Protein AF-A0A6F8Z0G7-F1 (afdb_monomer)

Nearest PDB structures (foldseek):
  1hwi-assembly1_A  TM=9.578E-01  e=2.240E-37  Homo sapiens
  1hw8-assembly1_A  TM=9.637E-01  e=1.665E-36  Homo sapiens
  1hwl-assembly1_D  TM=9.552E-01  e=3.437E-36  Homo sapiens
  1dq8-assembly1_D  TM=9.609E-01  e=6.343E-36  Homo sapiens
  1hwk-assembly1_D  TM=9.552E-01  e=5.674E-36  Homo sapiens

Sequence (508 aa):
MNDTTTATAGVPMKWVGPMRITGNVAATETEVPLATYESPLWPSVARGARISTMVEQGIVATLVDERMTRSVLLRAKDAQTAYLASLEVDARLDELREIVRTCGRFVELIGFHHEITANLLFIRFAFSTGDAAGHNMATLAADTLLTHILKTVPGVSYGSISGNYCTDKKATAINGILGRGKNVVTELLVPREIVHRALRTTAAAVAELNVHKNMIGTLLAGGIRSANAHYANMLLGFYLATGQDAANIVEGSQGVTVAEDRDGDLYFSCTVPNLIVGTVGNGKGLDFVEANLTRLGCREEREPGENARRLAVIAAATVLCGELSLLAAQTNPGELMRTHVRLERTDKTARIGASDVWRDRHRNSRPFDRDDAVRADARDPGRADRLRRRQVREGHRPGLDERGRARRGHRDHGRGRRRTDRRPARRRPDPDRRLRHGDRRRPGQGGRHTRPLAAGPALGDPRGRAQAGLLQRDGGPAVWHQPRPPRPRGAGPGDRQRRLQVRPGQPR

Organism: NCBI:txid624315

Foldseek 3Di:
DDPPPPDDDAFDKDWAAQAAEAEDQDGDTATAIFGHPLVLLRVLLNLLRVLQVVAPRRKYKYFDDFWAKAKFKKFFPWQVLLVQLVVVCQVCQVVLQVQLPVLDDQKGFPDWDWDTDTRMIMIMTIIGRFQALCPVSNLSSLVSSVVVSCVPRPRIDGDGSHPCQSPALAQDQCCLVVHHGIKMKIKDWGDLVCCCPRLVAWLVLLQVLLCVCQPVVCVVVVHRQQSADPLLNLLLRRCVQQQHDSSCSNQQNRWHWHWDQDVRIIMIMIIRRHDRHGCDDPRNPDPSNVVSLVSLVLPDDDDGRSSVVSSRSVSRSSSRSNRSSVSSCVSPPCSVVVSSVVSVVVPCPDDDDDDDDPPPPDPDDDDDDDPPPPPPPDDDPPPPVVVVVVVVPPDDDDDDDDDDDDDDDDDDDDDDDDDDDDDDDDDDDDDDDDDDDDDDDDDDDDDDDDDDDDDDDDDDDDDDDDDDDDDDDDDDPDDDDDDDDDDDDDDDDDDDDDDDDDDDDDDD

Structure (mmCIF, N/CA/C/O backbone):
data_AF-A0A6F8Z0G7-F1
#
_entry.id   AF-A0A6F8Z0G7-F1
#
loop_
_atom_site.group_PDB
_atom_site.id
_atom_site.type_symbol
_atom_site.label_atom_id
_atom_site.label_alt_id
_atom_site.label_comp_id
_atom_site.label_asym_id
_atom_site.label_entity_id
_atom_site.label_seq_id
_atom_site.pdbx_PDB_ins_code
_atom_site.Cartn_x
_atom_site.Cartn_y
_atom_site.Cartn_z
_atom_site.occupancy
_atom_site.B_iso_or_equiv
_atom_site.auth_seq_id
_atom_site.auth_comp_id
_atom_site.auth_asym_id
_atom_site.auth_atom_id
_atom_site.pdbx_PDB_model_num
ATOM 1 N N . MET A 1 1 ? 31.573 30.262 3.358 1.00 44.34 1 MET A N 1
ATOM 2 C CA . MET A 1 1 ? 31.240 29.241 4.370 1.00 44.34 1 MET A CA 1
ATOM 3 C C . MET A 1 1 ? 29.741 29.319 4.548 1.00 44.34 1 MET A C 1
ATOM 5 O O . MET A 1 1 ? 29.276 30.343 5.026 1.00 44.34 1 MET A O 1
ATOM 9 N N . ASN A 1 2 ? 28.995 28.332 4.057 1.00 45.19 2 ASN A N 1
ATOM 10 C CA . ASN A 1 2 ? 27.540 28.350 4.178 1.00 45.19 2 ASN A CA 1
ATOM 11 C C . ASN A 1 2 ? 27.178 27.549 5.422 1.00 45.19 2 ASN A C 1
ATOM 13 O O . ASN A 1 2 ? 27.174 26.322 5.376 1.00 45.19 2 ASN A O 1
ATOM 17 N N . ASP A 1 3 ? 26.913 28.252 6.520 1.00 56.78 3 ASP A N 1
ATOM 18 C CA . ASP A 1 3 ? 26.224 27.671 7.666 1.00 56.78 3 ASP A CA 1
ATOM 19 C C . ASP A 1 3 ? 24.782 27.367 7.242 1.00 56.78 3 ASP A C 1
ATOM 21 O O . ASP A 1 3 ? 23.885 28.206 7.296 1.00 56.78 3 ASP A O 1
ATOM 25 N N . THR A 1 4 ? 24.588 26.170 6.695 1.00 58.44 4 THR A N 1
ATOM 26 C CA . THR A 1 4 ? 23.271 25.578 6.471 1.00 58.44 4 THR A CA 1
ATOM 27 C C . THR A 1 4 ? 22.928 24.740 7.688 1.00 58.44 4 THR A C 1
ATOM 29 O O . THR A 1 4 ? 22.939 23.510 7.628 1.00 58.44 4 THR A O 1
ATOM 32 N N . THR A 1 5 ? 22.663 25.416 8.806 1.00 70.12 5 THR A N 1
ATOM 33 C CA . THR A 1 5 ? 22.183 24.793 10.038 1.00 70.12 5 THR A CA 1
ATOM 34 C C . THR A 1 5 ? 20.860 24.089 9.732 1.00 70.12 5 THR A C 1
ATOM 36 O O . THR A 1 5 ? 19.826 24.726 9.521 1.00 70.12 5 THR A O 1
ATOM 39 N N . THR A 1 6 ? 20.893 22.759 9.631 1.00 80.06 6 THR A N 1
ATOM 40 C CA . THR A 1 6 ? 19.723 21.961 9.248 1.00 80.06 6 THR A CA 1
ATOM 41 C C . THR A 1 6 ? 18.701 21.971 10.381 1.00 80.06 6 THR A C 1
ATOM 43 O O . THR A 1 6 ? 18.815 21.215 11.344 1.00 80.06 6 THR A O 1
ATOM 46 N N . ALA A 1 7 ? 17.701 22.844 10.275 1.00 85.69 7 ALA A N 1
ATOM 47 C CA . ALA A 1 7 ? 16.599 22.905 11.224 1.00 85.69 7 ALA A CA 1
ATOM 48 C C . ALA A 1 7 ? 15.706 21.655 11.114 1.00 85.69 7 ALA A C 1
ATOM 50 O O . ALA A 1 7 ? 15.296 21.265 10.020 1.00 85.69 7 ALA A O 1
ATOM 51 N N . THR A 1 8 ? 15.358 21.067 12.259 1.00 86.88 8 THR A N 1
ATOM 52 C CA . THR A 1 8 ? 14.494 19.880 12.350 1.00 86.88 8 THR A CA 1
ATOM 53 C C . THR A 1 8 ? 13.117 20.265 12.886 1.00 86.88 8 THR A C 1
ATOM 55 O O . THR A 1 8 ? 13.010 20.895 13.936 1.00 86.88 8 THR A O 1
ATOM 58 N N . ALA A 1 9 ? 12.052 19.847 12.197 1.00 89.25 9 ALA A N 1
ATOM 59 C CA . ALA A 1 9 ? 10.679 19.974 12.682 1.00 89.25 9 ALA A CA 1
ATOM 60 C C . ALA A 1 9 ? 10.274 18.714 13.468 1.00 89.25 9 ALA A C 1
ATOM 62 O O . ALA A 1 9 ? 10.226 17.619 12.911 1.00 89.25 9 ALA A O 1
ATOM 63 N N . GLY A 1 10 ? 9.991 18.863 14.765 1.00 92.19 10 GLY A N 1
ATOM 64 C CA . GLY A 1 10 ? 9.574 17.756 15.630 1.00 92.19 10 GLY A CA 1
ATOM 65 C C . GLY A 1 10 ? 8.070 17.481 15.556 1.00 92.19 10 GLY A C 1
ATOM 66 O O . GLY A 1 10 ? 7.263 18.389 15.768 1.00 92.19 10 GLY A O 1
ATOM 67 N N . VAL A 1 11 ? 7.693 16.223 15.307 1.00 96.81 11 VAL A N 1
ATOM 68 C CA . VAL A 1 11 ? 6.300 15.742 15.341 1.00 96.81 11 VAL A CA 1
ATOM 69 C C . VAL A 1 11 ? 6.095 14.897 16.610 1.00 96.81 11 VAL A C 1
ATOM 71 O O . VAL A 1 11 ? 6.872 13.965 16.827 1.00 96.81 11 VAL A O 1
ATOM 74 N N . PRO A 1 12 ? 5.086 15.178 17.460 1.00 97.06 12 PRO A N 1
ATOM 75 C CA . PRO A 1 12 ? 4.800 14.377 18.650 1.00 97.06 12 PRO A CA 1
ATOM 76 C C . PRO A 1 12 ? 4.524 12.912 18.305 1.00 97.06 12 PRO A C 1
ATOM 78 O O . PRO A 1 12 ? 3.805 12.628 17.352 1.00 97.06 12 PRO A O 1
ATOM 81 N N . MET A 1 13 ? 5.043 11.979 19.104 1.00 97.56 13 MET A N 1
ATOM 82 C CA . MET A 1 13 ? 4.896 10.538 18.881 1.00 97.56 13 MET A CA 1
ATOM 83 C C . MET A 1 13 ? 4.454 9.824 20.159 1.00 97.56 13 MET A C 1
ATOM 85 O O . MET A 1 13 ? 4.968 10.113 21.239 1.00 97.56 13 MET A O 1
ATOM 89 N N . LYS A 1 14 ? 3.531 8.864 20.036 1.00 98.31 14 LYS A N 1
ATOM 90 C CA . LYS A 1 14 ? 3.165 7.931 21.115 1.00 98.31 14 LYS A CA 1
ATOM 91 C C . LYS A 1 14 ? 3.085 6.503 20.590 1.00 98.31 14 LYS A C 1
ATOM 93 O O . LYS A 1 14 ? 2.752 6.285 19.427 1.00 98.31 14 LYS A O 1
ATOM 98 N N . TRP A 1 15 ? 3.372 5.553 21.475 1.00 98.69 15 TRP A N 1
ATOM 99 C CA . TRP A 1 15 ? 3.064 4.139 21.279 1.00 98.69 15 TRP A CA 1
ATOM 100 C C . TRP A 1 15 ? 1.599 3.879 21.642 1.00 98.69 15 TRP A C 1
ATOM 102 O O . TRP A 1 15 ? 1.071 4.493 22.572 1.00 98.69 15 TRP A O 1
ATOM 112 N N . VAL A 1 16 ? 0.935 3.025 20.866 1.00 98.50 16 VAL A N 1
ATOM 113 C CA . VAL A 1 16 ? -0.502 2.757 20.960 1.00 98.50 16 VAL A CA 1
ATOM 114 C C . VAL A 1 16 ? -0.763 1.259 20.826 1.00 98.50 16 VAL A C 1
ATOM 116 O O . VAL A 1 16 ? -0.361 0.654 19.836 1.00 98.50 16 VAL A O 1
ATOM 119 N N . GLY A 1 17 ? -1.476 0.661 21.779 1.00 96.44 17 GLY A N 1
ATOM 120 C CA . GLY A 1 17 ? -1.871 -0.746 21.720 1.00 96.44 17 GLY A CA 1
ATOM 121 C C . GLY A 1 17 ? -2.035 -1.376 23.111 1.00 96.44 17 GLY A C 1
ATOM 122 O O . GLY A 1 17 ? -2.445 -0.668 24.034 1.00 96.44 17 GLY A O 1
ATOM 123 N N . PRO A 1 18 ? -1.743 -2.682 23.266 1.00 97.75 18 PRO A N 1
ATOM 124 C CA . PRO A 1 18 ? -1.371 -3.615 22.198 1.00 97.75 18 PRO A CA 1
ATOM 125 C C . PRO A 1 18 ? -2.540 -3.900 21.240 1.00 97.75 18 PRO A C 1
ATOM 127 O O . PRO A 1 18 ? -3.708 -3.807 21.620 1.00 97.75 18 PRO A O 1
ATOM 130 N N . MET A 1 19 ? -2.221 -4.266 19.999 1.00 98.06 19 MET A N 1
ATOM 131 C CA . MET A 1 19 ? -3.131 -4.928 19.060 1.00 98.06 19 MET A CA 1
ATOM 132 C C . MET A 1 19 ? -2.681 -6.375 18.837 1.00 98.06 19 MET A C 1
ATOM 134 O O . MET A 1 19 ? -1.478 -6.639 18.776 1.00 98.06 19 MET A O 1
ATOM 138 N N . ARG A 1 20 ? -3.638 -7.298 18.704 1.00 98.62 20 ARG A N 1
ATOM 139 C CA . ARG A 1 20 ? -3.398 -8.704 18.351 1.00 98.62 20 ARG A CA 1
ATOM 140 C C . ARG A 1 20 ? -3.521 -8.868 16.843 1.00 98.62 20 ARG A C 1
ATOM 142 O O . ARG A 1 20 ? -4.551 -8.513 16.273 1.00 98.62 20 ARG A O 1
ATOM 149 N N . ILE A 1 21 ? -2.481 -9.412 16.223 1.00 98.69 21 ILE A N 1
ATOM 150 C CA . ILE A 1 21 ? -2.389 -9.671 14.786 1.00 98.69 21 ILE A CA 1
ATOM 151 C C . ILE A 1 21 ? -2.089 -11.157 14.579 1.00 98.69 21 ILE A C 1
ATOM 153 O O . ILE A 1 21 ? -1.233 -11.717 15.265 1.00 98.69 21 ILE A O 1
ATOM 157 N N . THR A 1 22 ? -2.765 -11.779 13.621 1.00 98.50 22 THR A N 1
ATOM 158 C CA . THR A 1 22 ? -2.486 -13.128 13.103 1.00 98.50 22 THR A CA 1
ATOM 159 C C . THR A 1 22 ? -2.486 -13.102 11.569 1.00 98.50 22 THR A C 1
ATOM 161 O O . THR A 1 22 ? -2.573 -12.032 10.970 1.00 98.50 22 THR A O 1
ATOM 164 N N . GLY A 1 23 ? -2.368 -14.256 10.906 1.00 97.69 23 GLY A N 1
ATOM 165 C CA . GLY A 1 23 ? -2.437 -14.374 9.446 1.00 97.69 23 GLY A CA 1
ATOM 166 C C . GLY A 1 23 ? -1.207 -15.049 8.839 1.00 97.69 23 GLY A C 1
ATOM 167 O O . GLY A 1 23 ? -0.499 -15.791 9.517 1.00 97.69 23 GLY A O 1
ATOM 168 N N . ASN A 1 24 ? -0.953 -14.811 7.549 1.00 98.06 24 ASN A N 1
ATOM 169 C CA . ASN A 1 24 ? 0.057 -15.551 6.775 1.00 98.06 24 ASN A CA 1
ATOM 170 C C . ASN A 1 24 ? 1.493 -14.993 6.865 1.00 98.06 24 ASN A C 1
ATOM 172 O O . ASN A 1 24 ? 2.390 -15.545 6.234 1.00 98.06 24 ASN A O 1
ATOM 176 N N . VAL A 1 25 ? 1.714 -13.913 7.623 1.00 97.25 25 VAL A N 1
ATOM 177 C CA . VAL A 1 25 ? 3.039 -13.284 7.812 1.00 97.25 25 VAL A CA 1
ATOM 178 C C . VAL A 1 25 ? 3.527 -13.365 9.257 1.00 97.25 25 VAL A C 1
ATOM 180 O O . VAL A 1 25 ? 4.706 -13.609 9.492 1.00 97.25 25 VAL A O 1
ATOM 183 N N . ALA A 1 26 ? 2.656 -13.108 10.235 1.00 91.19 26 ALA A N 1
ATOM 184 C CA . ALA A 1 26 ? 3.031 -13.090 11.645 1.00 91.19 26 ALA A CA 1
ATOM 185 C C . ALA A 1 26 ? 1.817 -13.317 12.553 1.00 91.19 26 ALA A C 1
ATOM 187 O O . ALA A 1 26 ? 0.738 -12.789 12.294 1.00 91.19 26 ALA A O 1
ATOM 188 N N . ALA A 1 27 ? 2.042 -14.015 13.666 1.00 96.25 27 ALA A N 1
ATOM 189 C CA . ALA A 1 27 ? 1.196 -13.954 14.852 1.00 96.25 27 ALA A CA 1
ATOM 190 C C . ALA A 1 27 ? 1.946 -13.159 15.932 1.00 96.25 27 ALA A C 1
ATOM 192 O O . ALA A 1 27 ? 3.087 -13.485 16.259 1.00 96.25 27 ALA A O 1
ATOM 193 N N . THR A 1 28 ? 1.366 -12.065 16.426 1.00 96.56 28 THR A N 1
ATOM 194 C CA . THR A 1 28 ? 2.022 -11.167 17.388 1.00 96.56 28 THR A CA 1
ATOM 195 C C . THR A 1 28 ? 0.992 -10.320 18.129 1.00 96.56 28 THR A C 1
ATOM 197 O O . THR A 1 28 ? 0.014 -9.862 17.542 1.00 96.56 28 THR A O 1
ATOM 200 N N . GLU A 1 29 ? 1.255 -10.025 19.398 1.00 97.56 29 GLU A N 1
ATOM 201 C CA . GLU A 1 29 ? 0.705 -8.831 20.043 1.00 97.56 29 GLU A CA 1
ATOM 202 C C . GLU A 1 29 ? 1.785 -7.751 20.035 1.00 97.56 29 GLU A C 1
ATOM 204 O O . GLU A 1 29 ? 2.960 -8.048 20.260 1.00 97.56 29 GLU A O 1
ATOM 209 N N . THR A 1 30 ? 1.433 -6.515 19.683 1.00 97.81 30 THR A N 1
ATOM 210 C CA . THR A 1 30 ? 2.397 -5.408 19.661 1.00 97.81 30 THR A CA 1
ATOM 211 C C . THR A 1 30 ? 1.712 -4.053 19.807 1.00 97.81 30 THR A C 1
ATOM 213 O O . THR A 1 30 ? 0.527 -3.905 19.512 1.00 97.81 30 THR A O 1
ATOM 216 N N . GLU A 1 31 ? 2.454 -3.051 20.260 1.00 98.50 31 GLU A N 1
ATOM 217 C CA . GLU A 1 31 ? 2.049 -1.648 20.182 1.00 98.50 31 GLU A CA 1
ATOM 218 C C . GLU A 1 31 ? 2.642 -1.015 18.921 1.00 98.50 31 GLU A C 1
ATOM 220 O O . GLU A 1 31 ? 3.675 -1.454 18.423 1.00 98.50 31 GLU A O 1
ATOM 225 N N . VAL A 1 32 ? 2.026 0.056 18.426 1.00 98.50 32 VAL A N 1
ATOM 226 C CA . VAL A 1 32 ? 2.484 0.777 17.236 1.00 98.50 32 VAL A CA 1
ATOM 227 C C . VAL A 1 32 ? 2.882 2.218 17.568 1.00 98.50 32 VAL A C 1
ATOM 229 O O . VAL A 1 32 ? 2.137 2.893 18.284 1.00 98.50 32 VAL A O 1
ATOM 232 N N . PRO A 1 33 ? 4.021 2.735 17.070 1.00 98.69 33 PRO A N 1
ATOM 233 C CA . PRO A 1 33 ? 4.368 4.137 17.224 1.00 98.69 33 PRO A CA 1
ATOM 234 C C . PRO A 1 33 ? 3.670 4.969 16.139 1.00 98.69 33 PRO A C 1
ATOM 236 O O . PRO A 1 33 ? 3.731 4.650 14.951 1.00 98.69 33 PRO A O 1
ATOM 239 N N . LEU A 1 34 ? 3.014 6.056 16.543 1.00 98.75 34 LEU A N 1
ATOM 240 C CA . LEU A 1 34 ? 2.336 6.993 15.645 1.00 98.75 34 LEU A CA 1
ATOM 241 C C . LEU A 1 34 ? 2.804 8.418 15.929 1.00 98.75 34 LEU A C 1
ATOM 243 O O . LEU A 1 34 ? 2.589 8.924 17.034 1.00 98.75 34 LEU A O 1
ATOM 247 N N . ALA A 1 35 ? 3.414 9.064 14.933 1.00 98.31 35 ALA A N 1
ATOM 248 C CA . ALA A 1 35 ? 3.880 10.445 15.008 1.00 98.31 35 ALA A CA 1
ATOM 249 C C . ALA A 1 35 ? 2.891 11.401 14.315 1.00 98.31 35 ALA A C 1
ATOM 251 O O . ALA A 1 35 ? 2.782 11.403 13.093 1.00 98.31 35 ALA A O 1
ATOM 252 N N . THR A 1 36 ? 2.145 12.205 15.076 1.00 97.62 36 THR A N 1
ATOM 253 C CA . THR A 1 36 ? 1.120 13.114 14.536 1.00 97.62 36 THR A CA 1
ATOM 254 C C . THR A 1 36 ? 0.912 14.355 15.410 1.00 97.62 36 THR A C 1
ATOM 256 O O . THR A 1 36 ? 1.168 14.334 16.613 1.00 97.62 36 THR A O 1
ATOM 259 N N . TYR A 1 37 ? 0.397 15.429 14.806 1.00 95.12 37 TYR A N 1
ATOM 260 C CA . TYR A 1 37 ? -0.172 16.576 15.526 1.00 95.12 37 TYR A CA 1
ATOM 261 C C . TYR A 1 37 ? -1.670 16.395 15.838 1.00 95.12 37 TYR A C 1
ATOM 263 O O . TYR A 1 37 ? -2.206 17.085 16.700 1.00 95.12 37 TYR A O 1
ATOM 271 N N . GLU A 1 38 ? -2.347 15.454 15.174 1.00 94.50 38 GLU A N 1
ATOM 272 C CA . GLU A 1 38 ? -3.750 15.103 15.417 1.00 94.50 38 GLU A CA 1
ATOM 273 C C . GLU A 1 38 ? -3.842 14.150 16.621 1.00 94.50 38 GLU A C 1
ATOM 275 O O . GLU A 1 38 ? -4.024 12.940 16.478 1.00 94.50 38 GLU A O 1
ATOM 280 N N . SER A 1 39 ? -3.670 14.682 17.838 1.00 92.31 39 SER A N 1
ATOM 281 C CA . SER A 1 39 ? -3.630 13.862 19.061 1.00 92.31 39 SER A CA 1
ATOM 282 C C . SER A 1 39 ? -4.868 12.977 19.323 1.00 92.31 39 SER A C 1
ATOM 284 O O . SER A 1 39 ? -4.688 11.916 19.933 1.00 92.31 39 SER A O 1
ATOM 286 N N . PRO A 1 40 ? -6.091 13.286 18.824 1.00 94.25 40 PRO A N 1
ATOM 287 C CA . PRO A 1 40 ? -7.230 12.362 18.861 1.00 94.25 40 PRO A CA 1
ATOM 288 C C . PRO A 1 40 ? -7.026 11.028 18.124 1.00 94.25 40 PRO A C 1
ATOM 290 O O . PRO A 1 40 ? -7.717 10.055 18.442 1.00 94.25 40 PRO A O 1
ATOM 293 N N . LEU A 1 41 ? -6.057 10.936 17.204 1.00 96.56 41 LEU A N 1
ATOM 294 C CA . LEU A 1 41 ? -5.731 9.696 16.496 1.00 96.56 41 LEU A CA 1
ATOM 295 C C . LEU A 1 41 ? -5.282 8.586 17.458 1.00 96.56 41 LEU A C 1
ATOM 297 O O . LEU A 1 41 ? -5.727 7.447 17.321 1.00 96.56 41 LEU A O 1
ATOM 301 N N . TRP A 1 42 ? -4.449 8.903 18.458 1.00 98.19 42 TRP A N 1
ATOM 302 C CA . TRP A 1 42 ? -3.906 7.905 19.388 1.00 98.19 42 TRP A CA 1
ATOM 303 C C . TRP A 1 42 ? -4.992 7.140 20.168 1.00 98.19 42 TRP A C 1
ATOM 305 O O . TRP A 1 42 ? -5.008 5.913 20.073 1.00 98.19 42 TRP A O 1
ATOM 315 N N . PRO A 1 43 ? -5.930 7.782 20.900 1.00 97.00 43 PRO A N 1
ATOM 316 C CA . PRO A 1 43 ? -6.999 7.055 21.583 1.00 97.00 43 PRO A CA 1
ATOM 317 C C . PRO A 1 43 ? -8.001 6.403 20.620 1.00 97.00 43 PRO A C 1
ATOM 319 O O . PRO A 1 43 ? -8.623 5.411 20.998 1.00 97.00 43 PRO A O 1
ATOM 322 N N . SER A 1 44 ? -8.148 6.904 19.386 1.00 96.94 44 SER A N 1
ATOM 323 C CA . SER A 1 44 ? -8.976 6.243 18.368 1.00 96.94 44 SER A CA 1
ATOM 324 C C . SER A 1 44 ? -8.358 4.910 17.926 1.00 96.94 44 SER A C 1
ATOM 326 O O . SER A 1 44 ? -9.004 3.867 18.012 1.00 96.94 44 SER A O 1
ATOM 328 N N . VAL A 1 45 ? -7.071 4.899 17.562 1.00 98.62 45 VAL A N 1
ATOM 329 C CA . VAL A 1 45 ? -6.350 3.657 17.238 1.00 98.62 45 VAL A CA 1
ATOM 330 C C . VAL A 1 45 ? -6.270 2.737 18.464 1.00 98.62 45 VAL A C 1
ATOM 332 O O . VAL A 1 45 ? -6.466 1.533 18.322 1.00 98.62 45 VAL A O 1
ATOM 335 N N . ALA A 1 46 ? -6.094 3.278 19.677 1.00 98.50 46 ALA A N 1
ATOM 336 C CA . ALA A 1 46 ? -6.107 2.496 20.919 1.00 98.50 46 ALA A CA 1
ATOM 337 C C . ALA A 1 46 ? -7.441 1.765 21.146 1.00 98.50 46 ALA A C 1
ATOM 339 O O . ALA A 1 46 ? -7.448 0.635 21.637 1.00 98.50 46 ALA A O 1
ATOM 340 N N . ARG A 1 47 ? -8.574 2.384 20.778 1.00 98.19 47 ARG A N 1
ATOM 341 C CA . ARG A 1 47 ? -9.897 1.747 20.839 1.00 98.19 47 ARG A CA 1
ATOM 342 C C . ARG A 1 47 ? -9.935 0.520 19.935 1.00 98.19 47 ARG A C 1
ATOM 344 O O . ARG A 1 47 ? -10.259 -0.554 20.427 1.00 98.19 47 ARG A O 1
ATOM 351 N N . GLY A 1 48 ? -9.563 0.661 18.661 1.00 98.38 48 GLY A N 1
ATOM 352 C CA . GLY A 1 48 ? -9.527 -0.455 17.707 1.00 98.38 48 GLY A CA 1
ATOM 353 C C . GLY A 1 48 ? -8.541 -1.557 18.104 1.00 98.38 48 GLY A C 1
ATOM 354 O O . GLY A 1 48 ? -8.901 -2.733 18.095 1.00 98.38 48 GLY A O 1
ATOM 355 N N . ALA A 1 49 ? -7.346 -1.180 18.567 1.00 98.62 49 ALA A N 1
ATOM 356 C CA . ALA A 1 49 ? -6.347 -2.111 19.087 1.00 98.62 49 ALA A CA 1
ATOM 357 C C . ALA A 1 49 ? -6.910 -2.937 20.256 1.00 98.62 49 ALA A C 1
ATOM 359 O O . ALA A 1 49 ? -6.833 -4.165 20.247 1.00 98.62 49 ALA A O 1
ATOM 360 N N . ARG A 1 50 ? -7.608 -2.287 21.195 1.00 98.50 50 ARG A N 1
ATOM 361 C CA . ARG A 1 50 ? -8.311 -2.960 22.294 1.00 98.50 50 ARG A CA 1
ATOM 362 C C . ARG A 1 50 ? -9.456 -3.873 21.831 1.00 98.50 50 ARG A C 1
ATOM 364 O O . ARG A 1 50 ? -9.718 -4.857 22.512 1.00 98.50 50 ARG A O 1
ATOM 371 N N . ILE A 1 51 ? -10.135 -3.595 20.712 1.00 98.56 51 ILE A N 1
ATOM 372 C CA . ILE A 1 51 ? -11.107 -4.552 20.146 1.00 98.56 51 ILE A CA 1
ATOM 373 C C . ILE A 1 51 ? -10.382 -5.809 19.655 1.00 98.56 51 ILE A C 1
ATOM 375 O O . ILE A 1 51 ? -10.831 -6.912 19.954 1.00 98.56 51 ILE A O 1
ATOM 379 N N . SER A 1 52 ? -9.240 -5.668 18.971 1.00 98.44 52 SER A N 1
ATOM 380 C CA . SER A 1 52 ? -8.490 -6.827 18.457 1.00 98.44 52 SER A CA 1
ATOM 381 C C . SER A 1 52 ? -8.062 -7.806 19.560 1.00 98.44 52 SER A C 1
ATOM 383 O O . SER A 1 52 ? -8.108 -9.012 19.354 1.00 98.44 52 SER A O 1
ATOM 385 N N . THR A 1 53 ? -7.727 -7.329 20.764 1.00 98.38 53 THR A N 1
ATOM 386 C CA . THR A 1 53 ? -7.349 -8.213 21.884 1.00 98.38 53 THR A CA 1
ATOM 387 C C . THR A 1 53 ? -8.547 -8.880 22.577 1.00 98.38 53 THR A C 1
ATOM 389 O O . THR A 1 53 ? -8.359 -9.837 23.330 1.00 98.38 53 THR A O 1
ATOM 392 N N . MET A 1 54 ? -9.778 -8.434 22.293 1.00 98.06 54 MET A N 1
ATOM 393 C CA . MET A 1 54 ? -11.030 -9.058 22.754 1.00 98.06 54 MET A CA 1
ATOM 394 C C . MET A 1 54 ? -11.566 -10.137 21.800 1.00 98.06 54 MET A C 1
ATOM 396 O O . MET A 1 54 ? -12.516 -10.829 22.157 1.00 98.06 54 MET A O 1
ATOM 400 N N . VAL A 1 55 ? -10.981 -10.279 20.608 1.00 95.81 55 VAL A N 1
ATOM 401 C CA . VAL A 1 55 ? -11.325 -11.310 19.619 1.00 95.81 55 VAL A CA 1
ATOM 402 C C . VAL A 1 55 ? -10.235 -12.383 19.621 1.00 95.81 55 VAL A C 1
ATOM 404 O O . VAL A 1 55 ? -9.050 -12.067 19.726 1.00 95.81 55 VAL A O 1
ATOM 407 N N . GLU A 1 56 ? -10.623 -13.656 19.514 1.00 90.31 56 GLU A N 1
ATOM 408 C CA . GLU A 1 56 ? -9.713 -14.805 19.638 1.00 90.31 56 GLU A CA 1
ATOM 409 C C . GLU A 1 56 ? -8.533 -14.731 18.655 1.00 90.31 56 GLU A C 1
ATOM 411 O O . GLU A 1 56 ? -7.378 -14.692 19.075 1.00 90.31 56 GLU A O 1
ATOM 416 N N . GLN A 1 57 ? -8.816 -14.606 17.355 1.00 94.06 57 GLN A N 1
ATOM 417 C CA . GLN A 1 57 ? -7.784 -14.511 16.311 1.00 94.06 57 GLN A CA 1
ATOM 418 C C . GLN A 1 57 ? -7.161 -13.108 16.187 1.00 94.06 57 GLN A C 1
ATOM 420 O O . GLN A 1 57 ? -6.189 -12.924 15.454 1.00 94.06 57 GLN A O 1
ATOM 425 N N . GLY A 1 58 ? -7.699 -12.105 16.889 1.00 97.81 58 GLY A N 1
ATOM 426 C CA . GLY A 1 58 ? -7.375 -10.701 16.647 1.00 97.81 58 GLY A CA 1
ATOM 427 C C . GLY A 1 58 ? -7.606 -10.284 15.194 1.00 97.81 58 GLY A C 1
ATOM 428 O O . GLY A 1 58 ? -8.504 -10.794 14.529 1.00 97.81 58 GLY A O 1
ATOM 429 N N . ILE A 1 59 ? -6.806 -9.333 14.713 1.00 98.81 59 ILE A N 1
ATOM 430 C CA . ILE A 1 59 ? -6.822 -8.901 13.313 1.00 98.81 59 ILE A CA 1
ATOM 431 C C . ILE A 1 59 ? -6.080 -9.941 12.476 1.00 98.81 59 ILE A C 1
ATOM 433 O O . ILE A 1 59 ? -4.865 -10.092 12.609 1.00 98.81 59 ILE A O 1
ATOM 437 N N . VAL A 1 60 ? -6.793 -10.618 11.582 1.00 98.81 60 VAL A N 1
ATOM 438 C CA . VAL A 1 60 ? -6.188 -11.518 10.600 1.00 98.81 60 VAL A CA 1
ATOM 439 C C . VAL A 1 60 ? -5.632 -10.661 9.466 1.00 98.81 60 VAL A C 1
ATOM 441 O O . VAL A 1 60 ? -6.367 -9.911 8.828 1.00 98.81 60 VAL A O 1
ATOM 444 N N . ALA A 1 61 ? -4.323 -10.729 9.232 1.00 98.75 61 ALA A N 1
ATOM 445 C CA . ALA A 1 61 ? -3.615 -9.961 8.218 1.00 98.75 61 ALA A CA 1
ATOM 446 C C . ALA A 1 61 ? -3.041 -10.886 7.136 1.00 98.75 61 ALA A C 1
ATOM 448 O O . ALA A 1 61 ? -2.085 -11.633 7.360 1.00 98.75 61 ALA A O 1
ATOM 449 N N . THR A 1 62 ? -3.616 -10.799 5.940 1.00 98.81 62 THR A N 1
ATOM 450 C CA . THR A 1 62 ? -3.227 -11.580 4.767 1.00 98.81 62 THR A CA 1
ATOM 451 C C . THR A 1 62 ? -2.453 -10.699 3.793 1.00 98.81 62 THR A C 1
ATOM 453 O O . THR A 1 62 ? -3.017 -9.814 3.147 1.00 98.81 62 THR A O 1
ATOM 456 N N . LEU A 1 63 ? -1.152 -10.955 3.650 1.00 98.75 63 LEU A N 1
ATOM 457 C CA . LEU A 1 63 ? -0.358 -10.445 2.534 1.00 98.75 63 LEU A CA 1
ATOM 458 C C . LEU A 1 63 ? -0.732 -11.232 1.270 1.00 98.75 63 LEU A C 1
ATOM 460 O O . LEU A 1 63 ? -0.548 -12.448 1.221 1.00 98.75 63 LEU A O 1
ATOM 464 N N . VAL A 1 64 ? -1.262 -10.533 0.268 1.00 98.44 64 VAL A N 1
ATOM 465 C CA . VAL A 1 64 ? -1.775 -11.109 -0.987 1.00 98.44 64 VAL A CA 1
ATOM 466 C C . VAL A 1 64 ? -0.744 -11.030 -2.114 1.00 98.44 64 VAL A C 1
ATOM 468 O O . VAL A 1 64 ? -0.645 -11.946 -2.924 1.00 98.44 64 VAL A O 1
ATOM 471 N N . ASP A 1 65 ? 0.010 -9.932 -2.183 1.00 98.06 65 ASP A N 1
ATOM 472 C CA . ASP A 1 65 ? 1.012 -9.682 -3.224 1.00 98.06 65 ASP A CA 1
ATOM 473 C C . ASP A 1 65 ? 2.116 -8.748 -2.711 1.00 98.06 65 ASP A C 1
ATOM 475 O O . ASP A 1 65 ? 1.875 -7.894 -1.851 1.00 98.06 65 ASP A O 1
ATOM 479 N N . GLU A 1 66 ? 3.317 -8.871 -3.276 1.00 97.69 66 GLU A N 1
ATOM 480 C CA . GLU A 1 66 ? 4.386 -7.895 -3.094 1.00 97.69 66 GLU A CA 1
ATOM 481 C C . GLU A 1 66 ? 5.227 -7.698 -4.358 1.00 97.69 66 GLU A C 1
ATOM 483 O O . GLU A 1 66 ? 5.709 -8.652 -4.964 1.00 97.69 66 GLU A O 1
ATOM 488 N N . ARG A 1 67 ? 5.420 -6.434 -4.749 1.00 97.81 67 ARG A N 1
ATOM 489 C CA . ARG A 1 67 ? 6.287 -6.029 -5.867 1.00 97.81 67 ARG A CA 1
ATOM 490 C C . ARG A 1 67 ? 6.555 -4.531 -5.837 1.00 97.81 67 ARG A C 1
ATOM 492 O O . ARG A 1 67 ? 5.619 -3.742 -5.746 1.00 97.81 67 ARG A O 1
ATOM 499 N N . MET A 1 68 ? 7.799 -4.095 -5.995 1.00 98.00 68 MET A N 1
ATOM 500 C CA . MET A 1 68 ? 8.074 -2.698 -6.351 1.00 98.00 68 MET A CA 1
ATOM 501 C C . MET A 1 68 ? 8.055 -2.536 -7.871 1.00 98.00 68 MET A C 1
ATOM 503 O O . MET A 1 68 ? 8.339 -3.477 -8.605 1.00 98.00 68 MET A O 1
ATOM 507 N N . THR A 1 69 ? 7.705 -1.350 -8.366 1.00 98.19 69 THR A N 1
ATOM 508 C CA . THR A 1 69 ? 7.559 -1.107 -9.805 1.00 98.19 69 THR A CA 1
ATOM 509 C C . THR A 1 69 ? 8.245 0.176 -10.252 1.00 98.19 69 THR A C 1
ATOM 511 O O . THR A 1 69 ? 8.226 1.205 -9.563 1.00 98.19 69 THR A O 1
ATOM 514 N N . ARG A 1 70 ? 8.813 0.130 -11.459 1.00 98.31 70 ARG A N 1
ATOM 515 C CA . ARG A 1 70 ? 9.329 1.296 -12.183 1.00 98.31 70 ARG A CA 1
ATOM 516 C C . ARG A 1 70 ? 8.927 1.175 -13.648 1.00 98.31 70 ARG A C 1
ATOM 518 O O . ARG A 1 70 ? 8.947 0.086 -14.212 1.00 98.31 70 ARG A O 1
ATOM 525 N N . SER A 1 71 ? 8.517 2.291 -14.245 1.00 97.62 71 SER A N 1
ATOM 526 C CA . SER A 1 71 ? 8.041 2.322 -15.626 1.00 97.62 71 SER A CA 1
ATOM 527 C C . SER A 1 71 ? 8.936 3.168 -16.510 1.00 97.62 71 SER A C 1
ATOM 529 O O . SER A 1 71 ? 9.119 4.347 -16.206 1.00 97.62 71 SER A O 1
ATOM 531 N N . VAL A 1 72 ? 9.384 2.620 -17.629 1.00 98.44 72 VAL A N 1
ATOM 532 C CA . VAL A 1 72 ? 10.144 3.340 -18.653 1.00 98.44 72 VAL A CA 1
ATOM 533 C C . VAL A 1 72 ? 9.247 3.698 -19.836 1.00 98.44 72 VAL A C 1
ATOM 535 O O . VAL A 1 72 ? 8.180 3.113 -20.026 1.00 98.44 72 VAL A O 1
ATOM 538 N N . LEU A 1 73 ? 9.676 4.684 -20.615 1.00 98.62 73 LEU A N 1
ATOM 539 C CA . LEU A 1 73 ? 9.018 5.147 -21.830 1.00 98.62 73 LEU A CA 1
ATOM 540 C C . LEU A 1 73 ? 10.003 5.070 -22.998 1.00 98.62 73 LEU A C 1
ATOM 542 O O . LEU A 1 73 ? 11.063 5.702 -22.972 1.00 98.62 73 LEU A O 1
ATOM 546 N N . LEU A 1 74 ? 9.601 4.343 -24.033 1.00 98.75 74 LEU A N 1
ATOM 547 C CA . LEU A 1 74 ? 10.272 4.217 -25.319 1.00 98.75 74 LEU A CA 1
ATOM 548 C C . LEU A 1 74 ? 9.454 4.926 -26.406 1.00 98.75 74 LEU A C 1
ATOM 550 O O . LEU A 1 74 ? 8.225 4.979 -26.352 1.00 98.75 74 LEU A O 1
ATOM 554 N N . ARG A 1 75 ? 10.144 5.463 -27.412 1.00 98.69 75 ARG A N 1
ATOM 555 C CA . ARG A 1 75 ? 9.548 6.068 -28.609 1.00 98.69 75 ARG A CA 1
ATOM 556 C C . ARG A 1 75 ? 9.929 5.245 -29.829 1.00 98.69 75 ARG A C 1
ATOM 558 O O . ARG A 1 75 ? 11.112 5.161 -30.158 1.00 98.69 75 ARG A O 1
ATOM 565 N N . ALA A 1 76 ? 8.938 4.666 -30.488 1.00 98.56 76 ALA A N 1
ATOM 566 C CA . ALA A 1 76 ? 9.093 3.969 -31.754 1.00 98.56 76 ALA A CA 1
ATOM 567 C C . ALA A 1 76 ? 8.833 4.914 -32.941 1.00 98.56 76 ALA A C 1
ATOM 569 O O . ALA A 1 76 ? 8.430 6.068 -32.763 1.00 98.56 76 ALA A O 1
ATOM 570 N N . LYS A 1 77 ? 9.024 4.419 -34.167 1.00 97.44 77 LYS A N 1
ATOM 571 C CA . LYS A 1 77 ? 8.610 5.125 -35.393 1.00 97.44 77 LYS A CA 1
ATOM 572 C C . LYS A 1 77 ? 7.085 5.282 -35.477 1.00 97.44 77 LYS A C 1
ATOM 574 O O . LYS A 1 77 ? 6.583 6.355 -35.794 1.00 97.44 77 LYS A O 1
ATOM 579 N N . ASP A 1 78 ? 6.365 4.205 -35.186 1.00 98.44 78 ASP A N 1
ATOM 580 C CA . ASP A 1 78 ? 4.915 4.065 -35.319 1.00 98.44 78 ASP A CA 1
ATOM 581 C C . ASP A 1 78 ? 4.393 2.992 -34.339 1.00 98.44 78 ASP A C 1
ATOM 583 O O . ASP A 1 78 ? 5.174 2.330 -33.649 1.00 98.44 78 ASP A O 1
ATOM 587 N N . ALA A 1 79 ? 3.069 2.837 -34.245 1.00 98.56 79 ALA A N 1
ATOM 588 C CA . ALA A 1 79 ? 2.435 1.888 -33.323 1.00 98.56 79 ALA A CA 1
ATOM 589 C C . ALA A 1 79 ? 2.765 0.416 -33.647 1.00 98.56 79 ALA A C 1
ATOM 591 O O . ALA A 1 79 ? 2.881 -0.399 -32.735 1.00 98.56 79 ALA A O 1
ATOM 592 N N . GLN A 1 80 ? 2.967 0.075 -34.926 1.00 98.50 80 GLN A N 1
ATOM 593 C CA . GLN A 1 80 ? 3.381 -1.271 -35.336 1.00 98.50 80 GLN A CA 1
ATOM 594 C C . GLN A 1 80 ? 4.793 -1.579 -34.830 1.00 98.50 80 GLN A C 1
ATOM 596 O O . GLN A 1 80 ? 5.023 -2.634 -34.247 1.00 98.50 80 GLN A O 1
ATOM 601 N N . THR A 1 81 ? 5.722 -0.635 -34.986 1.00 98.56 81 THR A N 1
ATOM 602 C CA . THR A 1 81 ? 7.088 -0.755 -34.464 1.00 98.56 81 THR A CA 1
ATOM 603 C C . THR A 1 81 ? 7.092 -0.859 -32.933 1.00 98.56 81 THR A C 1
ATOM 605 O O . THR A 1 81 ? 7.828 -1.670 -32.381 1.00 98.56 81 THR A O 1
ATOM 608 N N . ALA A 1 82 ? 6.235 -0.099 -32.237 1.00 98.69 82 ALA A N 1
ATOM 609 C CA . ALA A 1 82 ? 6.069 -0.204 -30.783 1.00 98.69 82 ALA A CA 1
ATOM 610 C C . ALA A 1 82 ? 5.546 -1.585 -30.339 1.00 98.69 82 ALA A C 1
ATOM 612 O O . ALA A 1 82 ? 5.999 -2.109 -29.326 1.00 98.69 82 ALA A O 1
ATOM 613 N N . TYR A 1 83 ? 4.629 -2.184 -31.104 1.00 98.62 83 TYR A N 1
ATOM 614 C CA . TYR A 1 83 ? 4.090 -3.519 -30.832 1.00 98.62 83 TYR A CA 1
ATOM 615 C C . TYR A 1 83 ? 5.113 -4.631 -31.090 1.00 98.62 83 TYR A C 1
ATOM 617 O O . TYR A 1 83 ? 5.307 -5.497 -30.244 1.00 98.62 83 TYR A O 1
ATOM 625 N N . LEU A 1 84 ? 5.843 -4.577 -32.207 1.00 98.50 84 LEU A N 1
ATOM 626 C CA . LEU A 1 84 ? 6.932 -5.524 -32.472 1.00 98.50 84 LEU A CA 1
ATOM 627 C C . LEU A 1 84 ? 8.023 -5.442 -31.392 1.00 98.50 84 LEU A C 1
ATOM 629 O O . LEU A 1 84 ? 8.519 -6.469 -30.939 1.00 98.50 84 LEU A O 1
ATOM 633 N N . ALA A 1 85 ? 8.339 -4.233 -30.919 1.00 98.50 85 ALA A N 1
ATOM 634 C CA . ALA A 1 85 ? 9.275 -4.040 -29.819 1.00 98.50 85 ALA A CA 1
ATOM 635 C C . ALA A 1 85 ? 8.772 -4.614 -28.482 1.00 98.50 85 ALA A C 1
ATOM 637 O O . ALA A 1 85 ? 9.588 -5.106 -27.707 1.00 98.50 85 ALA A O 1
ATOM 638 N N . SER A 1 86 ? 7.465 -4.586 -28.186 1.00 98.31 86 SER A N 1
ATOM 639 C CA . SER A 1 86 ? 6.958 -5.194 -26.947 1.00 98.31 86 SER A CA 1
ATOM 640 C C . SER A 1 86 ? 6.965 -6.724 -26.992 1.00 98.31 86 SER A C 1
ATOM 642 O O . SER A 1 86 ? 7.281 -7.338 -25.975 1.00 98.31 86 SER A O 1
ATOM 644 N N . LEU A 1 87 ? 6.723 -7.330 -28.161 1.00 98.31 87 LEU A N 1
ATOM 645 C CA . LEU A 1 87 ? 6.904 -8.773 -28.377 1.00 98.31 87 LEU A CA 1
ATOM 646 C C . LEU A 1 87 ? 8.374 -9.200 -28.224 1.00 98.31 87 LEU A C 1
ATOM 648 O O . LEU A 1 87 ? 8.653 -10.211 -27.586 1.00 98.31 87 LEU A O 1
ATOM 652 N N . GLU A 1 88 ? 9.317 -8.418 -28.757 1.00 98.00 88 GLU A N 1
ATOM 653 C CA . GLU A 1 88 ? 10.758 -8.687 -28.632 1.00 98.00 88 GLU A CA 1
ATOM 654 C C . GLU A 1 88 ? 11.238 -8.604 -27.169 1.00 98.00 88 GLU A C 1
ATOM 656 O O . GLU A 1 88 ? 12.048 -9.418 -26.731 1.00 98.00 88 GLU A O 1
ATOM 661 N N . VAL A 1 89 ? 10.716 -7.651 -26.384 1.00 97.94 89 VAL A N 1
ATOM 662 C CA . VAL A 1 89 ? 10.998 -7.550 -24.939 1.00 97.94 89 VAL A CA 1
ATOM 663 C C . VAL A 1 89 ? 10.400 -8.732 -24.162 1.00 97.94 89 VAL A C 1
ATOM 665 O O . VAL A 1 89 ? 11.033 -9.216 -23.225 1.00 97.94 89 VAL A O 1
ATOM 668 N N . ASP A 1 90 ? 9.214 -9.215 -24.546 1.00 97.81 90 ASP A N 1
ATOM 669 C CA . ASP A 1 90 ? 8.556 -10.370 -23.915 1.00 97.81 90 ASP A CA 1
ATOM 670 C C . ASP A 1 90 ? 9.327 -11.674 -24.169 1.00 97.81 90 ASP A C 1
ATOM 672 O O . ASP A 1 90 ? 9.668 -12.395 -23.231 1.00 97.81 90 ASP A O 1
ATOM 676 N N . ALA A 1 91 ? 9.728 -11.909 -25.424 1.00 97.94 91 ALA A N 1
ATOM 677 C CA . ALA A 1 91 ? 10.536 -13.061 -25.829 1.00 97.94 91 ALA A CA 1
ATOM 678 C C . ALA A 1 91 ? 11.913 -13.134 -25.134 1.00 97.94 91 ALA A C 1
ATOM 680 O O . ALA A 1 91 ? 12.514 -14.205 -25.063 1.00 97.94 91 ALA A O 1
ATOM 681 N N . ARG A 1 92 ? 12.407 -12.007 -24.604 1.00 97.44 92 ARG A N 1
ATOM 682 C CA . ARG A 1 92 ? 13.693 -11.879 -23.899 1.00 97.44 92 ARG A CA 1
ATOM 683 C C . ARG A 1 92 ? 13.570 -11.842 -22.376 1.00 97.44 92 ARG A C 1
ATOM 685 O O . ARG A 1 92 ? 14.561 -11.567 -21.705 1.00 97.44 92 ARG A O 1
ATOM 692 N N . LEU A 1 93 ? 12.397 -12.104 -21.794 1.00 97.81 93 LEU A N 1
ATOM 693 C CA . LEU A 1 93 ? 12.170 -11.909 -20.355 1.00 97.81 93 LEU A CA 1
ATOM 694 C C . LEU A 1 93 ? 13.214 -12.601 -19.451 1.00 97.81 93 LEU A C 1
ATOM 696 O O . LEU A 1 93 ? 13.603 -12.030 -18.432 1.00 97.81 93 LEU A O 1
ATOM 700 N N . ASP A 1 94 ? 13.708 -13.783 -19.826 1.00 98.00 94 ASP A N 1
ATOM 701 C CA . ASP A 1 94 ? 14.743 -14.486 -19.056 1.00 98.00 94 ASP A CA 1
ATOM 702 C C . ASP A 1 94 ? 16.147 -13.862 -19.212 1.00 98.00 94 ASP A C 1
ATOM 704 O O . ASP A 1 94 ? 16.856 -13.726 -18.217 1.00 98.00 94 ASP A O 1
ATOM 708 N N . GLU A 1 95 ? 16.515 -13.346 -20.395 1.00 98.25 95 GLU A N 1
ATOM 709 C CA . GLU A 1 95 ? 17.722 -12.510 -20.581 1.00 98.25 95 GLU A CA 1
ATOM 710 C C . GLU A 1 95 ? 17.659 -11.271 -19.667 1.00 98.25 95 GLU A C 1
ATOM 712 O O . GLU A 1 95 ? 18.612 -10.943 -18.955 1.00 98.25 95 GLU A O 1
ATOM 717 N N . LEU A 1 96 ? 16.493 -10.618 -19.617 1.00 98.38 96 LEU A N 1
ATOM 718 C CA . LEU A 1 96 ? 16.254 -9.450 -18.770 1.00 98.38 96 LEU A CA 1
ATOM 719 C C . LEU A 1 96 ? 16.305 -9.783 -17.265 1.00 98.38 96 LEU A C 1
ATOM 721 O O . LEU A 1 96 ? 16.732 -8.942 -16.469 1.00 98.38 96 LEU A O 1
ATOM 725 N N . ARG A 1 97 ? 15.922 -11.001 -16.857 1.00 98.50 97 ARG A N 1
ATOM 726 C CA . ARG A 1 97 ? 16.073 -11.479 -15.471 1.00 98.50 97 ARG A CA 1
ATOM 727 C C . ARG A 1 97 ? 17.537 -11.612 -15.073 1.00 98.50 97 ARG A C 1
ATOM 729 O O . ARG A 1 97 ? 17.902 -11.093 -14.017 1.00 98.50 97 ARG A O 1
ATOM 736 N N . GLU A 1 98 ? 18.375 -12.229 -15.907 1.00 98.06 98 GLU A N 1
ATOM 737 C CA . GLU A 1 98 ? 19.808 -12.359 -15.606 1.00 98.06 98 GLU A CA 1
ATOM 738 C C . GLU A 1 98 ? 20.499 -10.995 -15.511 1.00 98.06 98 GLU A C 1
ATOM 740 O O . GLU A 1 98 ? 21.273 -10.754 -14.583 1.00 98.06 98 GLU A O 1
ATOM 745 N N . ILE A 1 99 ? 20.147 -10.054 -16.395 1.00 97.94 99 ILE A N 1
ATOM 746 C CA . ILE A 1 99 ? 20.640 -8.671 -16.334 1.00 97.94 99 ILE A CA 1
ATOM 747 C C . ILE A 1 99 ? 20.293 -8.028 -14.986 1.00 97.94 99 ILE A C 1
ATOM 749 O O . ILE A 1 99 ? 21.166 -7.437 -14.353 1.00 97.94 99 ILE A O 1
ATOM 753 N N . VAL A 1 100 ? 19.058 -8.174 -14.500 1.00 97.94 100 VAL A N 1
ATOM 754 C CA . VAL A 1 100 ? 18.632 -7.588 -13.216 1.00 97.94 100 VAL A CA 1
ATOM 755 C C . VAL A 1 100 ? 19.334 -8.227 -12.019 1.00 97.94 100 VAL A C 1
ATOM 757 O O . VAL A 1 100 ? 19.662 -7.505 -11.077 1.00 97.94 100 VAL A O 1
ATOM 760 N N . ARG A 1 101 ? 19.668 -9.524 -12.058 1.00 95.81 101 ARG A N 1
ATOM 761 C CA . ARG A 1 101 ? 20.464 -10.157 -10.987 1.00 95.81 101 ARG A CA 1
ATOM 762 C C . ARG A 1 101 ? 21.848 -9.522 -10.821 1.00 95.81 101 ARG A C 1
ATOM 764 O O . ARG A 1 101 ? 22.348 -9.451 -9.698 1.00 95.81 101 ARG A O 1
ATOM 771 N N . THR A 1 102 ? 22.439 -8.973 -11.888 1.00 96.06 102 THR A N 1
ATOM 772 C CA . THR A 1 102 ? 23.705 -8.218 -11.790 1.00 96.06 102 THR A CA 1
ATOM 773 C C . THR A 1 102 ? 23.569 -6.885 -11.042 1.00 96.06 102 THR A C 1
ATOM 775 O O . THR A 1 102 ? 24.561 -6.376 -10.523 1.00 96.06 102 THR A O 1
ATOM 778 N N . CYS A 1 103 ? 22.355 -6.332 -10.915 1.00 95.12 103 CYS A N 1
ATOM 779 C CA . CYS A 1 103 ? 22.102 -5.094 -10.172 1.00 95.12 103 CYS A CA 1
ATOM 780 C C . CYS A 1 103 ? 22.135 -5.288 -8.643 1.00 95.12 103 CYS A C 1
ATOM 782 O O . CYS A 1 103 ? 22.271 -4.304 -7.913 1.00 95.12 103 CYS A O 1
ATOM 784 N N . GLY A 1 104 ? 22.006 -6.524 -8.141 1.00 93.12 104 GLY A N 1
ATOM 785 C CA . GLY A 1 104 ? 22.205 -6.850 -6.727 1.00 93.12 104 GLY A CA 1
ATOM 786 C C . GLY A 1 104 ? 21.396 -8.045 -6.209 1.00 93.12 104 GLY A C 1
ATOM 787 O O . GLY A 1 104 ? 20.316 -8.356 -6.695 1.00 93.12 104 GLY A O 1
ATOM 788 N N . ARG A 1 105 ? 21.882 -8.663 -5.125 1.00 92.00 105 ARG A N 1
ATOM 789 C CA . ARG A 1 105 ? 21.349 -9.913 -4.533 1.00 92.00 105 ARG A CA 1
ATOM 790 C C . ARG A 1 105 ? 19.900 -9.890 -4.013 1.00 92.00 105 ARG A C 1
ATOM 792 O O . ARG A 1 105 ? 19.412 -10.917 -3.564 1.00 92.00 105 ARG A O 1
ATOM 799 N N . PHE A 1 106 ? 19.254 -8.726 -3.975 1.00 93.25 106 PHE A N 1
ATOM 800 C CA . PHE A 1 106 ? 17.905 -8.542 -3.423 1.00 93.25 106 PHE A CA 1
ATOM 801 C C . PHE A 1 106 ? 16.893 -8.032 -4.457 1.00 93.25 106 PHE A C 1
ATOM 803 O O . PHE A 1 106 ? 15.760 -7.739 -4.078 1.00 93.25 106 PHE A O 1
ATOM 810 N N . VAL A 1 107 ? 17.296 -7.887 -5.726 1.00 96.56 107 VAL A N 1
ATOM 811 C CA . VAL A 1 107 ? 16.412 -7.458 -6.813 1.00 96.56 107 VAL A CA 1
ATOM 812 C C . VAL A 1 107 ? 16.276 -8.554 -7.855 1.00 96.56 107 VAL A C 1
ATOM 814 O O . VAL A 1 107 ? 17.263 -9.024 -8.410 1.00 96.56 107 VAL A O 1
ATOM 817 N N . GLU A 1 108 ? 15.038 -8.932 -8.155 1.00 97.50 108 GLU A N 1
ATOM 818 C CA . GLU A 1 108 ? 14.733 -9.846 -9.253 1.00 97.50 108 GLU A CA 1
ATOM 819 C C . GLU A 1 108 ? 13.581 -9.303 -10.090 1.00 97.50 108 GLU A C 1
ATOM 821 O O . GLU A 1 108 ? 12.630 -8.725 -9.560 1.00 97.50 108 GLU A O 1
ATOM 826 N N . LEU A 1 109 ? 13.648 -9.503 -11.406 1.00 98.56 109 LEU A N 1
ATOM 827 C CA . LEU A 1 109 ? 12.573 -9.146 -12.325 1.00 98.56 109 LEU A CA 1
ATOM 828 C C . LEU A 1 109 ? 11.473 -10.215 -12.290 1.00 98.56 109 LEU A C 1
ATOM 830 O O . LEU A 1 109 ? 11.610 -11.299 -12.860 1.00 98.56 109 LEU A O 1
ATOM 834 N N . ILE A 1 110 ? 10.345 -9.881 -11.664 1.00 97.88 110 ILE A N 1
ATOM 835 C CA . ILE A 1 110 ? 9.150 -10.735 -11.642 1.00 97.88 110 ILE A CA 1
ATOM 836 C C . ILE A 1 110 ? 8.590 -10.841 -13.069 1.00 97.88 110 ILE A C 1
ATOM 838 O O . ILE A 1 110 ? 8.320 -11.934 -13.569 1.00 97.88 110 ILE A O 1
ATOM 842 N N . GLY A 1 111 ? 8.456 -9.692 -13.735 1.00 97.75 111 GLY A N 1
ATOM 843 C CA . GLY A 1 111 ? 7.917 -9.546 -15.085 1.00 97.75 111 GLY A CA 1
ATOM 844 C C . GLY A 1 111 ? 7.644 -8.079 -15.413 1.00 97.75 111 GLY A C 1
ATOM 845 O O . GLY A 1 111 ? 8.077 -7.180 -14.685 1.00 97.75 111 GLY A O 1
ATOM 846 N N . PHE A 1 112 ? 6.889 -7.820 -16.478 1.00 98.06 112 PHE A N 1
ATOM 847 C CA . PHE A 1 112 ? 6.446 -6.471 -16.827 1.00 98.06 112 PHE A CA 1
ATOM 848 C C . PHE A 1 112 ? 5.009 -6.444 -17.358 1.00 98.06 112 PHE A C 1
ATOM 850 O O . PHE A 1 112 ? 4.456 -7.458 -17.767 1.00 98.06 112 PHE A O 1
ATOM 857 N N . HIS A 1 113 ? 4.414 -5.255 -17.350 1.00 98.19 113 HIS A N 1
ATOM 858 C CA . HIS A 1 113 ? 3.223 -4.915 -18.129 1.00 98.19 113 HIS A CA 1
ATOM 859 C C . HIS A 1 113 ? 3.605 -3.839 -19.144 1.00 98.19 113 HIS A C 1
ATOM 861 O O . HIS A 1 113 ? 4.495 -3.034 -18.860 1.00 98.19 113 HIS A O 1
ATOM 867 N N . HIS A 1 114 ? 2.942 -3.772 -20.296 1.00 97.88 114 HIS A N 1
ATOM 868 C CA . HIS A 1 114 ? 3.191 -2.712 -21.269 1.00 97.88 114 HIS A CA 1
ATOM 869 C C . HIS A 1 114 ? 1.900 -2.100 -21.811 1.00 97.88 114 HIS A C 1
ATOM 871 O O . HIS A 1 114 ? 0.849 -2.733 -21.803 1.00 97.88 114 HIS A O 1
ATOM 877 N N . GLU A 1 115 ? 1.987 -0.857 -22.275 1.00 98.12 115 GLU A N 1
ATOM 878 C CA . GLU A 1 115 ? 0.883 -0.148 -22.923 1.00 98.12 115 GLU A CA 1
ATOM 879 C C . GLU A 1 115 ? 1.421 0.689 -24.085 1.00 98.12 115 GLU A C 1
ATOM 881 O O . GLU A 1 115 ? 2.495 1.290 -23.987 1.00 98.12 115 GLU A O 1
ATOM 886 N N . ILE A 1 116 ? 0.687 0.701 -25.199 1.00 98.50 116 ILE A N 1
ATOM 887 C CA . ILE A 1 116 ? 1.072 1.406 -26.423 1.00 98.50 116 ILE A CA 1
ATOM 888 C C . ILE A 1 116 ? 0.050 2.502 -26.696 1.00 98.50 116 ILE A C 1
ATOM 890 O O . ILE A 1 116 ? -1.139 2.236 -26.844 1.00 98.50 116 ILE A O 1
ATOM 894 N N . THR A 1 117 ? 0.520 3.744 -26.783 1.00 98.19 117 THR A N 1
ATOM 895 C CA . THR A 1 117 ? -0.302 4.907 -27.142 1.00 98.19 117 THR A CA 1
ATOM 896 C C . THR A 1 117 ? 0.396 5.673 -28.256 1.00 98.19 117 THR A C 1
ATOM 898 O O . THR A 1 117 ? 1.484 6.213 -28.060 1.00 98.19 117 THR A O 1
ATOM 901 N N . ALA A 1 118 ? -0.217 5.718 -29.441 1.00 98.31 118 ALA A N 1
ATOM 902 C CA . ALA A 1 118 ? 0.439 6.174 -30.670 1.00 98.31 118 ALA A CA 1
ATOM 903 C C . ALA A 1 118 ? 1.775 5.429 -30.900 1.00 98.31 118 ALA A C 1
ATOM 905 O O . ALA A 1 118 ? 1.803 4.202 -30.874 1.00 98.31 118 ALA A O 1
ATOM 906 N N . ASN A 1 119 ? 2.882 6.140 -31.123 1.00 98.25 119 ASN A N 1
ATOM 907 C CA . ASN A 1 119 ? 4.222 5.563 -31.278 1.00 98.25 119 ASN A CA 1
ATOM 908 C C . ASN A 1 119 ? 4.997 5.433 -29.947 1.00 98.25 119 ASN A C 1
ATOM 910 O O . ASN A 1 119 ? 6.221 5.291 -29.956 1.00 98.25 119 ASN A O 1
ATOM 914 N N . LEU A 1 120 ? 4.314 5.532 -28.803 1.00 98.75 120 LEU A N 1
ATOM 915 C CA . LEU A 1 120 ? 4.906 5.438 -27.470 1.00 98.75 120 LEU A CA 1
ATOM 916 C C . LEU A 1 120 ? 4.671 4.046 -26.883 1.00 98.75 120 LEU A C 1
ATOM 918 O O . LEU A 1 120 ? 3.533 3.582 -26.859 1.00 98.75 120 LEU A O 1
ATOM 922 N N . LEU A 1 121 ? 5.730 3.427 -26.363 1.00 98.75 121 LEU A N 1
ATOM 923 C CA . LEU A 1 121 ? 5.681 2.166 -25.624 1.00 98.75 121 LEU A CA 1
ATOM 924 C C . LEU A 1 121 ? 6.063 2.432 -24.163 1.00 98.75 121 LEU A C 1
ATOM 926 O O . LEU A 1 121 ? 7.201 2.795 -23.859 1.00 98.75 121 LEU A O 1
ATOM 930 N N . PHE A 1 122 ? 5.105 2.254 -23.260 1.00 98.69 122 PHE A N 1
ATOM 931 C CA . PHE A 1 122 ? 5.309 2.309 -21.816 1.00 98.69 122 PHE A CA 1
ATOM 932 C C . PHE A 1 122 ? 5.546 0.888 -21.310 1.00 98.69 122 PHE A C 1
ATOM 934 O O . PHE A 1 122 ? 4.728 0.012 -21.572 1.00 98.69 122 PHE A O 1
ATOM 941 N N . ILE A 1 123 ? 6.632 0.651 -20.570 1.00 98.56 123 ILE A N 1
ATOM 942 C CA . ILE A 1 123 ? 6.944 -0.662 -19.980 1.00 98.56 123 ILE A CA 1
ATOM 943 C C . ILE A 1 123 ? 7.061 -0.500 -18.467 1.00 98.56 123 ILE A C 1
ATOM 945 O O . ILE A 1 123 ? 7.921 0.233 -17.987 1.00 98.56 123 ILE A O 1
ATOM 949 N N . ARG A 1 124 ? 6.190 -1.170 -17.712 1.00 98.56 124 ARG A N 1
ATOM 950 C CA . ARG A 1 124 ? 6.125 -1.199 -16.244 1.00 98.56 124 ARG A CA 1
ATOM 951 C C . ARG A 1 124 ? 6.741 -2.498 -15.737 1.00 98.56 124 ARG A C 1
ATOM 953 O O . ARG A 1 124 ? 6.052 -3.511 -15.658 1.00 98.56 124 ARG A O 1
ATOM 960 N N . PHE A 1 125 ? 8.015 -2.454 -15.370 1.00 98.69 125 PHE A N 1
ATOM 961 C CA . PHE A 1 125 ? 8.696 -3.576 -14.727 1.00 98.69 125 PHE A CA 1
ATOM 962 C C . PHE A 1 125 ? 8.231 -3.737 -13.274 1.00 98.69 125 PHE A C 1
ATOM 964 O O . PHE A 1 125 ? 7.984 -2.744 -12.576 1.00 98.69 125 PHE A O 1
ATOM 971 N N . ALA A 1 126 ? 8.131 -4.987 -12.824 1.00 98.50 126 ALA A N 1
ATOM 972 C CA . ALA A 1 126 ? 7.817 -5.379 -11.457 1.00 98.50 126 ALA A CA 1
ATOM 973 C C . ALA A 1 126 ? 8.968 -6.201 -10.863 1.00 98.50 126 ALA A C 1
ATOM 975 O O . ALA A 1 126 ? 9.458 -7.136 -11.498 1.00 98.50 126 ALA A O 1
ATOM 976 N N . PHE A 1 127 ? 9.371 -5.864 -9.640 1.00 98.56 127 PHE A N 1
ATOM 977 C CA . PHE A 1 127 ? 10.554 -6.405 -8.981 1.00 98.56 127 PHE A CA 1
ATOM 978 C C . PHE A 1 127 ? 10.261 -6.880 -7.556 1.00 98.56 127 PHE A C 1
ATOM 980 O O . PHE A 1 127 ? 9.514 -6.219 -6.827 1.00 98.56 127 PHE A O 1
ATOM 987 N N . SER A 1 128 ? 10.914 -7.960 -7.129 1.00 97.69 128 SER A N 1
ATOM 988 C CA . SER A 1 128 ? 11.161 -8.206 -5.703 1.00 97.69 128 SER A CA 1
ATOM 989 C C . SER A 1 128 ? 12.279 -7.263 -5.226 1.00 97.69 128 SER A C 1
ATOM 991 O O . SER A 1 128 ? 13.128 -6.864 -6.023 1.00 97.69 128 SER A O 1
ATOM 993 N N . THR A 1 129 ? 12.251 -6.830 -3.959 1.00 97.19 129 THR A N 1
ATOM 994 C CA . THR A 1 129 ? 13.246 -5.873 -3.410 1.00 97.19 129 THR A CA 1
ATOM 995 C C . THR A 1 129 ? 13.703 -6.191 -1.980 1.00 97.19 129 THR A C 1
ATOM 997 O O . THR A 1 129 ? 14.228 -5.317 -1.282 1.00 97.19 129 THR A O 1
ATOM 1000 N N . GLY A 1 130 ? 13.469 -7.425 -1.517 1.00 96.75 130 GLY A N 1
ATOM 1001 C CA . GLY A 1 130 ? 13.715 -7.851 -0.137 1.00 96.75 130 GLY A CA 1
ATOM 1002 C C . GLY A 1 130 ? 13.079 -6.905 0.889 1.00 96.75 130 GLY A C 1
ATOM 1003 O O . GLY A 1 130 ? 11.919 -6.509 0.767 1.00 96.75 130 GLY A O 1
ATOM 1004 N N . ASP A 1 131 ? 13.860 -6.522 1.899 1.00 97.94 131 ASP A N 1
ATOM 1005 C CA . ASP A 1 131 ? 13.428 -5.645 2.995 1.00 97.94 131 ASP A CA 1
ATOM 1006 C C . ASP A 1 131 ? 13.448 -4.141 2.679 1.00 97.94 131 ASP A C 1
ATOM 1008 O O . ASP A 1 131 ? 13.041 -3.308 3.499 1.00 97.94 131 ASP A O 1
ATOM 1012 N N . ALA A 1 132 ? 13.939 -3.761 1.499 1.00 97.44 132 ALA A N 1
ATOM 1013 C CA . ALA A 1 132 ? 13.937 -2.374 1.070 1.00 97.44 132 ALA A CA 1
ATOM 1014 C C . ALA A 1 132 ? 12.557 -1.990 0.520 1.00 97.44 132 ALA A C 1
ATOM 1016 O O . ALA A 1 132 ? 11.946 -2.741 -0.238 1.00 97.44 132 ALA A O 1
ATOM 1017 N N . ALA A 1 133 ? 12.142 -0.739 0.751 1.00 96.75 133 ALA A N 1
ATOM 1018 C CA . ALA A 1 133 ? 10.988 -0.144 0.062 1.00 96.75 133 ALA A CA 1
ATOM 1019 C C . ALA A 1 133 ? 11.180 -0.057 -1.472 1.00 96.75 133 ALA A C 1
ATOM 1021 O O . ALA A 1 133 ? 10.272 0.323 -2.201 1.00 96.75 133 ALA A O 1
ATOM 1022 N N . GLY A 1 134 ? 12.381 -0.361 -1.976 1.00 95.38 134 GLY A N 1
ATOM 1023 C CA . GLY A 1 134 ? 12.609 -0.726 -3.371 1.00 95.38 134 GLY A CA 1
ATOM 1024 C C . GLY A 1 134 ? 12.763 0.417 -4.377 1.00 95.38 134 GLY A C 1
ATOM 1025 O O . GLY A 1 134 ? 13.268 0.164 -5.464 1.00 95.38 134 GLY A O 1
ATOM 1026 N N . HIS A 1 135 ? 12.404 1.665 -4.051 1.00 94.81 135 HIS A N 1
ATOM 1027 C CA . HIS A 1 135 ? 12.394 2.782 -5.016 1.00 94.81 135 HIS A CA 1
ATOM 1028 C C . HIS A 1 135 ? 13.674 2.934 -5.849 1.00 94.81 135 HIS A C 1
ATOM 1030 O O . HIS A 1 135 ? 13.582 2.998 -7.073 1.00 94.81 135 HIS A O 1
ATOM 1036 N N . ASN A 1 136 ? 14.841 2.999 -5.198 1.00 94.06 136 ASN A N 1
ATOM 1037 C CA . ASN A 1 136 ? 16.133 3.197 -5.870 1.00 94.06 136 ASN A CA 1
ATOM 1038 C C . ASN A 1 136 ? 16.591 1.927 -6.595 1.00 94.06 136 ASN A C 1
ATOM 1040 O O . ASN A 1 136 ? 17.105 2.000 -7.705 1.00 94.06 136 ASN A O 1
ATOM 1044 N N . MET A 1 137 ? 16.352 0.770 -5.978 1.00 94.94 137 MET A N 1
ATOM 1045 C CA . MET A 1 137 ? 16.702 -0.554 -6.491 1.00 94.94 137 MET A CA 1
ATOM 1046 C C . MET A 1 137 ? 15.952 -0.859 -7.801 1.00 94.94 137 MET A C 1
ATOM 1048 O O . MET A 1 137 ? 16.570 -1.199 -8.805 1.00 94.94 137 MET A O 1
ATOM 1052 N N . ALA A 1 138 ? 14.640 -0.611 -7.830 1.00 96.75 138 ALA A N 1
ATOM 1053 C CA . ALA A 1 138 ? 13.811 -0.721 -9.027 1.00 96.75 138 ALA A CA 1
ATOM 1054 C C . ALA A 1 138 ? 14.148 0.338 -10.094 1.00 96.75 138 ALA A C 1
ATOM 1056 O O . ALA A 1 138 ? 13.986 0.072 -11.282 1.00 96.75 138 ALA A O 1
ATOM 1057 N N . THR A 1 139 ? 14.620 1.532 -9.707 1.00 96.38 139 THR A N 1
ATOM 1058 C CA . THR A 1 139 ? 15.125 2.529 -10.670 1.00 96.38 139 THR A CA 1
ATOM 1059 C C . THR A 1 139 ? 16.420 2.067 -11.329 1.00 96.38 139 THR A C 1
ATOM 1061 O O . THR A 1 139 ? 16.499 2.106 -12.550 1.00 96.38 139 THR A O 1
ATOM 1064 N N . LEU A 1 140 ? 17.399 1.583 -10.556 1.00 97.06 140 LEU A N 1
ATOM 1065 C CA . LEU A 1 140 ? 18.666 1.066 -11.084 1.00 97.06 140 LEU A CA 1
ATOM 1066 C C . LEU A 1 140 ? 18.442 -0.131 -12.020 1.00 97.06 140 LEU A C 1
ATOM 1068 O O . LEU A 1 140 ? 18.987 -0.166 -13.123 1.00 97.06 140 LEU A O 1
ATOM 1072 N N . ALA A 1 141 ? 17.595 -1.079 -11.612 1.00 98.00 141 ALA A N 1
ATOM 1073 C CA . ALA A 1 141 ? 17.237 -2.227 -12.438 1.00 98.00 141 ALA A CA 1
ATOM 1074 C C . ALA A 1 141 ? 16.537 -1.793 -13.739 1.00 98.00 141 ALA A C 1
ATOM 1076 O O . ALA A 1 141 ? 16.929 -2.223 -14.821 1.00 98.00 141 ALA A O 1
ATOM 1077 N N . ALA A 1 142 ? 15.556 -0.886 -13.668 1.00 98.19 142 ALA A N 1
ATOM 1078 C CA . ALA A 1 142 ? 14.861 -0.382 -14.853 1.00 98.19 142 ALA A CA 1
ATOM 1079 C C . ALA A 1 142 ? 15.756 0.446 -15.794 1.00 98.19 142 ALA A C 1
ATOM 1081 O O . ALA A 1 142 ? 15.553 0.385 -17.003 1.00 98.19 142 ALA A O 1
ATOM 1082 N N . ASP A 1 143 ? 16.741 1.187 -15.280 1.00 98.12 143 ASP A N 1
ATOM 1083 C CA . ASP A 1 143 ? 17.707 1.942 -16.094 1.00 98.12 143 ASP A CA 1
ATOM 1084 C C . ASP A 1 143 ? 18.697 1.015 -16.815 1.00 98.12 143 ASP A C 1
ATOM 1086 O O . ASP A 1 143 ? 18.985 1.188 -18.003 1.00 98.12 143 ASP A O 1
ATOM 1090 N N . THR A 1 144 ? 19.128 -0.045 -16.126 1.00 98.44 144 THR A N 1
ATOM 1091 C CA . THR A 1 144 ? 19.948 -1.121 -16.702 1.00 98.44 144 THR A CA 1
ATOM 1092 C C . THR A 1 144 ? 19.188 -1.844 -17.821 1.00 98.44 144 THR A C 1
ATOM 1094 O O . THR A 1 144 ? 19.702 -1.981 -18.933 1.00 98.44 144 THR A O 1
ATOM 1097 N N . LEU A 1 145 ? 17.928 -2.225 -17.568 1.00 98.50 145 LEU A N 1
ATOM 1098 C CA . LEU A 1 145 ? 17.033 -2.826 -18.563 1.00 98.50 145 LEU A CA 1
ATOM 1099 C C . LEU A 1 145 ? 16.780 -1.897 -19.755 1.00 98.50 145 LEU A C 1
ATOM 1101 O O . LEU A 1 145 ? 16.878 -2.329 -20.899 1.00 98.50 145 LEU A O 1
ATOM 1105 N N . LEU A 1 146 ? 16.498 -0.615 -19.511 1.00 98.44 146 LEU A N 1
ATOM 1106 C CA . LEU A 1 146 ? 16.280 0.383 -20.560 1.00 98.44 146 LEU A CA 1
ATOM 1107 C C . LEU A 1 146 ? 17.521 0.549 -21.443 1.00 98.44 146 LEU A C 1
ATOM 1109 O O . LEU A 1 146 ? 17.410 0.558 -22.668 1.00 98.44 146 LEU A O 1
ATOM 1113 N N . THR A 1 147 ? 18.702 0.621 -20.830 1.00 98.31 147 THR A N 1
ATOM 1114 C CA . THR A 1 147 ? 19.989 0.706 -21.532 1.00 98.31 147 THR A CA 1
ATOM 1115 C C . THR A 1 147 ? 20.273 -0.537 -22.374 1.00 98.31 147 THR A C 1
ATOM 1117 O O . THR A 1 147 ? 20.857 -0.416 -23.451 1.00 98.31 147 THR A O 1
ATOM 1120 N N . HIS A 1 148 ? 19.874 -1.725 -21.911 1.00 98.44 148 HIS A N 1
ATOM 1121 C CA . HIS A 1 148 ? 19.966 -2.952 -22.697 1.00 98.44 148 HIS A CA 1
ATOM 1122 C C . HIS A 1 148 ? 18.976 -2.938 -23.874 1.00 98.44 148 HIS A C 1
ATOM 1124 O O . HIS A 1 148 ? 19.400 -3.058 -25.021 1.00 98.44 148 HIS A O 1
ATOM 1130 N N . ILE A 1 149 ? 17.685 -2.704 -23.612 1.00 98.38 149 ILE A N 1
ATOM 1131 C CA . ILE A 1 149 ? 16.611 -2.701 -24.620 1.00 98.38 149 ILE A CA 1
ATOM 1132 C C . ILE A 1 149 ? 16.910 -1.711 -25.754 1.00 98.38 149 ILE A C 1
ATOM 1134 O O . ILE A 1 149 ? 16.733 -2.042 -26.920 1.00 98.38 149 ILE A O 1
ATOM 1138 N N . LEU A 1 150 ? 17.441 -0.524 -25.441 1.00 98.44 150 LEU A N 1
ATOM 1139 C CA . LEU A 1 150 ? 17.839 0.477 -26.442 1.00 98.44 150 LEU A CA 1
ATOM 1140 C C . LEU A 1 150 ? 19.014 0.053 -27.342 1.00 98.44 150 LEU A C 1
ATOM 1142 O O . LEU A 1 150 ? 19.257 0.708 -28.355 1.00 98.44 150 LEU A O 1
ATOM 1146 N N . LYS A 1 151 ? 19.760 -0.997 -26.977 1.00 98.12 151 LYS A N 1
ATOM 1147 C CA . LYS A 1 151 ? 20.848 -1.574 -27.784 1.00 98.12 151 LYS A CA 1
ATOM 1148 C C . LYS A 1 151 ? 20.401 -2.804 -28.571 1.00 98.12 151 LYS A C 1
ATOM 1150 O O . LYS A 1 151 ? 20.935 -3.033 -29.652 1.00 98.12 151 LYS A O 1
ATOM 1155 N N . THR A 1 152 ? 19.485 -3.605 -28.023 1.00 97.56 152 THR A N 1
ATOM 1156 C CA . THR A 1 152 ? 19.134 -4.931 -28.561 1.00 97.56 152 THR A CA 1
ATOM 1157 C C . THR A 1 152 ? 17.792 -4.987 -29.283 1.00 97.56 152 THR A C 1
ATOM 1159 O O . THR A 1 152 ? 17.637 -5.820 -30.173 1.00 97.56 152 THR A O 1
ATOM 1162 N N . VAL A 1 153 ? 16.847 -4.094 -28.970 1.00 97.19 153 VAL A N 1
ATOM 1163 C CA . VAL A 1 153 ? 15.523 -4.051 -29.606 1.00 97.19 153 VAL A CA 1
ATOM 1164 C C . VAL A 1 153 ? 15.512 -2.992 -30.719 1.00 97.19 153 VAL A C 1
ATOM 1166 O O . VAL A 1 153 ? 15.692 -1.803 -30.442 1.00 97.19 153 VAL A O 1
ATOM 1169 N N . PRO A 1 154 ? 15.308 -3.375 -31.993 1.00 95.12 154 PRO A N 1
ATOM 1170 C CA . PRO A 1 154 ? 15.328 -2.432 -33.106 1.00 95.12 154 PRO A CA 1
ATOM 1171 C C . PRO A 1 154 ? 14.083 -1.532 -33.130 1.00 95.12 154 PRO A C 1
ATOM 1173 O O . PRO A 1 154 ? 13.006 -1.889 -32.661 1.00 95.12 154 PRO A O 1
ATOM 1176 N N . GLY A 1 155 ? 14.214 -0.350 -33.737 1.00 96.38 155 GLY A N 1
ATOM 1177 C CA . GLY A 1 155 ? 13.081 0.542 -34.020 1.00 96.38 155 GLY A CA 1
ATOM 1178 C C . GLY A 1 155 ? 12.567 1.382 -32.842 1.00 96.38 155 GLY A C 1
ATOM 1179 O O . GLY A 1 155 ? 11.659 2.191 -33.044 1.00 96.38 155 GLY A O 1
ATOM 1180 N N . VAL A 1 156 ? 13.156 1.251 -31.647 1.00 98.31 156 VAL A N 1
ATOM 1181 C CA . VAL A 1 156 ? 12.856 2.082 -30.467 1.00 98.31 156 VAL A CA 1
ATOM 1182 C C . VAL A 1 156 ? 13.982 3.061 -30.127 1.00 98.31 156 VAL A C 1
ATOM 1184 O O . VAL A 1 156 ? 15.140 2.885 -30.492 1.00 98.31 156 VAL A O 1
ATOM 1187 N N . SER A 1 157 ? 13.626 4.127 -29.414 1.00 98.50 157 SER A N 1
ATOM 1188 C CA . SER A 1 157 ? 14.531 5.172 -28.933 1.00 98.50 157 SER A CA 1
ATOM 1189 C C . SER A 1 157 ? 14.114 5.655 -27.541 1.00 98.50 157 SER A C 1
ATOM 1191 O O . SER A 1 157 ? 12.966 5.476 -27.126 1.00 98.50 157 SER A O 1
ATOM 1193 N N . TYR A 1 158 ? 15.035 6.276 -26.800 1.00 98.50 158 TYR A N 1
ATOM 1194 C CA . TYR A 1 158 ? 14.775 6.730 -25.430 1.00 98.50 158 TYR A CA 1
ATOM 1195 C C . TYR A 1 158 ? 13.643 7.769 -25.373 1.00 98.50 158 TYR A C 1
ATOM 1197 O O . TYR A 1 158 ? 13.617 8.725 -26.158 1.00 98.50 158 TYR A O 1
ATOM 1205 N N . GLY A 1 159 ? 12.728 7.609 -24.414 1.00 98.25 159 GLY A N 1
ATOM 1206 C CA . GLY A 1 159 ? 11.730 8.608 -24.031 1.00 98.25 159 GLY A CA 1
ATOM 1207 C C . GLY A 1 159 ? 11.927 9.114 -22.600 1.00 98.25 159 GLY A C 1
ATOM 1208 O O . GLY A 1 159 ? 12.137 10.309 -22.407 1.00 98.25 159 GLY A O 1
ATOM 1209 N N . SER A 1 160 ? 11.852 8.228 -21.600 1.00 98.06 160 SER A N 1
ATOM 1210 C CA . SER A 1 160 ? 12.059 8.564 -20.179 1.00 98.06 160 SER A CA 1
ATOM 1211 C C . SER A 1 160 ? 12.338 7.323 -19.319 1.00 98.06 160 SER A C 1
ATOM 1213 O O . SER A 1 160 ? 11.677 6.301 -19.487 1.00 98.06 160 SER A O 1
ATOM 1215 N N . ILE A 1 161 ? 13.217 7.440 -18.318 1.00 95.94 161 ILE A N 1
ATOM 1216 C CA . ILE A 1 161 ? 13.374 6.461 -17.218 1.00 95.94 161 ILE A CA 1
ATOM 1217 C C . ILE A 1 161 ? 12.147 6.390 -16.280 1.00 95.94 161 ILE A C 1
ATOM 1219 O O . ILE A 1 161 ? 11.968 5.431 -15.531 1.00 95.94 161 ILE A O 1
ATOM 1223 N N . SER A 1 162 ? 11.268 7.398 -16.323 1.00 94.62 162 SER A N 1
ATOM 1224 C CA . SER A 1 162 ? 9.993 7.420 -15.599 1.00 94.62 162 SER A CA 1
ATOM 1225 C C . SER A 1 162 ? 8.857 7.858 -16.523 1.00 94.62 162 SER A C 1
ATOM 1227 O O . SER A 1 162 ? 8.631 9.050 -16.730 1.00 94.62 162 SER A O 1
ATOM 1229 N N . GLY A 1 163 ? 8.117 6.887 -17.059 1.00 95.44 163 GLY A N 1
ATOM 1230 C CA . GLY A 1 163 ? 6.923 7.096 -17.888 1.00 95.44 163 GLY A CA 1
ATOM 1231 C C . GLY A 1 163 ? 5.635 7.435 -17.119 1.00 95.44 163 GLY A C 1
ATOM 1232 O O . GLY A 1 163 ? 4.569 7.415 -17.717 1.00 95.44 163 GLY A O 1
ATOM 1233 N N . ASN A 1 164 ? 5.695 7.696 -15.804 1.00 96.75 164 ASN A N 1
ATOM 1234 C CA . ASN A 1 164 ? 4.531 7.874 -14.908 1.00 96.75 164 ASN A CA 1
ATOM 1235 C C . ASN A 1 164 ? 3.530 6.696 -14.872 1.00 96.75 164 ASN A C 1
ATOM 1237 O O . ASN A 1 164 ? 2.450 6.827 -14.300 1.00 96.75 164 ASN A O 1
ATOM 1241 N N . TYR A 1 165 ? 3.911 5.528 -15.388 1.00 97.44 165 TYR A N 1
ATOM 1242 C CA . TYR A 1 165 ? 3.090 4.317 -15.477 1.00 97.44 165 TYR A CA 1
ATOM 1243 C C . TYR A 1 165 ? 3.438 3.284 -14.375 1.00 97.44 165 TYR A C 1
ATOM 1245 O O . TYR A 1 165 ? 3.014 2.132 -14.411 1.00 97.44 165 TYR A O 1
ATOM 1253 N N . CYS A 1 166 ? 4.254 3.669 -13.381 1.00 90.94 166 CYS A N 1
ATOM 1254 C CA . CYS A 1 166 ? 4.649 2.793 -12.275 1.00 90.94 166 CYS A CA 1
ATOM 1255 C C . CYS A 1 166 ? 3.556 2.542 -11.216 1.00 90.94 166 CYS A C 1
ATOM 1257 O O . CYS A 1 166 ? 3.303 1.373 -10.939 1.00 90.94 166 CYS A O 1
ATOM 1259 N N . THR A 1 167 ? 2.883 3.509 -10.589 1.00 94.44 167 THR A N 1
ATOM 1260 C CA . THR A 1 167 ? 3.026 4.970 -10.639 1.00 94.44 167 THR A CA 1
ATOM 1261 C C . THR A 1 167 ? 3.385 5.513 -9.255 1.00 94.44 167 THR A C 1
ATOM 1263 O O . THR A 1 167 ? 2.578 5.503 -8.337 1.00 94.44 167 THR A O 1
ATOM 1266 N N . ASP A 1 168 ? 4.605 6.027 -9.133 1.00 97.06 168 ASP A N 1
ATOM 1267 C CA . ASP A 1 168 ? 5.249 6.450 -7.884 1.00 97.06 168 ASP A CA 1
ATOM 1268 C C . ASP A 1 168 ? 4.747 7.826 -7.409 1.00 97.06 168 ASP A C 1
ATOM 1270 O O . ASP A 1 168 ? 4.930 8.810 -8.127 1.00 97.06 168 ASP A O 1
ATOM 1274 N N . LYS A 1 169 ? 4.148 7.925 -6.216 1.00 96.56 169 LYS A N 1
ATOM 1275 C CA . LYS A 1 169 ? 3.636 9.164 -5.586 1.00 96.56 169 LYS A CA 1
ATOM 1276 C C . LYS A 1 169 ? 2.529 9.899 -6.367 1.00 96.56 169 LYS A C 1
ATOM 1278 O O . LYS A 1 169 ? 2.482 11.129 -6.350 1.00 96.56 169 LYS A O 1
ATOM 1283 N N . LYS A 1 170 ? 1.646 9.179 -7.075 1.00 96.88 170 LYS A N 1
ATOM 1284 C CA . LYS A 1 170 ? 0.377 9.716 -7.625 1.00 96.88 170 LYS A CA 1
ATOM 1285 C C . LYS A 1 170 ? -0.753 8.703 -7.442 1.00 96.88 170 LYS A C 1
ATOM 1287 O O . LYS A 1 170 ? -0.532 7.507 -7.609 1.00 96.88 170 LYS A O 1
ATOM 1292 N N . ALA A 1 171 ? -1.961 9.189 -7.161 1.00 94.94 171 ALA A N 1
ATOM 1293 C CA . ALA A 1 171 ? -3.148 8.347 -7.051 1.00 94.94 171 ALA A CA 1
ATOM 1294 C C . ALA A 1 171 ? -3.511 7.791 -8.436 1.00 94.94 171 ALA A C 1
ATOM 1296 O O . ALA A 1 171 ? -3.782 8.552 -9.365 1.00 94.94 171 ALA A O 1
ATOM 1297 N N . THR A 1 172 ? -3.484 6.467 -8.590 1.00 96.50 172 THR A N 1
ATOM 1298 C CA . THR A 1 172 ? -3.752 5.796 -9.871 1.00 96.50 172 THR A CA 1
ATOM 1299 C C . THR A 1 172 ? -4.507 4.488 -9.672 1.00 96.50 172 THR A C 1
ATOM 1301 O O . THR A 1 172 ? -4.456 3.876 -8.606 1.00 96.50 172 THR A O 1
ATOM 1304 N N . ALA A 1 173 ? -5.213 4.028 -10.706 1.00 96.75 173 ALA A N 1
ATOM 1305 C CA . ALA A 1 173 ? -5.860 2.719 -10.672 1.00 96.75 173 ALA A CA 1
ATOM 1306 C C . ALA A 1 173 ? -4.839 1.571 -10.803 1.00 96.75 173 ALA A C 1
ATOM 1308 O O . ALA A 1 173 ? -4.973 0.555 -10.122 1.00 96.75 173 ALA A O 1
ATOM 1309 N N . ILE A 1 174 ? -3.801 1.752 -11.633 1.00 97.25 174 ILE A N 1
ATOM 1310 C CA . ILE A 1 174 ? -2.851 0.696 -12.017 1.00 97.25 174 ILE A CA 1
ATOM 1311 C C . ILE A 1 174 ? -2.093 0.088 -10.834 1.00 97.25 174 ILE A C 1
ATOM 1313 O O . ILE A 1 174 ? -1.902 -1.126 -10.812 1.00 97.25 174 ILE A O 1
ATOM 1317 N N . ASN A 1 175 ? -1.734 0.886 -9.821 1.00 97.25 175 ASN A N 1
ATOM 1318 C CA . ASN A 1 175 ? -1.076 0.389 -8.609 1.00 97.25 175 ASN A CA 1
ATOM 1319 C C . ASN A 1 175 ? -1.900 -0.711 -7.927 1.00 97.25 175 ASN A C 1
ATOM 1321 O O . ASN A 1 175 ? -1.367 -1.774 -7.627 1.00 97.25 175 ASN A O 1
ATOM 1325 N N . GLY A 1 176 ? -3.211 -0.495 -7.777 1.00 95.00 176 GLY A N 1
ATOM 1326 C CA . GLY A 1 176 ? -4.104 -1.449 -7.116 1.00 95.00 176 GLY A CA 1
ATOM 1327 C C . GLY A 1 176 ? -4.680 -2.536 -8.029 1.00 95.00 176 GLY A C 1
ATOM 1328 O O . GLY A 1 176 ? -5.405 -3.395 -7.536 1.00 95.00 176 GLY A O 1
ATOM 1329 N N . ILE A 1 177 ? -4.411 -2.487 -9.339 1.00 96.94 177 ILE A N 1
ATOM 1330 C CA . ILE A 1 177 ? -4.825 -3.509 -10.319 1.00 96.94 177 ILE A CA 1
ATOM 1331 C C . ILE A 1 177 ? -3.667 -4.468 -10.620 1.00 96.94 177 ILE A C 1
ATOM 1333 O O . ILE A 1 177 ? -3.868 -5.676 -10.661 1.00 96.94 177 ILE A O 1
ATOM 1337 N N . LEU A 1 178 ? -2.455 -3.936 -10.807 1.00 97.12 178 LEU A N 1
ATOM 1338 C CA . LEU A 1 178 ? -1.254 -4.687 -11.194 1.00 97.12 178 LEU A CA 1
ATOM 1339 C C . LEU A 1 178 ? -0.194 -4.769 -10.075 1.00 97.12 178 LEU A C 1
ATOM 1341 O O . LEU A 1 178 ? 0.955 -5.108 -10.361 1.00 97.12 178 LEU A O 1
ATOM 1345 N N . GLY A 1 179 ? -0.551 -4.395 -8.841 1.00 95.88 179 GLY A N 1
ATOM 1346 C CA . GLY A 1 179 ? 0.300 -4.401 -7.642 1.00 95.88 179 GLY A CA 1
ATOM 1347 C C . GLY A 1 179 ? 1.388 -3.316 -7.618 1.00 95.88 179 GLY A C 1
ATOM 1348 O O . GLY A 1 179 ? 2.055 -3.063 -8.627 1.00 95.88 179 GLY A O 1
ATOM 1349 N N . ARG A 1 180 ? 1.598 -2.671 -6.460 1.00 97.81 180 ARG A N 1
ATOM 1350 C CA . ARG A 1 180 ? 2.794 -1.863 -6.143 1.00 97.81 180 ARG A CA 1
ATOM 1351 C C . ARG A 1 180 ? 2.995 -1.761 -4.626 1.00 97.81 180 ARG A C 1
ATOM 1353 O O . ARG A 1 180 ? 2.091 -1.350 -3.917 1.00 97.81 180 ARG A O 1
ATOM 1360 N N . GLY A 1 181 ? 4.189 -2.063 -4.128 1.00 97.81 181 GLY A N 1
ATOM 1361 C CA . GLY A 1 181 ? 4.446 -2.224 -2.695 1.00 97.81 181 GLY A CA 1
ATOM 1362 C C . GLY A 1 181 ? 3.931 -3.566 -2.189 1.00 97.81 181 GLY A C 1
ATOM 1363 O O . GLY A 1 181 ? 4.135 -4.585 -2.847 1.00 97.81 181 GLY A O 1
ATOM 1364 N N . LYS A 1 182 ? 3.295 -3.561 -1.017 1.00 98.62 182 LYS A N 1
ATOM 1365 C CA . LYS A 1 182 ? 2.642 -4.715 -0.391 1.00 98.62 182 LYS A CA 1
ATOM 1366 C C . LYS A 1 182 ? 1.122 -4.555 -0.492 1.00 98.62 182 LYS A C 1
ATOM 1368 O O . LYS A 1 182 ? 0.592 -3.508 -0.124 1.00 98.62 182 LYS A O 1
ATOM 1373 N N . ASN A 1 183 ? 0.432 -5.593 -0.952 1.00 98.69 183 ASN A N 1
ATOM 1374 C CA . ASN A 1 183 ? -1.024 -5.684 -0.922 1.00 98.69 183 ASN A CA 1
ATOM 1375 C C . ASN A 1 183 ? -1.434 -6.493 0.310 1.00 98.69 183 ASN A C 1
ATOM 1377 O O . ASN A 1 183 ? -1.207 -7.703 0.348 1.00 98.69 183 ASN A O 1
ATOM 1381 N N . VAL A 1 184 ? -2.006 -5.829 1.314 1.00 98.88 184 VAL A N 1
ATOM 1382 C CA . VAL A 1 184 ? -2.435 -6.466 2.564 1.00 98.88 184 VAL A CA 1
ATOM 1383 C C . VAL A 1 184 ? -3.939 -6.296 2.742 1.00 98.88 184 VAL A C 1
ATOM 1385 O O . VAL A 1 184 ? -4.453 -5.176 2.725 1.00 98.88 184 VAL A O 1
ATOM 1388 N N . VAL A 1 185 ? -4.636 -7.406 2.962 1.00 98.88 185 VAL A N 1
ATOM 1389 C CA . VAL A 1 185 ? -6.009 -7.423 3.474 1.00 98.88 185 VAL A CA 1
ATOM 1390 C C . VAL A 1 185 ? -5.932 -7.678 4.971 1.00 98.88 185 VAL A C 1
ATOM 1392 O O . VAL A 1 185 ? -5.281 -8.622 5.406 1.00 98.88 185 VAL A O 1
ATOM 1395 N N . THR A 1 186 ? -6.577 -6.830 5.762 1.00 98.94 186 THR A N 1
ATOM 1396 C CA . THR A 1 186 ? -6.787 -7.072 7.194 1.00 98.94 186 THR A CA 1
ATOM 1397 C C . THR A 1 186 ? -8.263 -7.251 7.461 1.00 98.94 186 THR A C 1
ATOM 1399 O O . THR A 1 186 ? -9.065 -6.510 6.901 1.00 98.94 186 THR A O 1
ATOM 1402 N N . GLU A 1 187 ? -8.629 -8.210 8.300 1.00 98.62 187 GLU A N 1
ATOM 1403 C CA . GLU A 1 187 ? -10.018 -8.508 8.633 1.00 98.62 187 GLU A CA 1
ATOM 1404 C C . GLU A 1 187 ? -10.189 -8.894 10.106 1.00 98.62 187 GLU A C 1
ATOM 1406 O O . GLU A 1 187 ? -9.257 -9.345 10.775 1.00 98.62 187 GLU A O 1
ATOM 1411 N N . LEU A 1 188 ? -11.388 -8.649 10.626 1.00 97.88 188 LEU A N 1
ATOM 1412 C CA . LEU A 1 188 ? -11.766 -8.866 12.014 1.00 97.88 188 LEU A CA 1
ATOM 1413 C C . LEU A 1 188 ? -13.266 -9.183 12.072 1.00 97.88 188 LEU A C 1
ATOM 1415 O O . LEU A 1 188 ? -14.074 -8.455 11.497 1.00 97.88 188 LEU A O 1
ATOM 1419 N N . LEU A 1 189 ? -13.643 -10.236 12.797 1.00 98.50 189 LEU A N 1
ATOM 1420 C CA . LEU A 1 189 ? -15.033 -10.493 13.178 1.00 98.50 189 LEU A CA 1
ATOM 1421 C C . LEU A 1 189 ? -15.213 -10.067 14.637 1.00 98.50 189 LEU A C 1
ATOM 1423 O O . LEU A 1 189 ? -14.579 -10.629 15.528 1.00 98.50 189 LEU A O 1
ATOM 1427 N N . VAL A 1 190 ? -16.036 -9.049 14.881 1.00 98.62 190 VAL A N 1
ATOM 1428 C CA . VAL A 1 190 ? -16.284 -8.493 16.217 1.00 98.62 190 VAL A CA 1
ATOM 1429 C C . VAL A 1 190 ? -17.641 -8.990 16.727 1.00 98.62 190 VAL A C 1
ATOM 1431 O O . VAL A 1 190 ? -18.662 -8.573 16.179 1.00 98.62 190 VAL A O 1
ATOM 1434 N N . PRO A 1 191 ? -17.682 -9.817 17.790 1.00 98.56 191 PRO A N 1
ATOM 1435 C CA . PRO A 1 191 ? -18.932 -10.297 18.370 1.00 98.56 191 PRO A CA 1
ATOM 1436 C C . PRO A 1 191 ? -19.879 -9.170 18.793 1.00 98.56 191 PRO A C 1
ATOM 1438 O O . PRO A 1 191 ? -19.433 -8.163 19.357 1.00 98.56 191 PRO A O 1
ATOM 1441 N N . ARG A 1 192 ? -21.186 -9.371 18.605 1.00 98.50 192 ARG A N 1
ATOM 1442 C CA . ARG A 1 192 ? -22.291 -8.440 18.903 1.00 98.50 192 ARG A CA 1
ATOM 1443 C C . ARG A 1 192 ? -22.131 -7.702 20.236 1.00 98.50 192 ARG A C 1
ATOM 1445 O O . ARG A 1 192 ? -22.202 -6.474 20.295 1.00 98.50 192 ARG A O 1
ATOM 1452 N N . GLU A 1 193 ? -21.823 -8.433 21.306 1.00 98.12 193 GLU A N 1
ATOM 1453 C CA . GLU A 1 193 ? -21.625 -7.878 22.654 1.00 98.12 193 GLU A CA 1
ATOM 1454 C C . GLU A 1 193 ? -20.443 -6.898 22.744 1.00 98.12 193 GLU A C 1
ATOM 1456 O O . GLU A 1 193 ? -20.477 -5.916 23.490 1.00 98.12 193 GLU A O 1
ATOM 1461 N N . ILE A 1 194 ? -19.381 -7.125 21.967 1.00 98.00 194 ILE A N 1
ATOM 1462 C CA . ILE A 1 194 ? -18.228 -6.223 21.879 1.00 98.00 194 ILE A CA 1
ATOM 1463 C C . ILE A 1 194 ? -18.578 -5.004 21.011 1.00 98.00 194 ILE A C 1
ATOM 1465 O O . ILE A 1 194 ? -18.208 -3.883 21.378 1.00 98.00 194 ILE A O 1
ATOM 1469 N N . VAL A 1 195 ? -19.355 -5.180 19.934 1.00 98.19 195 VAL A N 1
ATOM 1470 C CA . VAL A 1 195 ? -19.873 -4.064 19.120 1.00 98.19 195 VAL A CA 1
ATOM 1471 C C . VAL A 1 195 ? -20.718 -3.116 19.981 1.00 98.19 195 VAL A C 1
ATOM 1473 O O . VAL A 1 195 ? -20.423 -1.921 20.058 1.00 98.19 195 VAL A O 1
ATOM 1476 N N . HIS A 1 196 ? -21.695 -3.631 20.730 1.00 97.56 196 HIS A N 1
ATOM 1477 C CA . HIS A 1 196 ? -22.525 -2.804 21.609 1.00 97.56 196 HIS A CA 1
ATOM 1478 C C . HIS A 1 196 ? -21.730 -2.175 22.763 1.00 97.56 196 HIS A C 1
ATOM 1480 O O . HIS A 1 196 ? -21.804 -0.966 22.983 1.00 97.56 196 HIS A O 1
ATOM 1486 N N . ARG A 1 197 ? -20.931 -2.953 23.502 1.00 96.56 197 ARG A N 1
ATOM 1487 C CA . ARG A 1 197 ? -20.265 -2.466 24.725 1.00 96.56 197 ARG A CA 1
ATOM 1488 C C . ARG A 1 197 ? -19.068 -1.552 24.453 1.00 96.56 197 ARG A C 1
ATOM 1490 O O . ARG A 1 197 ? -18.869 -0.571 25.173 1.00 96.56 197 ARG A O 1
ATOM 1497 N N . ALA A 1 198 ? -18.242 -1.883 23.460 1.00 95.06 198 ALA A N 1
ATOM 1498 C CA . ALA A 1 198 ? -16.950 -1.231 23.230 1.00 95.06 198 ALA A CA 1
ATOM 1499 C C . ALA A 1 198 ? -16.944 -0.322 21.987 1.00 95.06 198 ALA A C 1
ATOM 1501 O O . ALA A 1 198 ? -16.375 0.776 22.037 1.00 95.06 198 ALA A O 1
ATOM 1502 N N . LEU A 1 199 ? -17.633 -0.703 20.905 1.00 95.50 199 LEU A N 1
ATOM 1503 C CA . LEU A 1 199 ? -17.857 0.185 19.754 1.00 95.50 199 LEU A CA 1
ATOM 1504 C C . LEU A 1 199 ? -19.080 1.105 19.934 1.00 95.50 199 LEU A C 1
ATOM 1506 O O . LEU A 1 199 ? -19.121 2.158 19.306 1.00 95.50 199 LEU A O 1
ATOM 1510 N N . ARG A 1 200 ? -19.982 0.811 20.884 1.00 96.06 200 ARG A N 1
ATOM 1511 C CA . ARG A 1 200 ? -21.159 1.642 21.221 1.00 96.06 200 ARG A CA 1
ATOM 1512 C C . ARG A 1 200 ? -22.083 1.869 20.026 1.00 96.06 200 ARG A C 1
ATOM 1514 O O . ARG A 1 200 ? -22.588 2.967 19.836 1.00 96.06 200 ARG A O 1
ATOM 1521 N N . THR A 1 201 ? -22.261 0.835 19.213 1.00 97.69 201 THR A N 1
ATOM 1522 C CA . THR A 1 201 ? -23.018 0.877 17.956 1.00 97.69 201 THR A CA 1
ATOM 1523 C C . THR A 1 201 ? -23.670 -0.487 17.685 1.00 97.69 201 THR A C 1
ATOM 1525 O O . THR A 1 201 ? -23.747 -1.322 18.591 1.00 97.69 201 THR A O 1
ATOM 1528 N N . THR A 1 202 ? -24.155 -0.720 16.467 1.00 98.56 202 THR A N 1
ATOM 1529 C CA . THR A 1 202 ? -24.626 -2.018 15.959 1.00 98.56 202 THR A CA 1
ATOM 1530 C C . THR A 1 202 ? -23.859 -2.386 14.685 1.00 98.56 202 THR A C 1
ATOM 1532 O O . THR A 1 202 ? -23.317 -1.504 14.015 1.00 98.56 202 THR A O 1
ATOM 1535 N N . ALA A 1 203 ? -23.801 -3.675 14.335 1.00 98.69 203 ALA A N 1
ATOM 1536 C CA . ALA A 1 203 ? -23.148 -4.110 13.100 1.00 98.69 203 ALA A CA 1
ATOM 1537 C C . ALA A 1 203 ? -23.837 -3.503 11.860 1.00 98.69 203 ALA A C 1
ATOM 1539 O O . ALA A 1 203 ? -23.165 -2.859 11.052 1.00 98.69 203 ALA A O 1
ATOM 1540 N N . ALA A 1 204 ? -25.174 -3.571 11.790 1.00 98.75 204 ALA A N 1
ATOM 1541 C CA . ALA A 1 204 ? -26.000 -2.911 10.777 1.00 98.75 204 ALA A CA 1
ATOM 1542 C C . ALA A 1 204 ? -25.650 -1.430 10.565 1.00 98.75 204 ALA A C 1
ATOM 1544 O O . ALA A 1 204 ? -25.444 -1.013 9.428 1.00 98.75 204 ALA A O 1
ATOM 1545 N N . ALA A 1 205 ? -25.535 -0.637 11.638 1.00 98.69 205 ALA A N 1
ATOM 1546 C CA . ALA A 1 205 ? -25.260 0.797 11.525 1.00 98.69 205 ALA A CA 1
ATOM 1547 C C . ALA A 1 205 ? -23.864 1.083 10.941 1.00 98.69 205 ALA A C 1
ATOM 1549 O O . ALA A 1 205 ? -23.695 2.029 10.172 1.00 98.69 205 ALA A O 1
ATOM 1550 N N . VAL A 1 206 ? -22.860 0.261 11.272 1.00 98.75 206 VAL A N 1
ATOM 1551 C CA . VAL A 1 206 ? -21.506 0.386 10.704 1.00 98.75 206 VAL A CA 1
ATOM 1552 C C . VAL A 1 206 ? -21.476 -0.072 9.243 1.00 98.75 206 VAL A C 1
ATOM 1554 O O . VAL A 1 206 ? -20.857 0.598 8.416 1.00 98.75 206 VAL A O 1
ATOM 1557 N N . ALA A 1 207 ? -22.165 -1.166 8.904 1.00 98.81 207 ALA A N 1
ATOM 1558 C CA . ALA A 1 207 ? -22.279 -1.662 7.533 1.00 98.81 207 ALA A CA 1
ATOM 1559 C C . ALA A 1 207 ? -22.995 -0.651 6.615 1.00 98.81 207 ALA A C 1
ATOM 1561 O O . ALA A 1 207 ? -22.464 -0.282 5.564 1.00 98.81 207 ALA A O 1
ATOM 1562 N N . GLU A 1 208 ? -24.143 -0.123 7.049 1.00 98.75 208 GLU A N 1
ATOM 1563 C CA . GLU A 1 208 ? -24.896 0.921 6.346 1.00 98.75 208 GLU A CA 1
ATOM 1564 C C . GLU A 1 208 ? -24.053 2.193 6.159 1.00 98.75 208 GLU A C 1
ATOM 1566 O O . GLU A 1 208 ? -23.931 2.705 5.042 1.00 98.75 208 GLU A O 1
ATOM 1571 N N . LEU A 1 209 ? -23.399 2.679 7.223 1.00 98.62 209 LEU A N 1
ATOM 1572 C CA . LEU A 1 209 ? -22.524 3.848 7.138 1.00 98.62 209 LEU A CA 1
ATOM 1573 C C . LEU A 1 209 ? -21.344 3.616 6.183 1.00 98.62 209 LEU A C 1
ATOM 1575 O O . LEU A 1 209 ? -20.968 4.533 5.452 1.00 98.62 209 LEU A O 1
ATOM 1579 N N . ASN A 1 210 ? -20.763 2.414 6.150 1.00 98.81 210 ASN A N 1
ATOM 1580 C CA . ASN A 1 210 ? -19.685 2.090 5.219 1.00 98.81 210 ASN A CA 1
ATOM 1581 C C . ASN A 1 210 ? -20.171 2.137 3.758 1.00 98.81 210 ASN A C 1
ATOM 1583 O O . ASN A 1 210 ? -19.515 2.746 2.911 1.00 98.81 210 ASN A O 1
ATOM 1587 N N . VAL A 1 211 ? -21.351 1.587 3.457 1.00 98.75 211 VAL A N 1
ATOM 1588 C CA . VAL A 1 211 ? -21.948 1.682 2.114 1.00 98.75 211 VAL A CA 1
ATOM 1589 C C . VAL A 1 211 ? -22.243 3.141 1.748 1.00 98.75 211 VAL A C 1
ATOM 1591 O O . VAL A 1 211 ? -21.786 3.620 0.710 1.00 98.75 211 VAL A O 1
ATOM 1594 N N . HIS A 1 212 ? -22.942 3.889 2.600 1.00 98.69 212 HIS A N 1
ATOM 1595 C CA . HIS A 1 212 ? -23.328 5.268 2.293 1.00 98.69 212 HIS A CA 1
ATOM 1596 C C . HIS A 1 212 ? -22.125 6.225 2.214 1.00 98.69 212 HIS A C 1
ATOM 1598 O O . HIS A 1 212 ? -22.014 7.003 1.263 1.00 98.69 212 HIS A O 1
ATOM 1604 N N . LYS A 1 213 ? -21.195 6.163 3.175 1.00 98.50 213 LYS A N 1
ATOM 1605 C CA . LYS A 1 213 ? -20.060 7.093 3.272 1.00 98.50 213 LYS A CA 1
ATOM 1606 C C . LYS A 1 213 ? -18.856 6.644 2.449 1.00 98.50 213 LYS A C 1
ATOM 1608 O O . LYS A 1 213 ? -18.369 7.410 1.621 1.00 98.50 213 LYS A O 1
ATOM 1613 N N . ASN A 1 214 ? -18.345 5.438 2.703 1.00 98.62 214 ASN A N 1
ATOM 1614 C CA . ASN A 1 214 ? -17.088 4.976 2.114 1.00 98.62 214 ASN A CA 1
ATOM 1615 C C . ASN A 1 214 ? -17.274 4.521 0.664 1.00 98.62 214 ASN A C 1
ATOM 1617 O O . ASN A 1 214 ? -16.413 4.829 -0.152 1.00 98.62 214 ASN A O 1
ATOM 1621 N N . MET A 1 215 ? -18.378 3.857 0.312 1.00 98.19 215 MET A N 1
ATOM 1622 C CA . MET A 1 215 ? -18.621 3.425 -1.074 1.00 98.19 215 MET A CA 1
ATOM 1623 C C . MET A 1 215 ? -19.285 4.527 -1.908 1.00 98.19 215 MET A C 1
ATOM 1625 O O . MET A 1 215 ? -18.650 5.091 -2.799 1.00 98.19 215 MET A O 1
ATOM 1629 N N . ILE A 1 216 ? -20.546 4.864 -1.614 1.00 98.62 216 ILE A N 1
ATOM 1630 C CA . ILE A 1 216 ? -21.344 5.789 -2.436 1.00 98.62 216 ILE A CA 1
ATOM 1631 C C . ILE A 1 216 ? -20.763 7.208 -2.388 1.00 98.62 216 ILE A C 1
ATOM 1633 O O . ILE A 1 216 ? -20.565 7.817 -3.438 1.00 98.62 216 ILE A O 1
ATOM 1637 N N . GLY A 1 217 ? -20.418 7.720 -1.201 1.00 98.62 217 GLY A N 1
ATOM 1638 C CA . GLY A 1 217 ? -19.784 9.036 -1.056 1.00 98.62 217 GLY A CA 1
ATOM 1639 C C . GLY A 1 217 ? -18.486 9.178 -1.863 1.00 98.62 217 GLY A C 1
ATOM 1640 O O . GLY A 1 217 ? -18.314 10.156 -2.589 1.00 98.62 217 GLY A O 1
ATOM 1641 N N . THR A 1 218 ? -17.605 8.174 -1.812 1.00 98.19 218 THR A N 1
ATOM 1642 C CA . THR A 1 218 ? -16.358 8.147 -2.601 1.00 98.19 218 THR A CA 1
ATOM 1643 C C . THR A 1 218 ? -16.617 8.060 -4.102 1.00 98.19 218 THR A C 1
ATOM 1645 O O . THR A 1 218 ? -15.950 8.750 -4.874 1.00 98.19 218 THR A O 1
ATOM 1648 N N . LEU A 1 219 ? -17.585 7.239 -4.527 1.00 97.94 219 LEU A N 1
ATOM 1649 C CA . LEU A 1 219 ? -17.979 7.115 -5.932 1.00 97.94 219 LEU A CA 1
ATOM 1650 C C . LEU A 1 219 ? -18.459 8.463 -6.489 1.00 97.94 219 LEU A C 1
ATOM 1652 O O . LEU A 1 219 ? -17.991 8.891 -7.542 1.00 97.94 219 LEU A O 1
ATOM 1656 N N . LEU A 1 220 ? -19.334 9.158 -5.756 1.00 98.44 220 LEU A N 1
ATOM 1657 C CA . LEU A 1 220 ? -19.832 10.489 -6.123 1.00 98.44 220 LEU A CA 1
ATOM 1658 C C . LEU A 1 220 ? -18.718 11.548 -6.152 1.00 98.44 220 LEU A C 1
ATOM 1660 O O . LEU A 1 220 ? -18.765 12.462 -6.972 1.00 98.44 220 LEU A O 1
ATOM 1664 N N . ALA A 1 221 ? -17.701 11.413 -5.296 1.00 98.00 221 ALA A N 1
ATOM 1665 C CA . ALA A 1 221 ? -16.520 12.275 -5.286 1.00 98.00 221 ALA A CA 1
ATOM 1666 C C . ALA A 1 221 ? -15.484 11.945 -6.387 1.00 98.00 221 ALA A C 1
ATOM 1668 O O . ALA A 1 221 ? -14.487 12.656 -6.512 1.00 98.00 221 ALA A O 1
ATOM 1669 N N . GLY A 1 222 ? -15.682 10.878 -7.173 1.00 97.12 222 GLY A N 1
ATOM 1670 C CA . GLY A 1 222 ? -14.729 10.431 -8.197 1.00 97.12 222 GLY A CA 1
ATOM 1671 C C . GLY A 1 222 ? -13.455 9.782 -7.636 1.00 97.12 222 GLY A C 1
ATOM 1672 O O . GLY A 1 222 ? -12.414 9.798 -8.294 1.00 97.12 222 GLY A O 1
ATOM 1673 N N . GLY A 1 223 ? -13.507 9.231 -6.419 1.00 95.38 223 GLY A N 1
ATOM 1674 C CA . GLY A 1 223 ? -12.352 8.625 -5.754 1.00 95.38 223 GLY A CA 1
ATOM 1675 C C . GLY A 1 223 ? -11.855 7.344 -6.437 1.00 95.38 223 GLY A C 1
ATOM 1676 O O . GLY A 1 223 ? -12.624 6.430 -6.736 1.00 95.38 223 GLY A O 1
ATOM 1677 N N . ILE A 1 224 ? -10.541 7.246 -6.658 1.00 95.38 224 ILE A N 1
ATOM 1678 C CA . ILE A 1 224 ? -9.912 6.121 -7.367 1.00 95.38 224 ILE A CA 1
ATOM 1679 C C . ILE A 1 224 ? -9.409 5.089 -6.353 1.00 95.38 224 ILE A C 1
ATOM 1681 O O . ILE A 1 224 ? -8.346 5.263 -5.755 1.00 95.38 224 ILE A O 1
ATOM 1685 N N . ARG A 1 225 ? -10.153 3.984 -6.196 1.00 95.12 225 ARG A N 1
ATOM 1686 C CA . ARG A 1 225 ? -9.843 2.888 -5.251 1.00 95.12 225 ARG A CA 1
ATOM 1687 C C . ARG A 1 225 ? -9.587 3.388 -3.816 1.00 95.12 225 ARG A C 1
ATOM 1689 O O . ARG A 1 225 ? -8.680 2.904 -3.153 1.00 95.12 225 ARG A O 1
ATOM 1696 N N . SER A 1 226 ? -10.354 4.373 -3.355 1.00 96.62 226 SER A N 1
ATOM 1697 C CA . SER A 1 226 ? -10.150 5.075 -2.076 1.00 96.62 226 SER A CA 1
ATOM 1698 C C . SER A 1 226 ? -11.407 5.056 -1.196 1.00 96.62 226 SER A C 1
ATOM 1700 O O . SER A 1 226 ? -11.763 6.067 -0.598 1.00 96.62 226 SER A O 1
ATOM 1702 N N . ALA A 1 227 ? -12.123 3.930 -1.178 1.00 98.06 227 ALA A N 1
ATOM 1703 C CA . ALA A 1 227 ? -13.377 3.756 -0.448 1.00 98.06 227 ALA A CA 1
ATOM 1704 C C . ALA A 1 227 ? -13.114 3.472 1.042 1.00 98.06 227 ALA A C 1
ATOM 1706 O O . ALA A 1 227 ? -13.354 2.370 1.532 1.00 98.06 227 ALA A O 1
ATOM 1707 N N . ASN A 1 228 ? -12.567 4.468 1.739 1.00 98.62 228 ASN A N 1
ATOM 1708 C CA . ASN A 1 228 ? -12.251 4.434 3.165 1.00 98.62 228 ASN A CA 1
ATOM 1709 C C . ASN A 1 228 ? -12.520 5.794 3.833 1.00 98.62 228 ASN A C 1
ATOM 1711 O O . ASN A 1 228 ? -12.857 6.773 3.165 1.00 98.62 228 ASN A O 1
ATOM 1715 N N . ALA A 1 229 ? -12.413 5.856 5.160 1.00 98.25 229 ALA A N 1
ATOM 1716 C CA . ALA A 1 229 ? -12.674 7.057 5.935 1.00 98.25 229 ALA A CA 1
ATOM 1717 C C . ALA A 1 229 ? -11.411 7.873 6.215 1.00 98.25 229 ALA A C 1
ATOM 1719 O O . ALA A 1 229 ? -11.456 9.089 6.032 1.00 98.25 229 ALA A O 1
ATOM 1720 N N . HIS A 1 230 ? -10.319 7.246 6.672 1.00 98.12 230 HIS A N 1
ATOM 1721 C CA . HIS A 1 230 ? -9.102 7.984 7.052 1.00 98.12 230 HIS A CA 1
ATOM 1722 C C . HIS A 1 230 ? -7.799 7.168 7.025 1.00 98.12 230 HIS A C 1
ATOM 1724 O O . HIS A 1 230 ? -6.912 7.403 7.843 1.00 98.12 230 HIS A O 1
ATOM 1730 N N . TYR A 1 231 ? -7.614 6.247 6.067 1.00 98.56 231 TYR A N 1
ATOM 1731 C CA . TYR A 1 231 ? -6.379 5.435 5.970 1.00 98.56 231 TYR A CA 1
ATOM 1732 C C . TYR A 1 231 ? -5.094 6.284 6.014 1.00 98.56 231 TYR A C 1
ATOM 1734 O O . TYR A 1 231 ? -4.089 5.880 6.603 1.00 98.56 231 TYR A O 1
ATOM 1742 N N . ALA A 1 232 ? -5.145 7.484 5.425 1.00 98.44 232 ALA A N 1
ATOM 1743 C CA . ALA A 1 232 ? -4.044 8.438 5.412 1.00 98.44 232 ALA A CA 1
ATOM 1744 C C . ALA A 1 232 ? -3.558 8.851 6.817 1.00 98.44 232 ALA A C 1
ATOM 1746 O O . ALA A 1 232 ? -2.356 9.029 6.998 1.00 98.44 232 ALA A O 1
ATOM 1747 N N . ASN A 1 233 ? -4.443 8.962 7.814 1.00 98.31 233 ASN A N 1
ATOM 1748 C CA . ASN A 1 233 ? -4.075 9.426 9.156 1.00 98.31 233 ASN A CA 1
ATOM 1749 C C . ASN A 1 233 ? -3.173 8.409 9.868 1.00 98.31 233 ASN A C 1
ATOM 1751 O O . ASN A 1 233 ? -2.082 8.748 10.334 1.00 98.31 233 ASN A O 1
ATOM 1755 N N . MET A 1 234 ? -3.592 7.141 9.887 1.00 98.75 234 MET A N 1
ATOM 1756 C CA . MET A 1 234 ? -2.813 6.039 10.459 1.00 98.75 234 MET A CA 1
ATOM 1757 C C . MET A 1 234 ? -1.491 5.848 9.715 1.00 98.75 234 MET A C 1
ATOM 1759 O O . MET A 1 234 ? -0.437 5.763 10.345 1.00 98.75 234 MET A O 1
ATOM 1763 N N . LEU A 1 235 ? -1.533 5.808 8.378 1.00 98.69 235 LEU A N 1
ATOM 1764 C CA . LEU A 1 235 ? -0.344 5.544 7.570 1.00 98.69 235 LEU A CA 1
ATOM 1765 C C . LEU A 1 235 ? 0.673 6.683 7.628 1.00 98.69 235 LEU A C 1
ATOM 1767 O O . LEU A 1 235 ? 1.858 6.398 7.747 1.00 98.69 235 LEU A O 1
ATOM 1771 N N . LEU A 1 236 ? 0.254 7.954 7.620 1.00 98.56 236 LEU A N 1
ATOM 1772 C CA . LEU A 1 236 ? 1.182 9.077 7.774 1.00 98.56 236 LEU A CA 1
ATOM 1773 C C . LEU A 1 236 ? 1.877 9.027 9.140 1.00 98.56 236 LEU A C 1
ATOM 1775 O O . LEU A 1 236 ? 3.103 9.133 9.207 1.00 98.56 236 LEU A O 1
ATOM 1779 N N . GLY A 1 237 ? 1.113 8.792 10.213 1.00 98.50 237 GLY A N 1
ATOM 1780 C CA . GLY A 1 237 ? 1.667 8.684 11.562 1.00 98.50 237 GLY A CA 1
ATOM 1781 C C . GLY A 1 237 ? 2.650 7.523 11.719 1.00 98.50 237 GLY A C 1
ATOM 1782 O O . GLY A 1 237 ? 3.704 7.685 12.336 1.00 98.50 237 GLY A O 1
ATOM 1783 N N . PHE A 1 238 ? 2.342 6.379 11.107 1.00 98.75 238 PHE A N 1
ATOM 1784 C CA . PHE A 1 238 ? 3.215 5.205 11.057 1.00 98.75 238 PHE A CA 1
ATOM 1785 C C . PHE A 1 238 ? 4.470 5.449 10.209 1.00 98.75 238 PHE A C 1
ATOM 1787 O O . PHE A 1 238 ? 5.575 5.044 10.577 1.00 98.75 238 PHE A O 1
ATOM 1794 N N . TYR A 1 239 ? 4.318 6.114 9.060 1.00 98.56 239 TYR A N 1
ATOM 1795 C CA . TYR A 1 239 ? 5.404 6.390 8.123 1.00 98.56 239 TYR A CA 1
ATOM 1796 C C . TYR A 1 239 ? 6.444 7.316 8.749 1.00 98.56 239 TYR A C 1
ATOM 1798 O O . TYR A 1 239 ? 7.632 7.006 8.701 1.00 98.56 239 TYR A O 1
ATOM 1806 N N . LEU A 1 240 ? 6.005 8.398 9.398 1.00 98.12 240 LEU A N 1
ATOM 1807 C CA . LEU A 1 240 ? 6.889 9.314 10.121 1.00 98.12 240 LEU A CA 1
ATOM 1808 C C . LEU A 1 240 ? 7.587 8.616 11.300 1.00 98.12 240 LEU A C 1
ATOM 1810 O O . LEU A 1 240 ? 8.799 8.744 11.457 1.00 98.12 240 LEU A O 1
ATOM 1814 N N . ALA A 1 241 ? 6.855 7.816 12.082 1.00 98.38 241 ALA A N 1
ATOM 1815 C CA . ALA A 1 241 ? 7.415 7.090 13.222 1.00 98.38 241 ALA A CA 1
ATOM 1816 C C . ALA A 1 241 ? 8.430 5.996 12.831 1.00 98.38 241 ALA A C 1
ATOM 1818 O O . ALA A 1 241 ? 9.357 5.721 13.589 1.00 98.38 241 ALA A O 1
ATOM 1819 N N . THR A 1 242 ? 8.281 5.371 11.660 1.00 98.50 242 THR A N 1
ATOM 1820 C CA . THR A 1 242 ? 9.155 4.273 11.193 1.00 98.50 242 THR A CA 1
ATOM 1821 C C . THR A 1 242 ? 10.093 4.684 10.048 1.00 98.50 242 THR A C 1
ATOM 1823 O O . THR A 1 242 ? 10.671 3.829 9.369 1.00 98.50 242 THR A O 1
ATOM 1826 N N . GLY A 1 243 ? 10.257 5.991 9.812 1.00 97.31 243 GLY A N 1
ATOM 1827 C CA . GLY A 1 243 ? 11.182 6.556 8.823 1.00 97.31 243 GLY A CA 1
ATOM 1828 C C . GLY A 1 243 ? 10.903 6.125 7.380 1.00 97.31 243 GLY A C 1
ATOM 1829 O O . GLY A 1 243 ? 11.839 5.855 6.628 1.00 97.31 243 GLY A O 1
ATOM 1830 N N . GLN A 1 244 ? 9.638 5.930 7.002 1.00 98.25 244 GLN A N 1
ATOM 1831 C CA . GLN A 1 244 ? 9.241 5.676 5.610 1.00 98.25 244 GLN A CA 1
ATOM 1832 C C . GLN A 1 244 ? 9.223 6.984 4.808 1.00 98.25 244 GLN A C 1
ATOM 1834 O O . GLN A 1 244 ? 9.202 8.082 5.365 1.00 98.25 244 GLN A O 1
ATOM 1839 N N . ASP A 1 245 ? 9.177 6.876 3.482 1.00 97.44 245 ASP A N 1
ATOM 1840 C CA . ASP A 1 245 ? 8.978 8.034 2.614 1.00 97.44 245 ASP A CA 1
ATOM 1841 C C . ASP A 1 245 ? 7.511 8.488 2.687 1.00 97.44 245 ASP A C 1
ATOM 1843 O O . ASP A 1 245 ? 6.611 7.908 2.074 1.00 97.44 245 ASP A O 1
ATOM 1847 N N . ALA A 1 246 ? 7.269 9.540 3.474 1.00 96.62 246 ALA A N 1
ATOM 1848 C CA . ALA A 1 246 ? 5.936 10.075 3.733 1.00 96.62 246 ALA A CA 1
ATOM 1849 C C . ALA A 1 246 ? 5.166 10.451 2.452 1.00 96.62 246 ALA A C 1
ATOM 1851 O O . ALA A 1 246 ? 3.938 10.430 2.455 1.00 96.62 246 ALA A O 1
ATOM 1852 N N . ALA A 1 247 ? 5.840 10.738 1.332 1.00 97.56 247 ALA A N 1
ATOM 1853 C CA . ALA A 1 247 ? 5.161 11.089 0.087 1.00 97.56 247 ALA A CA 1
ATOM 1854 C C . ALA A 1 247 ? 4.493 9.886 -0.611 1.00 97.56 247 ALA A C 1
ATOM 1856 O O . ALA A 1 247 ? 3.613 10.087 -1.450 1.00 97.56 247 ALA A O 1
ATOM 1857 N N . ASN A 1 248 ? 4.822 8.639 -0.242 1.00 97.31 248 ASN A N 1
ATOM 1858 C CA . ASN A 1 248 ? 4.061 7.468 -0.695 1.00 97.31 248 ASN A CA 1
ATOM 1859 C C . ASN A 1 248 ? 2.664 7.368 -0.052 1.00 97.31 248 ASN A C 1
ATOM 1861 O O . ASN A 1 248 ? 1.884 6.498 -0.442 1.00 97.31 248 ASN A O 1
ATOM 1865 N N . ILE A 1 249 ? 2.298 8.264 0.877 1.00 97.56 249 ILE A N 1
ATOM 1866 C CA . ILE A 1 249 ? 0.941 8.340 1.439 1.00 97.56 249 ILE A CA 1
ATOM 1867 C C . ILE A 1 249 ? -0.136 8.507 0.360 1.00 97.56 249 ILE A C 1
ATOM 1869 O O . ILE A 1 249 ? -1.229 7.966 0.495 1.00 97.56 249 ILE A O 1
ATOM 1873 N N . VAL A 1 250 ? 0.196 9.178 -0.750 1.00 97.25 250 VAL A N 1
ATOM 1874 C CA . VAL A 1 250 ? -0.680 9.374 -1.919 1.00 97.25 250 VAL A CA 1
ATOM 1875 C C . VAL A 1 250 ? -1.140 8.041 -2.528 1.00 97.25 250 VAL A C 1
ATOM 1877 O O . VAL A 1 250 ? -2.208 7.963 -3.127 1.00 97.25 250 VAL A O 1
ATOM 1880 N N . GLU A 1 251 ? -0.333 6.994 -2.376 1.00 95.25 251 GLU A N 1
ATOM 1881 C CA . GLU A 1 251 ? -0.593 5.663 -2.923 1.00 95.25 251 GLU A CA 1
ATOM 1882 C C . GLU A 1 251 ? -1.108 4.719 -1.841 1.00 95.25 251 GLU A C 1
ATOM 1884 O O . GLU A 1 251 ? -2.114 4.049 -2.049 1.00 95.25 251 GLU A O 1
ATOM 1889 N N . GLY A 1 252 ? -0.445 4.702 -0.677 1.00 96.19 252 GLY A N 1
ATOM 1890 C CA . GLY A 1 252 ? -0.788 3.822 0.440 1.00 96.19 252 GLY A CA 1
ATOM 1891 C C . GLY A 1 252 ? -2.148 4.130 1.070 1.00 96.19 252 GLY A C 1
ATOM 1892 O O . GLY A 1 252 ? -2.773 3.227 1.610 1.00 96.19 252 GLY A O 1
ATOM 1893 N N . SER A 1 253 ? -2.641 5.371 0.970 1.00 96.75 253 SER A N 1
ATOM 1894 C CA . SER A 1 253 ? -4.001 5.724 1.414 1.00 96.75 253 SER A CA 1
ATOM 1895 C C . SER A 1 253 ? -5.110 5.298 0.440 1.00 96.75 253 SER A C 1
ATOM 1897 O O . SER A 1 253 ? -6.288 5.331 0.809 1.00 96.75 253 SER A O 1
ATOM 1899 N N . GLN A 1 254 ? -4.768 4.852 -0.778 1.00 97.69 254 GLN A N 1
ATOM 1900 C CA . GLN A 1 254 ? -5.721 4.121 -1.610 1.00 97.69 254 GLN A CA 1
ATOM 1901 C C . GLN A 1 254 ? -5.983 2.761 -0.960 1.00 97.69 254 GLN A C 1
ATOM 1903 O O . GLN A 1 254 ? -5.057 2.040 -0.598 1.00 97.69 254 GLN A O 1
ATOM 1908 N N . GLY A 1 255 ? -7.252 2.406 -0.831 1.00 98.06 255 GLY A N 1
ATOM 1909 C CA . GLY A 1 255 ? -7.712 1.208 -0.156 1.00 98.06 255 GLY A CA 1
ATOM 1910 C C . GLY A 1 255 ? -9.225 1.220 0.030 1.00 98.06 255 GLY A C 1
ATOM 1911 O O . GLY A 1 255 ? -9.884 2.238 -0.203 1.00 98.06 255 GLY A O 1
ATOM 1912 N N . VAL A 1 256 ? -9.769 0.068 0.409 1.00 98.62 256 VAL A N 1
ATOM 1913 C CA . VAL A 1 256 ? -11.215 -0.179 0.500 1.00 98.62 256 VAL A CA 1
ATOM 1914 C C . VAL A 1 256 ? -11.543 -0.796 1.854 1.00 98.62 256 VAL A C 1
ATOM 1916 O O . VAL A 1 256 ? -10.905 -1.778 2.241 1.00 98.62 256 VAL A O 1
ATOM 1919 N N . THR A 1 257 ? -12.527 -0.223 2.542 1.00 98.88 257 THR A N 1
ATOM 1920 C CA . THR A 1 257 ? -13.101 -0.741 3.789 1.00 98.88 257 THR A CA 1
ATOM 1921 C C . THR A 1 257 ? -14.382 -1.508 3.471 1.00 98.88 257 THR A C 1
ATOM 1923 O O . THR A 1 257 ? -15.266 -0.969 2.806 1.00 98.88 257 THR A O 1
ATOM 1926 N N . VAL A 1 258 ? -14.526 -2.743 3.945 1.00 98.81 258 VAL A N 1
ATOM 1927 C CA . VAL A 1 258 ? -15.781 -3.510 3.859 1.00 98.81 258 VAL A CA 1
ATOM 1928 C C . VAL A 1 258 ? -16.291 -3.774 5.270 1.00 98.81 258 VAL A C 1
ATOM 1930 O O . VAL A 1 258 ? -15.512 -4.053 6.177 1.00 98.81 258 VAL A O 1
ATOM 1933 N N . ALA A 1 259 ? -17.602 -3.661 5.456 1.00 98.81 259 ALA A N 1
ATOM 1934 C CA . ALA A 1 259 ? -18.276 -3.942 6.712 1.00 98.81 259 ALA A CA 1
ATOM 1935 C C . ALA A 1 259 ? -19.587 -4.673 6.413 1.00 98.81 259 ALA A C 1
ATOM 1937 O O . ALA A 1 259 ? -20.341 -4.241 5.540 1.00 98.81 259 ALA A O 1
ATOM 1938 N N . GLU A 1 260 ? -19.842 -5.765 7.126 1.00 98.81 260 GLU A N 1
ATOM 1939 C CA . GLU A 1 260 ? -21.033 -6.605 6.982 1.00 98.81 260 GLU A CA 1
ATOM 1940 C C . GLU A 1 260 ? -21.629 -6.887 8.363 1.00 98.81 260 GLU A C 1
ATOM 1942 O O . GLU A 1 260 ? -20.898 -7.160 9.319 1.00 98.81 260 GLU A O 1
ATOM 1947 N N . ASP A 1 261 ? -22.957 -6.860 8.448 1.00 98.69 261 ASP A N 1
ATOM 1948 C CA . ASP A 1 261 ? -23.689 -7.416 9.582 1.00 98.69 261 ASP A CA 1
ATOM 1949 C C . ASP A 1 261 ? -23.881 -8.923 9.354 1.00 98.69 261 ASP A C 1
ATOM 1951 O O . ASP A 1 261 ? -24.479 -9.335 8.358 1.00 98.69 261 ASP A O 1
ATOM 1955 N N . ARG A 1 262 ? -23.329 -9.742 10.253 1.00 98.38 262 ARG A N 1
ATOM 1956 C CA . ARG A 1 262 ? -23.439 -11.203 10.258 1.00 98.38 262 ARG A CA 1
ATOM 1957 C C . ARG A 1 262 ? -24.158 -11.622 11.533 1.00 98.38 262 ARG A C 1
ATOM 1959 O O . ARG A 1 262 ? -23.530 -11.933 12.539 1.00 98.38 262 ARG A O 1
ATOM 1966 N N . ASP A 1 263 ? -25.486 -11.557 11.499 1.00 97.88 263 ASP A N 1
ATOM 1967 C CA . ASP A 1 263 ? -26.357 -11.831 12.647 1.00 97.88 263 ASP A CA 1
ATOM 1968 C C . ASP A 1 263 ? -25.956 -11.036 13.908 1.00 97.88 263 ASP A C 1
ATOM 1970 O O . ASP A 1 263 ? -25.896 -11.547 15.026 1.00 97.88 263 ASP A O 1
ATOM 1974 N N . GLY A 1 264 ? -25.693 -9.742 13.745 1.00 98.12 264 GLY A N 1
ATOM 1975 C CA . GLY A 1 264 ? -25.291 -8.791 14.780 1.00 98.12 264 GLY A CA 1
ATOM 1976 C C . GLY A 1 264 ? -23.799 -8.798 15.124 1.00 98.12 264 GLY A C 1
ATOM 1977 O O . GLY A 1 264 ? -23.347 -7.858 15.784 1.00 98.12 264 GLY A O 1
ATOM 1978 N N . ASP A 1 265 ? -23.034 -9.794 14.673 1.00 98.56 265 ASP A N 1
ATOM 1979 C CA . ASP A 1 265 ? -21.574 -9.733 14.676 1.00 98.56 265 ASP A CA 1
ATOM 1980 C C . ASP A 1 265 ? -21.106 -8.861 13.503 1.00 98.56 265 ASP A C 1
ATOM 1982 O O . ASP A 1 265 ? -21.612 -8.951 12.384 1.00 98.56 265 ASP A O 1
ATOM 1986 N N . LEU A 1 266 ? -20.126 -7.993 13.748 1.00 98.81 266 LEU A N 1
ATOM 1987 C CA . LEU A 1 266 ? -19.588 -7.098 12.727 1.00 98.81 266 LEU A CA 1
ATOM 1988 C C . LEU A 1 266 ? -18.368 -7.746 12.075 1.00 98.81 266 LEU A C 1
ATOM 1990 O O . LEU A 1 266 ? -17.294 -7.788 12.679 1.00 98.81 266 LEU A O 1
ATOM 1994 N N . TYR A 1 267 ? -18.507 -8.199 10.831 1.00 98.81 267 TYR A N 1
ATOM 1995 C CA . TYR A 1 267 ? -17.338 -8.451 9.992 1.00 98.81 267 TYR A CA 1
ATOM 1996 C C . TYR A 1 267 ? -16.831 -7.122 9.440 1.00 98.81 267 TYR A C 1
ATOM 1998 O O . TYR A 1 267 ? -17.603 -6.327 8.901 1.00 98.81 267 TYR A O 1
ATOM 2006 N N . PHE A 1 268 ? -15.534 -6.877 9.583 1.00 98.88 268 PHE A N 1
ATOM 2007 C CA . PHE A 1 268 ? -14.899 -5.627 9.198 1.00 98.88 268 PHE A CA 1
ATOM 2008 C C . PHE A 1 268 ? -13.540 -5.900 8.564 1.00 98.88 268 PHE A C 1
ATOM 2010 O O . PHE A 1 268 ? -12.711 -6.588 9.160 1.00 98.88 268 PHE A O 1
ATOM 2017 N N . SER A 1 269 ? -13.280 -5.342 7.384 1.00 98.88 269 SER A N 1
ATOM 2018 C CA . SER A 1 269 ? -11.997 -5.503 6.706 1.00 98.88 269 SER A CA 1
ATOM 2019 C C . SER A 1 269 ? -11.492 -4.224 6.050 1.00 98.88 269 SER A C 1
ATOM 2021 O O . SER A 1 269 ? -12.254 -3.359 5.619 1.00 98.88 269 SER A O 1
ATOM 2023 N N . CYS A 1 270 ? -10.168 -4.124 5.965 1.00 98.88 270 CYS A N 1
ATOM 2024 C CA . CYS A 1 270 ? -9.437 -3.044 5.330 1.00 98.88 270 CYS A CA 1
ATOM 2025 C C . CYS A 1 270 ? -8.433 -3.629 4.331 1.00 98.88 270 CYS A C 1
ATOM 2027 O O . CYS A 1 270 ? -7.459 -4.279 4.716 1.00 98.88 270 CYS A O 1
ATOM 2029 N N . THR A 1 271 ? -8.656 -3.379 3.039 1.00 98.81 271 THR A N 1
ATOM 2030 C CA . THR A 1 271 ? -7.713 -3.730 1.966 1.00 98.81 271 THR A CA 1
ATOM 2031 C C . THR A 1 271 ? -6.813 -2.539 1.660 1.00 98.81 271 THR A C 1
ATOM 2033 O O . THR A 1 271 ? -7.301 -1.509 1.187 1.00 98.81 271 THR A O 1
ATOM 2036 N N . VAL A 1 272 ? -5.508 -2.692 1.891 1.00 98.38 272 VAL A N 1
ATOM 2037 C CA . VAL A 1 272 ? -4.456 -1.709 1.595 1.00 98.38 272 VAL A CA 1
ATOM 2038 C C . VAL A 1 272 ? -3.571 -2.275 0.468 1.00 98.38 272 VAL A C 1
ATOM 2040 O O . VAL A 1 272 ? -2.580 -2.953 0.740 1.00 98.38 272 VAL A O 1
ATOM 2043 N N . PRO A 1 273 ? -3.929 -2.057 -0.814 1.00 97.44 273 PRO A N 1
ATOM 2044 C CA . PRO A 1 273 ? -3.293 -2.724 -1.953 1.00 97.44 273 PRO A CA 1
ATOM 2045 C C . PRO A 1 273 ? -1.904 -2.185 -2.321 1.00 97.44 273 PRO A C 1
ATOM 2047 O O . PRO A 1 273 ? -1.167 -2.855 -3.041 1.00 97.44 273 PRO A O 1
ATOM 2050 N N . ASN A 1 274 ? -1.576 -0.970 -1.869 1.00 96.75 274 ASN A N 1
ATOM 2051 C CA . ASN A 1 274 ? -0.482 -0.157 -2.403 1.00 96.75 274 ASN A CA 1
ATOM 2052 C C . ASN A 1 274 ? 0.547 0.245 -1.325 1.00 96.75 274 ASN A C 1
ATOM 2054 O O . ASN A 1 274 ? 1.081 1.358 -1.348 1.00 96.75 274 ASN A O 1
ATOM 2058 N N . LEU A 1 275 ? 0.759 -0.587 -0.302 1.00 97.69 275 LEU A N 1
ATOM 2059 C CA . LEU A 1 275 ? 1.495 -0.176 0.891 1.00 97.69 275 LEU A CA 1
ATOM 2060 C C . LEU A 1 275 ? 3.011 -0.160 0.639 1.00 97.69 275 LEU A C 1
ATOM 2062 O O . LEU A 1 275 ? 3.649 -1.206 0.507 1.00 97.69 275 LEU A O 1
ATOM 2066 N N . ILE A 1 276 ? 3.604 1.034 0.590 1.00 97.81 276 ILE A N 1
ATOM 2067 C CA . ILE A 1 276 ? 5.037 1.206 0.336 1.00 97.81 276 ILE A CA 1
ATOM 2068 C C . ILE A 1 276 ? 5.796 1.342 1.658 1.00 97.81 276 ILE A C 1
ATOM 2070 O O . ILE A 1 276 ? 5.860 2.421 2.243 1.00 97.81 276 ILE A O 1
ATOM 2074 N N . VAL A 1 277 ? 6.392 0.243 2.120 1.00 98.19 277 VAL A N 1
ATOM 2075 C CA . VAL A 1 277 ? 7.189 0.196 3.353 1.00 98.19 277 VAL A CA 1
ATOM 2076 C C . VAL A 1 277 ? 8.473 -0.603 3.154 1.00 98.19 277 VAL A C 1
ATOM 2078 O O . VAL A 1 277 ? 8.541 -1.505 2.321 1.00 98.19 277 VAL A O 1
ATOM 2081 N N . GLY A 1 278 ? 9.487 -0.279 3.950 1.00 97.94 278 GLY A N 1
ATOM 2082 C CA . GLY A 1 278 ? 10.707 -1.066 4.082 1.00 97.94 278 GLY A CA 1
ATOM 2083 C C . GLY A 1 278 ? 11.303 -0.909 5.474 1.00 97.94 278 GLY A C 1
ATOM 2084 O O . GLY A 1 278 ? 11.003 0.053 6.189 1.00 97.94 278 GLY A O 1
ATOM 2085 N N . THR A 1 279 ? 12.159 -1.848 5.856 1.00 98.12 279 THR A N 1
ATOM 2086 C CA . THR A 1 279 ? 12.895 -1.809 7.126 1.00 98.12 279 THR A CA 1
ATOM 2087 C C . THR A 1 279 ? 14.340 -1.375 6.910 1.00 98.12 279 THR A C 1
ATOM 2089 O O . THR A 1 279 ? 14.900 -0.721 7.783 1.00 98.12 279 THR A O 1
ATOM 2092 N N . VAL A 1 280 ? 14.933 -1.610 5.734 1.00 96.81 280 VAL A N 1
ATOM 2093 C CA . VAL A 1 280 ? 16.273 -1.107 5.365 1.00 96.81 280 VAL A CA 1
ATOM 2094 C C . VAL A 1 280 ? 16.215 0.035 4.340 1.00 96.81 280 VAL A C 1
ATOM 2096 O O . VAL A 1 280 ? 15.232 0.194 3.613 1.00 96.81 280 VAL A O 1
ATOM 2099 N N . GLY A 1 281 ? 17.288 0.830 4.267 1.00 93.56 281 GLY A N 1
ATOM 2100 C CA . GLY A 1 281 ? 17.451 1.926 3.304 1.00 93.56 281 GLY A CA 1
ATOM 2101 C C . GLY A 1 281 ? 17.416 3.324 3.933 1.00 93.56 281 GLY A C 1
ATOM 2102 O O . GLY A 1 281 ? 17.796 3.513 5.086 1.00 93.56 281 GLY A O 1
ATOM 2103 N N . ASN A 1 282 ? 16.995 4.324 3.153 1.00 89.88 282 ASN A N 1
ATOM 2104 C CA . ASN A 1 282 ? 16.982 5.721 3.594 1.00 89.88 282 ASN A CA 1
ATOM 2105 C C . ASN A 1 282 ? 15.993 5.961 4.754 1.00 89.88 282 ASN A C 1
ATOM 2107 O O . ASN A 1 282 ? 14.971 5.285 4.855 1.00 89.88 282 ASN A O 1
ATOM 2111 N N . GLY A 1 283 ? 16.306 6.924 5.626 1.00 88.88 283 GLY A N 1
ATOM 2112 C CA . GLY A 1 283 ? 15.532 7.248 6.832 1.00 88.88 283 GLY A CA 1
ATOM 2113 C C . GLY A 1 283 ? 15.698 6.258 7.991 1.00 88.88 283 GLY A C 1
ATOM 2114 O O . GLY A 1 283 ? 15.203 6.521 9.082 1.00 88.88 283 GLY A O 1
ATOM 2115 N N . LYS A 1 284 ? 16.399 5.134 7.783 1.00 93.00 284 LYS A N 1
ATOM 2116 C CA . LYS A 1 284 ? 16.513 4.038 8.761 1.00 93.00 284 LYS A CA 1
ATOM 2117 C C . LYS A 1 284 ? 17.714 4.127 9.69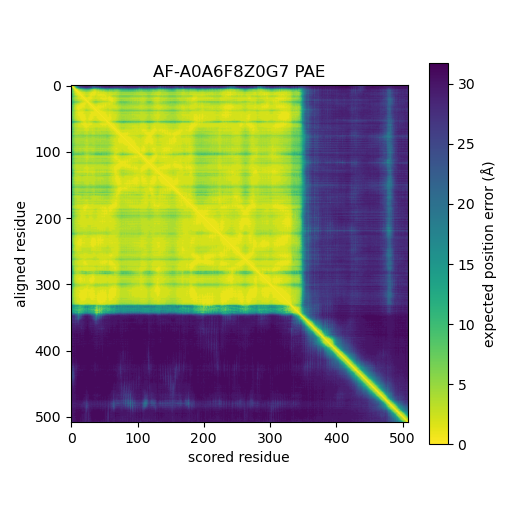9 1.00 93.00 284 LYS A C 1
ATOM 2119 O O . LYS A 1 284 ? 17.780 3.351 10.635 1.00 93.00 284 LYS A O 1
ATOM 2124 N N . GLY A 1 285 ? 18.636 5.056 9.451 1.00 88.62 285 GLY A N 1
ATOM 2125 C CA . GLY A 1 285 ? 19.784 5.341 10.322 1.00 88.62 285 GLY A CA 1
ATOM 2126 C C . GLY A 1 285 ? 19.523 6.439 11.359 1.00 88.62 285 GLY A C 1
ATOM 2127 O O . GLY A 1 285 ? 20.472 7.050 11.828 1.00 88.62 285 GLY A O 1
ATOM 2128 N N . LEU A 1 286 ? 18.256 6.758 11.645 1.00 92.88 286 LEU A N 1
ATOM 2129 C CA . LEU A 1 286 ? 17.875 7.681 12.717 1.00 92.88 286 LEU A CA 1
ATOM 2130 C C . LEU A 1 286 ? 17.599 6.865 13.982 1.00 92.88 286 LEU A C 1
ATOM 2132 O O . LEU A 1 286 ? 16.756 5.971 13.936 1.00 92.88 286 LEU A O 1
ATOM 2136 N N . ASP A 1 287 ? 18.232 7.198 15.107 1.00 95.69 287 ASP A N 1
ATOM 2137 C CA . ASP A 1 287 ? 18.191 6.393 16.343 1.00 95.69 287 ASP A CA 1
ATOM 2138 C C . ASP A 1 287 ? 16.768 6.034 16.806 1.00 95.69 287 ASP A C 1
ATOM 2140 O O . ASP A 1 287 ? 16.495 4.898 17.195 1.00 95.69 287 ASP A O 1
ATOM 2144 N N . PHE A 1 288 ? 15.821 6.977 16.717 1.00 95.56 288 PHE A N 1
ATOM 2145 C CA . PHE A 1 288 ? 14.427 6.717 17.093 1.00 95.56 288 PHE A CA 1
ATOM 2146 C C . PHE A 1 288 ? 13.707 5.787 16.103 1.00 95.56 288 PHE A C 1
ATOM 2148 O O . PHE A 1 288 ? 12.843 5.016 16.513 1.00 95.56 288 PHE A O 1
ATOM 2155 N N . VAL A 1 289 ? 14.052 5.838 14.810 1.00 97.69 289 VAL A N 1
ATOM 2156 C CA . VAL A 1 289 ? 13.508 4.927 13.790 1.00 97.69 289 VAL A CA 1
ATOM 2157 C C . VAL A 1 289 ? 14.058 3.524 14.010 1.00 97.69 289 VAL A C 1
ATOM 2159 O O . VAL A 1 289 ? 13.297 2.564 13.921 1.00 97.69 289 VAL A O 1
ATOM 2162 N N . GLU A 1 290 ? 15.344 3.412 14.345 1.00 97.62 290 GLU A N 1
ATOM 2163 C CA . GLU A 1 290 ? 15.983 2.145 14.689 1.00 97.62 290 GLU A CA 1
ATOM 2164 C C . GLU A 1 290 ? 15.306 1.511 15.908 1.00 97.62 290 GLU A C 1
ATOM 2166 O O . GLU A 1 290 ? 14.764 0.411 15.810 1.00 97.62 290 GLU A O 1
ATOM 2171 N N . ALA A 1 291 ? 15.211 2.248 17.020 1.00 98.19 291 ALA A N 1
ATOM 2172 C CA . ALA A 1 291 ? 14.534 1.790 18.233 1.00 98.19 291 ALA A CA 1
ATOM 2173 C C . ALA A 1 291 ? 13.065 1.395 17.982 1.00 98.19 291 ALA A C 1
ATOM 2175 O O . ALA A 1 291 ? 12.592 0.379 18.502 1.00 98.19 291 ALA A O 1
ATOM 2176 N N . ASN A 1 292 ? 12.345 2.160 17.153 1.00 98.62 292 ASN A N 1
ATOM 2177 C CA . ASN A 1 292 ? 10.968 1.851 16.777 1.00 98.62 292 ASN A CA 1
ATOM 2178 C C . ASN A 1 292 ? 10.867 0.564 15.942 1.00 98.62 292 ASN A C 1
ATOM 2180 O O . ASN A 1 292 ? 10.018 -0.278 16.233 1.00 98.62 292 ASN A O 1
ATOM 2184 N N . LEU A 1 293 ? 11.722 0.373 14.932 1.00 98.62 293 LEU A N 1
ATOM 2185 C CA . LEU A 1 293 ? 11.721 -0.841 14.109 1.00 98.62 293 LEU A CA 1
ATOM 2186 C C . LEU A 1 293 ? 12.146 -2.079 14.911 1.00 98.62 293 LEU A C 1
ATOM 2188 O O . LEU A 1 293 ? 11.535 -3.135 14.739 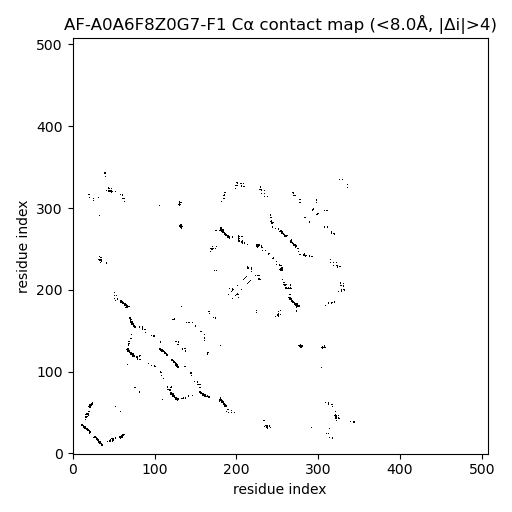1.00 98.62 293 LEU A O 1
ATOM 2192 N N . THR A 1 294 ? 13.107 -1.950 15.829 1.00 98.25 294 THR A N 1
ATOM 2193 C CA . THR A 1 294 ? 13.499 -3.023 16.756 1.00 98.25 294 THR A CA 1
ATOM 2194 C C . THR A 1 294 ? 12.347 -3.417 17.675 1.00 98.25 294 THR A C 1
ATOM 2196 O O . THR A 1 294 ? 12.001 -4.591 17.739 1.00 98.25 294 THR A O 1
ATOM 2199 N N . ARG A 1 295 ? 11.655 -2.462 18.315 1.00 98.19 295 ARG A N 1
ATOM 2200 C CA . ARG A 1 295 ? 10.499 -2.777 19.182 1.00 98.19 295 ARG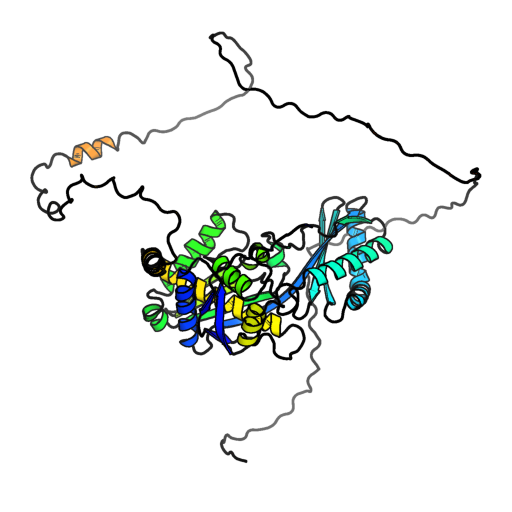 A CA 1
ATOM 2201 C C . ARG A 1 295 ? 9.298 -3.354 18.419 1.00 98.19 295 ARG A C 1
ATOM 2203 O O . ARG A 1 295 ? 8.530 -4.123 18.990 1.00 98.19 295 ARG A O 1
ATOM 2210 N N . LEU A 1 296 ? 9.155 -3.054 17.126 1.00 98.50 296 LEU A N 1
ATOM 2211 C CA . LEU A 1 296 ? 8.188 -3.723 16.242 1.00 98.50 296 LEU A CA 1
ATOM 2212 C C . LEU A 1 296 ? 8.624 -5.148 15.827 1.00 98.50 296 LEU A C 1
ATOM 2214 O O . LEU A 1 296 ? 7.882 -5.840 15.123 1.00 98.50 296 LEU A O 1
ATOM 2218 N N . GLY A 1 297 ? 9.814 -5.605 16.229 1.00 97.94 297 GLY A N 1
ATOM 2219 C CA . GLY A 1 297 ? 10.409 -6.882 15.827 1.00 97.94 297 GLY A CA 1
ATOM 2220 C C . GLY A 1 297 ? 10.780 -6.926 14.344 1.00 97.94 297 GLY A C 1
ATOM 2221 O O . GLY A 1 297 ? 10.774 -7.996 13.746 1.00 97.94 297 GLY A O 1
ATOM 2222 N N . CYS A 1 298 ? 11.025 -5.769 13.724 1.00 98.12 298 CYS A N 1
ATOM 2223 C CA . CYS A 1 298 ? 11.319 -5.599 12.295 1.00 98.12 298 CYS A CA 1
ATOM 2224 C C . CYS A 1 298 ? 12.832 -5.472 12.010 1.00 98.12 298 CYS A C 1
ATOM 2226 O O . CYS A 1 298 ? 13.228 -4.960 10.957 1.00 98.12 298 CYS A O 1
ATOM 2228 N N . ARG A 1 299 ? 13.661 -5.904 12.972 1.00 97.00 299 ARG A N 1
ATOM 2229 C CA . ARG A 1 299 ? 15.132 -5.887 12.941 1.00 97.00 299 ARG A CA 1
ATOM 2230 C C . ARG A 1 299 ? 15.800 -7.234 13.210 1.00 97.00 299 ARG A C 1
ATOM 2232 O O . ARG A 1 299 ? 17.019 -7.301 13.116 1.00 97.00 299 ARG A O 1
ATOM 2239 N N . GLU A 1 300 ? 15.037 -8.289 13.495 1.00 96.12 300 GLU A N 1
ATOM 2240 C CA . GLU A 1 300 ? 15.628 -9.616 13.704 1.00 96.12 300 GLU A CA 1
ATOM 2241 C C . GLU A 1 300 ? 16.250 -10.159 12.411 1.00 96.12 300 GLU A C 1
ATOM 2243 O O . GLU A 1 300 ? 15.804 -9.844 11.301 1.00 96.12 300 GLU A O 1
ATOM 2248 N N . GLU A 1 301 ? 17.231 -11.041 12.570 1.00 96.75 301 GLU A N 1
ATOM 2249 C CA . GLU A 1 301 ? 17.779 -11.852 11.488 1.00 96.75 301 GLU A CA 1
ATOM 2250 C C . GLU A 1 301 ? 16.690 -12.783 10.923 1.00 96.75 301 GLU A C 1
ATOM 2252 O O . GLU A 1 301 ? 16.065 -13.549 11.659 1.00 96.75 301 GLU A O 1
ATOM 2257 N N . ARG A 1 302 ? 16.404 -12.644 9.623 1.00 95.38 302 ARG A N 1
ATOM 2258 C CA . ARG A 1 302 ? 15.315 -13.320 8.898 1.00 95.38 302 ARG A CA 1
ATOM 2259 C C . ARG A 1 302 ? 15.635 -13.461 7.417 1.00 95.38 302 ARG A C 1
ATOM 2261 O O . ARG A 1 302 ? 16.526 -12.780 6.905 1.00 95.38 302 ARG A O 1
ATOM 2268 N N . GLU A 1 303 ? 14.838 -14.269 6.724 1.00 96.12 303 GLU A N 1
ATOM 2269 C CA . GLU A 1 303 ? 14.881 -14.346 5.266 1.00 96.12 303 GLU A CA 1
ATOM 2270 C C . GLU A 1 303 ? 14.559 -12.985 4.612 1.00 96.12 303 GLU A C 1
ATOM 2272 O O . GLU A 1 303 ? 13.678 -12.254 5.092 1.00 96.12 303 GLU A O 1
ATOM 2277 N N . PRO A 1 304 ? 15.236 -12.617 3.504 1.00 96.38 304 PRO A N 1
ATOM 2278 C CA . PRO A 1 304 ? 15.083 -11.306 2.885 1.00 96.38 304 PRO A CA 1
ATOM 2279 C C . PRO A 1 304 ? 13.632 -10.960 2.527 1.00 96.38 304 PRO A C 1
ATOM 2281 O O . PRO A 1 304 ? 12.973 -11.622 1.724 1.00 96.38 304 PRO A O 1
ATOM 2284 N N . GLY A 1 305 ? 13.152 -9.852 3.085 1.00 97.25 305 GLY A N 1
ATOM 2285 C CA . GLY A 1 305 ? 11.803 -9.326 2.892 1.00 97.25 305 GLY A CA 1
ATOM 2286 C C . GLY A 1 305 ? 10.834 -9.626 4.031 1.00 97.25 305 GLY A C 1
ATOM 2287 O O . GLY A 1 305 ? 9.822 -8.929 4.133 1.00 97.25 305 GLY A O 1
ATOM 2288 N N . GLU A 1 306 ? 11.109 -10.593 4.912 1.00 98.31 306 GLU A N 1
ATOM 2289 C CA . GLU A 1 306 ? 10.201 -10.926 6.017 1.00 98.31 306 GLU A CA 1
ATOM 2290 C C . GLU A 1 306 ? 10.010 -9.773 7.004 1.00 98.31 306 GLU A C 1
ATOM 2292 O O . GLU A 1 306 ? 8.887 -9.536 7.458 1.00 98.31 306 GLU A O 1
ATOM 2297 N N . ASN A 1 307 ? 11.058 -8.995 7.288 1.00 98.50 307 ASN A N 1
ATOM 2298 C CA . ASN A 1 307 ? 10.949 -7.830 8.163 1.00 98.50 307 ASN A CA 1
ATOM 2299 C C . ASN A 1 307 ? 10.050 -6.749 7.531 1.00 98.50 307 ASN A C 1
ATOM 2301 O O . ASN A 1 307 ? 9.190 -6.181 8.208 1.00 98.50 307 ASN A O 1
ATOM 2305 N N . ALA A 1 308 ? 10.162 -6.505 6.223 1.00 98.50 308 ALA A N 1
ATOM 2306 C CA . ALA A 1 308 ? 9.276 -5.593 5.499 1.00 98.50 308 ALA A CA 1
ATOM 2307 C C . ALA A 1 308 ? 7.844 -6.133 5.333 1.00 98.50 308 ALA A C 1
ATOM 2309 O O . ALA A 1 308 ? 6.901 -5.341 5.313 1.00 98.50 308 ALA A O 1
ATOM 2310 N N . ARG A 1 309 ? 7.641 -7.456 5.228 1.00 98.81 309 ARG A N 1
ATOM 2311 C CA . ARG A 1 309 ? 6.302 -8.079 5.280 1.00 98.81 309 ARG A CA 1
ATOM 2312 C C . ARG A 1 309 ? 5.672 -7.894 6.663 1.00 98.81 309 ARG A C 1
ATOM 2314 O O . ARG A 1 309 ? 4.529 -7.449 6.743 1.00 98.81 309 ARG A O 1
ATOM 2321 N N . ARG A 1 310 ? 6.418 -8.158 7.744 1.00 98.69 310 ARG A N 1
ATOM 2322 C CA . ARG A 1 310 ? 5.971 -7.943 9.132 1.00 98.69 310 ARG A CA 1
ATOM 2323 C C . ARG A 1 310 ? 5.563 -6.489 9.361 1.00 98.69 310 ARG A C 1
ATOM 2325 O O . ARG A 1 310 ? 4.474 -6.223 9.861 1.00 98.69 310 ARG A O 1
ATOM 2332 N N . LEU A 1 311 ? 6.398 -5.546 8.931 1.00 98.81 311 LEU A N 1
ATOM 2333 C CA . LEU A 1 311 ? 6.100 -4.121 9.030 1.00 98.81 311 LEU A CA 1
ATOM 2334 C C . LEU A 1 311 ? 4.816 -3.740 8.267 1.00 98.81 311 LEU A C 1
ATOM 2336 O O . LEU A 1 311 ? 4.019 -2.942 8.759 1.00 98.81 311 LEU A O 1
ATOM 2340 N N . ALA A 1 312 ? 4.594 -4.336 7.090 1.00 98.75 312 ALA A N 1
ATOM 2341 C CA . ALA A 1 312 ? 3.405 -4.101 6.276 1.00 98.75 312 ALA A CA 1
ATOM 2342 C C . ALA A 1 312 ? 2.109 -4.574 6.951 1.00 98.75 312 ALA A C 1
ATOM 2344 O O . ALA A 1 312 ? 1.127 -3.830 6.961 1.00 98.75 312 ALA A O 1
ATOM 2345 N N . VAL A 1 313 ? 2.098 -5.767 7.560 1.00 98.75 313 VAL A N 1
ATOM 2346 C CA . VAL A 1 313 ? 0.901 -6.258 8.266 1.00 98.75 313 VAL A CA 1
ATOM 2347 C C . VAL A 1 313 ? 0.600 -5.463 9.538 1.00 98.75 313 VAL A C 1
ATOM 2349 O O . VAL A 1 313 ? -0.568 -5.203 9.812 1.00 98.75 313 VAL A O 1
ATOM 2352 N N . ILE A 1 314 ? 1.617 -4.973 10.260 1.00 98.88 314 ILE A N 1
ATOM 2353 C CA . ILE A 1 314 ? 1.405 -4.086 11.420 1.00 98.88 314 ILE A CA 1
ATOM 2354 C C . ILE A 1 314 ? 0.816 -2.737 10.977 1.00 98.88 314 ILE A C 1
ATOM 2356 O O . ILE A 1 314 ? -0.133 -2.245 11.591 1.00 98.88 314 ILE A O 1
ATOM 2360 N N . ALA A 1 315 ? 1.318 -2.147 9.888 1.00 98.81 315 ALA A N 1
ATOM 2361 C CA . ALA A 1 315 ? 0.768 -0.906 9.339 1.00 98.81 315 ALA A CA 1
ATOM 2362 C C . ALA A 1 315 ? -0.694 -1.072 8.877 1.00 98.81 315 ALA A C 1
ATOM 2364 O O . ALA A 1 315 ? -1.538 -0.232 9.192 1.00 98.81 315 ALA A O 1
ATOM 2365 N N . ALA A 1 316 ? -1.023 -2.172 8.191 1.00 98.81 316 ALA A N 1
ATOM 2366 C CA . ALA A 1 316 ? -2.392 -2.466 7.765 1.00 98.81 316 ALA A CA 1
ATOM 2367 C C . ALA A 1 316 ? -3.335 -2.750 8.954 1.00 98.81 316 ALA A C 1
ATOM 2369 O O . ALA A 1 316 ? -4.458 -2.250 8.981 1.00 98.81 316 ALA A O 1
ATOM 2370 N N . ALA A 1 317 ? -2.874 -3.462 9.988 1.00 98.81 317 ALA A N 1
ATOM 2371 C CA . ALA A 1 317 ? -3.655 -3.679 11.210 1.00 98.81 317 ALA A CA 1
ATOM 2372 C C . ALA A 1 317 ? -3.897 -2.365 11.975 1.00 98.81 317 ALA A C 1
ATOM 2374 O O . ALA A 1 317 ? -4.973 -2.143 12.531 1.00 98.81 317 ALA A O 1
ATOM 2375 N N . THR A 1 318 ? -2.926 -1.449 11.936 1.00 98.88 318 THR A N 1
ATOM 2376 C CA . THR A 1 318 ? -3.058 -0.095 12.490 1.00 98.88 318 THR A CA 1
ATOM 2377 C C . THR A 1 318 ? -4.121 0.717 11.747 1.00 98.88 318 THR A C 1
ATOM 2379 O O . THR A 1 318 ? -4.916 1.408 12.389 1.00 98.88 318 THR A O 1
ATOM 2382 N N . VAL A 1 319 ? -4.191 0.589 10.415 1.00 98.88 319 VAL A N 1
ATOM 2383 C CA . VAL A 1 319 ? -5.275 1.155 9.594 1.00 98.88 319 VAL A CA 1
ATOM 2384 C C . VAL A 1 319 ? -6.635 0.596 10.015 1.00 98.88 319 VAL A C 1
ATOM 2386 O O . VAL A 1 319 ? -7.527 1.389 10.309 1.00 98.88 319 VAL A O 1
ATOM 2389 N N . LEU A 1 320 ? -6.789 -0.729 10.136 1.00 98.88 320 LEU A N 1
ATOM 2390 C CA . LEU A 1 320 ? -8.054 -1.335 10.575 1.00 98.88 320 LEU A C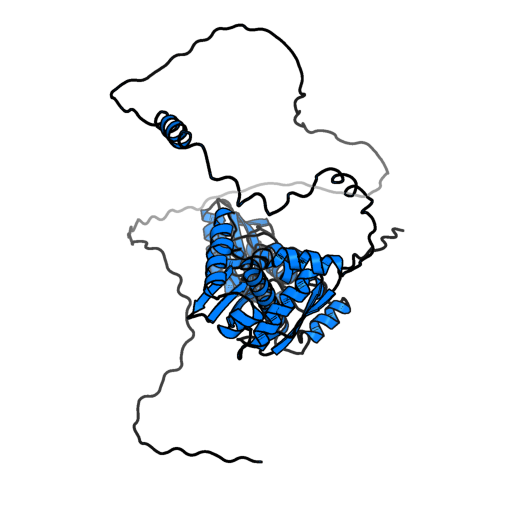A 1
ATOM 2391 C C . LEU A 1 320 ? -8.483 -0.814 11.954 1.00 98.88 320 LEU A C 1
ATOM 2393 O O . LEU A 1 320 ? -9.632 -0.403 12.121 1.00 98.88 320 LEU A O 1
ATOM 2397 N N . CYS A 1 321 ? -7.558 -0.747 12.919 1.00 98.81 321 CYS A N 1
ATOM 2398 C CA . CYS A 1 321 ? -7.830 -0.212 14.256 1.00 98.81 321 CYS A CA 1
ATOM 2399 C C . CYS A 1 321 ? -8.418 1.211 14.216 1.00 98.81 321 CYS A C 1
ATOM 2401 O O . CYS A 1 321 ? -9.410 1.500 14.891 1.00 98.81 321 CYS A O 1
ATOM 2403 N N . GLY A 1 322 ? -7.807 2.105 13.434 1.00 98.56 322 GLY A N 1
ATOM 2404 C CA . GLY A 1 322 ? -8.274 3.482 13.299 1.00 98.56 322 GLY A CA 1
ATOM 2405 C C . GLY A 1 322 ? -9.603 3.586 12.550 1.00 98.56 322 GLY A C 1
ATOM 2406 O O . GLY A 1 322 ? -10.499 4.309 12.988 1.00 98.56 322 GLY A O 1
ATOM 2407 N N . GLU A 1 323 ? -9.747 2.882 11.428 1.00 98.69 323 GLU A N 1
ATOM 2408 C CA . GLU A 1 323 ? -10.939 2.916 10.570 1.00 98.69 323 GLU A CA 1
ATOM 2409 C C . GLU A 1 323 ? -12.183 2.392 11.313 1.00 98.69 323 GLU A C 1
ATOM 2411 O O . GLU A 1 323 ? -13.210 3.073 11.342 1.00 98.69 323 GLU A O 1
ATOM 2416 N N . LEU A 1 324 ? -12.064 1.245 11.998 1.00 98.75 324 LEU A N 1
ATOM 2417 C CA . LEU A 1 324 ? -13.127 0.648 12.817 1.00 98.75 324 LEU A CA 1
ATOM 2418 C C . LEU A 1 324 ? -13.615 1.613 13.907 1.00 98.75 324 LEU A C 1
ATOM 2420 O O . LEU A 1 324 ? -14.817 1.806 14.091 1.00 98.75 324 LEU A O 1
ATOM 2424 N N . SER A 1 325 ? -12.675 2.244 14.620 1.00 98.19 325 SER A N 1
ATOM 2425 C CA . SER A 1 325 ? -12.983 3.211 15.677 1.00 98.19 325 SER A CA 1
ATOM 2426 C C . SER A 1 325 ? -13.693 4.457 15.135 1.00 98.19 325 SER A C 1
ATOM 2428 O O . SER A 1 325 ? -14.659 4.922 15.748 1.00 98.19 325 SER A O 1
ATOM 2430 N N . LEU A 1 326 ? -13.257 4.987 13.984 1.00 97.81 326 LEU A N 1
ATOM 2431 C CA . LEU A 1 326 ? -13.864 6.180 13.388 1.00 97.81 326 LEU A CA 1
ATOM 2432 C C . LEU A 1 326 ? -15.277 5.909 12.867 1.00 97.81 326 LEU A C 1
ATOM 2434 O O . LEU A 1 326 ? -16.174 6.700 13.159 1.00 97.81 326 LEU A O 1
ATOM 2438 N N . LEU A 1 327 ? -15.497 4.816 12.127 1.00 98.00 327 LEU A N 1
ATOM 2439 C CA . LEU A 1 327 ? -16.831 4.500 11.609 1.00 98.00 327 LEU A CA 1
ATOM 2440 C C . LEU A 1 327 ? -17.818 4.235 12.752 1.00 98.00 327 LEU A C 1
ATOM 2442 O O . LEU A 1 327 ? -18.902 4.813 12.750 1.00 98.00 327 LEU A O 1
ATOM 2446 N N . ALA A 1 328 ? -17.418 3.487 13.786 1.00 97.31 328 ALA A N 1
ATOM 2447 C CA . ALA A 1 328 ? -18.237 3.311 14.987 1.00 97.31 328 ALA A CA 1
ATOM 2448 C C . ALA A 1 328 ? -18.558 4.644 15.695 1.00 97.31 328 ALA A C 1
ATOM 2450 O O . ALA A 1 328 ? -19.691 4.875 16.104 1.00 97.31 328 ALA A O 1
ATOM 2451 N N . ALA A 1 329 ? -17.597 5.566 15.808 1.00 96.00 329 ALA A N 1
ATOM 2452 C CA . ALA A 1 329 ? -17.857 6.886 16.387 1.00 96.00 329 ALA A CA 1
ATOM 2453 C C . ALA A 1 329 ? -18.764 7.767 15.500 1.00 96.00 329 ALA A C 1
ATOM 2455 O O . ALA A 1 329 ? -19.450 8.652 16.012 1.00 96.00 329 ALA A O 1
ATOM 2456 N N . GLN A 1 330 ? -18.779 7.554 14.181 1.00 96.12 330 GLN A N 1
ATOM 2457 C CA . GLN A 1 330 ? -19.616 8.307 13.242 1.00 96.12 330 GLN A CA 1
ATOM 2458 C C . GLN A 1 330 ? -21.074 7.825 13.191 1.00 96.12 330 GLN A C 1
ATOM 2460 O O . GLN A 1 330 ? -21.938 8.630 12.850 1.00 96.12 330 GLN A O 1
ATOM 2465 N N . THR A 1 331 ? -21.387 6.592 13.614 1.00 96.12 331 THR A N 1
ATOM 2466 C CA . THR A 1 331 ? -22.790 6.169 13.813 1.00 96.12 331 THR A CA 1
ATOM 2467 C C . THR A 1 331 ? -23.457 6.870 15.004 1.00 96.12 331 THR A C 1
ATOM 2469 O O . THR A 1 331 ? -24.678 6.859 15.109 1.00 96.12 331 THR A O 1
ATOM 2472 N N . ASN A 1 332 ? -22.678 7.496 15.900 1.00 89.56 332 ASN A N 1
ATOM 2473 C CA . ASN A 1 332 ? -23.163 8.165 17.109 1.00 89.56 332 ASN A CA 1
ATOM 2474 C C . ASN A 1 332 ? -23.145 9.700 16.954 1.00 89.56 332 ASN A C 1
ATOM 2476 O O . ASN A 1 332 ? -22.070 10.313 17.014 1.00 89.56 332 ASN A O 1
ATOM 2480 N N . PRO A 1 333 ? -24.309 10.373 16.814 1.00 80.62 333 PRO A N 1
ATOM 2481 C CA . PRO A 1 333 ? -24.379 11.807 16.535 1.00 80.62 333 PRO A CA 1
ATOM 2482 C C . PRO A 1 333 ? -23.548 12.679 17.490 1.00 80.62 333 PRO A C 1
ATOM 2484 O O . PRO A 1 333 ? -23.844 12.849 18.677 1.00 80.62 333 PRO A O 1
ATOM 2487 N N . GLY A 1 334 ? -22.478 13.266 16.955 1.00 76.06 334 GLY A N 1
ATOM 2488 C CA . GLY A 1 334 ? -21.586 14.166 17.682 1.00 76.06 334 GLY A CA 1
ATOM 2489 C C . GLY A 1 334 ? -20.609 13.502 18.664 1.00 76.06 334 GLY A C 1
ATOM 2490 O O . GLY A 1 334 ? -20.000 14.238 19.440 1.00 76.06 334 GLY A O 1
ATOM 2491 N N . GLU A 1 335 ? -20.426 12.174 18.670 1.00 83.62 335 GLU A N 1
ATOM 2492 C CA . GLU A 1 335 ? -19.340 11.523 19.438 1.00 83.62 335 GLU A CA 1
ATOM 2493 C C . GLU A 1 335 ? -17.964 12.008 18.954 1.00 83.62 335 GLU A C 1
ATOM 2495 O O . GLU A 1 335 ? -17.110 12.376 19.767 1.00 83.62 335 GLU A O 1
ATOM 2500 N N . LEU A 1 336 ? -17.787 12.107 17.631 1.00 74.12 336 LEU A N 1
ATOM 2501 C CA . LEU A 1 336 ? -16.546 12.549 16.992 1.00 74.12 336 LEU A CA 1
ATOM 2502 C C . LEU A 1 336 ? -16.107 13.949 17.456 1.00 74.12 336 LEU A C 1
ATOM 2504 O O . LEU A 1 336 ? -14.991 14.114 17.951 1.00 74.12 336 LEU A O 1
ATOM 2508 N N . MET A 1 337 ? -16.996 14.945 17.364 1.00 72.31 337 MET A N 1
ATOM 2509 C CA . MET A 1 337 ? -16.686 16.327 17.760 1.00 72.31 337 MET A CA 1
ATOM 2510 C C . MET A 1 337 ? -16.497 16.476 19.272 1.00 72.31 337 MET A C 1
ATOM 2512 O O . MET A 1 337 ? -15.593 17.188 19.706 1.00 72.31 337 MET A O 1
ATOM 2516 N N . ARG A 1 338 ? -17.302 15.779 20.089 1.00 78.56 338 ARG A N 1
ATOM 2517 C CA . ARG A 1 338 ? -17.126 15.762 21.552 1.00 78.56 338 ARG A CA 1
ATOM 2518 C C . ARG A 1 338 ? -15.762 15.186 21.948 1.00 78.56 338 ARG A C 1
ATOM 2520 O O . ARG A 1 338 ? -15.154 15.665 22.903 1.00 78.56 338 ARG A O 1
ATOM 2527 N N . THR A 1 339 ? -15.275 14.195 21.204 1.00 75.19 339 THR A N 1
ATOM 2528 C CA . THR A 1 339 ? -13.973 13.557 21.435 1.00 75.19 339 THR A CA 1
ATOM 2529 C C . THR A 1 339 ? -12.809 14.480 21.072 1.00 75.19 339 THR A C 1
ATOM 2531 O O . THR A 1 339 ? -11.962 14.703 21.936 1.00 75.19 339 THR A O 1
ATOM 2534 N N . HIS A 1 340 ? -12.810 15.086 19.876 1.00 75.62 340 HIS A N 1
ATOM 2535 C CA . HIS A 1 340 ? -11.794 16.068 19.458 1.00 75.62 340 HIS A CA 1
ATOM 2536 C C . HIS A 1 340 ? -11.682 17.224 20.458 1.00 75.62 340 HIS A C 1
ATOM 2538 O O . HIS A 1 340 ? -10.645 17.409 21.092 1.00 75.62 340 HIS A O 1
ATOM 2544 N N . VAL A 1 341 ? -12.802 17.915 20.710 1.00 71.00 341 VAL A N 1
ATOM 2545 C CA . VAL A 1 341 ? -12.852 19.095 21.588 1.00 71.00 341 VAL A CA 1
ATOM 2546 C C . VAL A 1 341 ? -12.376 18.788 23.011 1.00 71.00 341 VAL A C 1
ATOM 2548 O O . VAL A 1 341 ? -11.785 19.654 23.654 1.00 71.00 341 VAL A O 1
ATOM 2551 N N . ARG A 1 342 ? -12.620 17.580 23.533 1.00 73.25 342 ARG A N 1
ATOM 2552 C CA . ARG A 1 342 ? -12.143 17.185 24.866 1.00 73.25 342 ARG A CA 1
ATOM 2553 C C . ARG A 1 342 ? -10.634 16.937 24.885 1.00 73.25 342 ARG A C 1
ATOM 2555 O O . ARG A 1 342 ? -9.968 17.386 25.813 1.00 73.25 342 ARG A O 1
ATOM 2562 N N . LEU A 1 343 ? -10.104 16.220 23.897 1.00 75.31 343 LEU A N 1
ATOM 2563 C CA . LEU A 1 343 ? -8.694 15.820 23.867 1.00 75.31 343 LEU A CA 1
ATOM 2564 C C . LEU A 1 343 ? -7.779 17.015 23.565 1.00 75.31 343 LEU A C 1
ATOM 2566 O O . LEU A 1 343 ? -6.888 17.313 24.358 1.00 75.31 343 LEU A O 1
ATOM 2570 N N . GLU A 1 344 ? -8.087 17.783 22.520 1.00 71.88 344 GLU A N 1
ATOM 2571 C CA . GLU A 1 344 ? -7.309 18.959 22.093 1.00 71.88 344 GLU A CA 1
ATOM 2572 C C . GLU A 1 344 ? -7.283 20.081 23.144 1.00 71.88 344 GLU A C 1
ATOM 2574 O O . GLU A 1 344 ? -6.336 20.858 23.215 1.00 71.88 344 GLU A O 1
ATOM 2579 N N . ARG A 1 345 ? -8.313 20.181 23.998 1.00 60.59 345 ARG A N 1
ATOM 2580 C CA . ARG A 1 345 ? -8.329 21.138 25.121 1.00 60.59 345 ARG A CA 1
ATOM 2581 C C . ARG A 1 345 ? -7.532 20.672 26.340 1.00 60.59 345 ARG A C 1
ATOM 2583 O O . ARG A 1 345 ? -7.277 21.491 27.223 1.00 60.59 345 ARG A O 1
ATOM 2590 N N . THR A 1 346 ? -7.181 19.388 26.410 1.00 55.69 346 THR A N 1
ATOM 2591 C CA . THR A 1 346 ? -6.432 18.805 27.533 1.00 55.69 346 THR A CA 1
ATOM 2592 C C . THR A 1 346 ? -4.925 18.802 27.251 1.00 55.69 346 THR A C 1
ATOM 2594 O O . THR A 1 346 ? -4.141 19.079 28.160 1.00 55.69 346 THR A O 1
ATOM 2597 N N . ASP A 1 347 ? -4.516 18.603 25.993 1.00 52.19 347 ASP A N 1
ATOM 2598 C CA . ASP A 1 347 ? -3.133 18.809 25.541 1.00 52.19 347 ASP A CA 1
ATOM 2599 C C . ASP A 1 347 ? -2.787 20.316 25.519 1.00 52.19 347 ASP A C 1
ATOM 2601 O O . ASP A 1 347 ? -2.868 20.995 24.496 1.00 52.19 347 ASP A O 1
ATOM 2605 N N . LYS A 1 348 ? -2.364 20.869 26.667 1.00 42.41 348 LYS A N 1
ATOM 2606 C CA . LYS A 1 348 ? -1.782 22.223 26.756 1.00 42.41 348 LYS A CA 1
ATOM 2607 C C . LYS A 1 348 ? -0.381 22.282 26.125 1.00 42.41 348 LYS A C 1
ATOM 2609 O O . LYS A 1 348 ? 0.605 22.544 26.813 1.00 42.41 348 LYS A O 1
ATOM 2614 N N . THR A 1 349 ? -0.275 22.112 24.810 1.00 40.22 349 THR A N 1
ATOM 2615 C CA . THR A 1 349 ? 0.871 22.666 24.074 1.00 40.22 349 THR A CA 1
ATOM 2616 C C . THR A 1 349 ? 0.730 24.193 24.061 1.00 40.22 349 THR A C 1
ATOM 2618 O O . THR A 1 349 ? -0.374 24.721 23.905 1.00 40.22 349 THR A O 1
ATOM 2621 N N . ALA A 1 350 ? 1.819 24.920 24.322 1.00 36.34 350 ALA A N 1
ATOM 2622 C CA . ALA A 1 350 ? 1.759 26.353 24.603 1.00 36.34 350 ALA A CA 1
ATOM 2623 C C . ALA A 1 350 ? 1.133 27.157 23.448 1.00 36.34 350 ALA A C 1
ATOM 2625 O O . ALA A 1 350 ? 1.593 27.099 22.309 1.00 36.34 350 ALA A O 1
ATOM 2626 N N . ARG A 1 351 ? 0.105 27.960 23.757 1.00 34.97 351 ARG A N 1
ATOM 2627 C CA . ARG A 1 351 ? -0.481 28.910 22.804 1.00 34.97 351 ARG A CA 1
ATOM 2628 C C . ARG A 1 351 ? 0.507 30.037 22.515 1.00 34.97 351 ARG A C 1
ATOM 2630 O O . ARG A 1 351 ? 0.555 31.014 23.258 1.00 34.97 351 ARG A O 1
ATOM 2637 N N . ILE A 1 352 ? 1.212 29.946 21.395 1.00 39.22 352 ILE A N 1
ATOM 2638 C CA . ILE A 1 352 ? 1.792 31.110 20.724 1.00 39.22 352 ILE A CA 1
ATOM 2639 C C . ILE A 1 352 ? 0.903 31.393 19.509 1.00 39.22 352 ILE A C 1
ATOM 2641 O O . ILE A 1 352 ? 0.786 30.550 18.627 1.00 39.22 352 ILE A O 1
ATOM 2645 N N . GLY A 1 353 ? 0.247 32.559 19.477 1.00 41.47 353 GLY A N 1
ATOM 2646 C CA . GLY A 1 353 ? -0.528 33.000 18.306 1.00 41.47 353 GLY A CA 1
ATOM 2647 C C . GLY A 1 353 ? -2.026 32.663 18.295 1.00 41.47 353 GLY A C 1
ATOM 2648 O O . GLY A 1 353 ? -2.546 32.219 17.279 1.00 41.47 353 GLY A O 1
ATOM 2649 N N . ALA A 1 354 ? -2.745 32.925 19.390 1.00 31.09 354 ALA A N 1
ATOM 2650 C CA . ALA A 1 354 ? -4.210 33.047 19.361 1.00 31.09 354 ALA A CA 1
ATOM 2651 C C . ALA A 1 354 ? -4.675 34.148 20.328 1.00 31.09 354 ALA A C 1
ATOM 2653 O O . ALA A 1 354 ? -5.291 33.869 21.359 1.00 31.09 354 ALA A O 1
ATOM 2654 N N . SER A 1 355 ? -4.313 35.394 20.013 1.00 35.41 355 SER A N 1
ATOM 2655 C CA . SER A 1 355 ? -4.804 36.585 20.706 1.00 35.41 355 SER A CA 1
ATOM 2656 C C . SER A 1 355 ? -6.282 36.845 20.406 1.00 35.41 355 SER A C 1
ATOM 2658 O O . SER A 1 355 ? -6.813 36.531 19.341 1.00 35.41 355 SER A O 1
ATOM 2660 N N . ASP A 1 356 ? -6.943 37.407 21.407 1.00 41.16 356 ASP A N 1
ATOM 2661 C CA . ASP A 1 356 ? -8.374 37.638 21.527 1.00 41.16 356 ASP A CA 1
ATOM 2662 C C . ASP A 1 356 ? -9.042 38.348 20.332 1.00 41.16 356 ASP A C 1
ATOM 2664 O O . ASP A 1 356 ? -8.920 39.556 20.157 1.00 41.16 356 ASP A O 1
ATOM 2668 N N . VAL A 1 357 ? -9.851 37.604 19.563 1.00 37.03 357 VAL A N 1
ATOM 2669 C CA . VAL A 1 357 ? -10.847 38.176 18.622 1.00 37.03 357 VAL A CA 1
ATOM 2670 C C . VAL A 1 357 ? -12.244 37.540 18.770 1.00 37.03 357 VAL A C 1
ATOM 2672 O O . VAL A 1 357 ? -13.240 38.111 18.336 1.00 37.03 357 VAL A O 1
ATOM 2675 N N . TRP A 1 358 ? -12.374 36.393 19.450 1.00 33.12 358 TRP A N 1
ATOM 2676 C CA . TRP A 1 358 ? -13.652 35.667 19.612 1.00 33.12 358 TRP A CA 1
ATOM 2677 C C . TRP A 1 358 ? -14.294 35.799 21.004 1.00 33.12 358 TRP A C 1
ATOM 2679 O O . TRP A 1 358 ? -14.971 34.888 21.481 1.00 33.12 358 TRP A O 1
ATOM 2689 N N . ARG A 1 359 ? -14.085 36.939 21.678 1.00 33.06 359 ARG A N 1
ATOM 2690 C CA . ARG A 1 359 ? -14.634 37.196 23.021 1.00 33.06 359 ARG A CA 1
ATOM 2691 C C . ARG A 1 359 ? -15.337 38.551 23.190 1.00 33.06 359 ARG A C 1
ATOM 2693 O O . ARG A 1 359 ? -15.359 39.060 24.303 1.00 33.06 359 ARG A O 1
ATOM 2700 N N . ASP A 1 360 ? -15.948 39.104 22.134 1.00 33.12 360 ASP A N 1
ATOM 2701 C CA . ASP A 1 360 ? -16.822 40.287 22.301 1.00 33.12 360 ASP A CA 1
ATOM 2702 C C . ASP A 1 360 ? -18.023 40.411 21.336 1.00 33.12 360 ASP A C 1
ATOM 2704 O O . ASP A 1 360 ? -18.469 41.497 20.973 1.00 33.12 360 ASP A O 1
ATOM 2708 N N . ARG A 1 361 ? -18.605 39.281 20.914 1.00 36.88 361 ARG A N 1
ATOM 2709 C CA . ARG A 1 361 ? -19.963 39.255 20.336 1.00 36.88 361 ARG A CA 1
ATOM 2710 C C . ARG A 1 361 ? -20.728 38.047 20.849 1.00 36.88 361 ARG A C 1
ATOM 2712 O O . ARG A 1 361 ? -20.670 36.999 20.231 1.00 36.88 361 ARG A O 1
ATOM 2719 N N . HIS A 1 362 ? -21.376 38.212 22.003 1.00 35.09 362 HIS A N 1
ATOM 2720 C CA . HIS A 1 362 ? -22.656 37.596 22.418 1.00 35.09 362 HIS A CA 1
ATOM 2721 C C . HIS A 1 362 ? -22.958 37.962 23.889 1.00 35.09 362 HIS A C 1
ATOM 2723 O O . HIS A 1 362 ? -23.241 37.113 24.728 1.00 35.09 362 HIS A O 1
ATOM 2729 N N . ARG A 1 363 ? -22.905 39.264 24.213 1.00 33.59 363 ARG A N 1
ATOM 2730 C CA . ARG A 1 363 ? -23.383 39.824 25.492 1.00 33.59 363 ARG A CA 1
ATOM 2731 C C . ARG A 1 363 ? -24.582 40.759 25.266 1.00 33.59 363 ARG A C 1
ATOM 2733 O O . ARG A 1 363 ? -24.633 41.853 25.807 1.00 33.59 363 ARG A O 1
ATOM 2740 N N . ASN A 1 364 ? -25.520 40.333 24.415 1.00 36.25 364 ASN A N 1
ATOM 2741 C CA . ASN A 1 364 ? -26.888 40.863 24.371 1.00 36.25 364 ASN A CA 1
ATOM 2742 C C . ASN A 1 364 ? -27.809 39.953 23.537 1.00 36.25 364 ASN A C 1
ATOM 2744 O O . ASN A 1 364 ? -28.138 40.225 22.386 1.00 36.25 364 ASN A O 1
ATOM 2748 N N . SER A 1 365 ? -28.215 38.840 24.139 1.00 34.66 365 SER A N 1
ATOM 2749 C CA . SER A 1 365 ? -29.325 38.001 23.679 1.00 34.66 365 SER A CA 1
ATOM 2750 C C . SER A 1 365 ? -29.840 37.238 24.895 1.00 34.66 365 SER A C 1
ATOM 2752 O O . SER A 1 365 ? -29.085 36.469 25.491 1.00 34.66 365 SER A O 1
ATOM 2754 N N . ARG A 1 366 ? -31.082 37.515 25.312 1.00 32.75 366 ARG A N 1
ATOM 2755 C CA . ARG A 1 366 ? -31.714 36.863 26.473 1.00 32.75 366 ARG A CA 1
ATOM 2756 C C . ARG A 1 366 ? -31.836 35.346 26.231 1.00 32.75 366 ARG A C 1
ATOM 2758 O O . ARG A 1 366 ? -31.949 34.952 25.068 1.00 32.75 366 ARG A O 1
ATOM 2765 N N . PRO A 1 367 ? -31.829 34.501 27.280 1.00 32.41 367 PRO A N 1
ATOM 2766 C CA . PRO A 1 367 ? -32.106 33.078 27.120 1.00 32.41 367 PRO A CA 1
ATOM 2767 C C . PRO A 1 367 ? -33.498 32.876 26.514 1.00 32.41 367 PRO A C 1
ATOM 2769 O O . PRO A 1 367 ? -34.440 33.574 26.887 1.00 32.41 367 PRO A O 1
ATOM 2772 N N . PHE A 1 368 ? -33.616 31.932 25.584 1.00 29.83 368 PHE A N 1
ATOM 2773 C CA . PHE A 1 368 ? -34.909 31.475 25.086 1.00 29.83 368 PHE A CA 1
ATOM 2774 C C . PHE A 1 368 ? -35.385 30.369 26.027 1.00 29.83 368 PHE A C 1
ATOM 2776 O O . PHE A 1 368 ? -34.801 29.282 26.033 1.00 29.83 368 PHE A O 1
ATOM 2783 N N . ASP A 1 369 ? -36.365 30.681 26.871 1.00 31.48 369 ASP A N 1
ATOM 2784 C CA . ASP A 1 369 ? -36.827 29.759 27.905 1.00 31.48 369 ASP A CA 1
ATOM 2785 C C . ASP A 1 369 ? -37.668 28.623 27.306 1.00 31.48 369 ASP A C 1
ATOM 2787 O O . ASP A 1 369 ? -38.349 28.793 26.291 1.00 31.48 369 ASP A O 1
ATOM 2791 N N . ARG A 1 370 ? -37.586 27.431 27.901 1.00 35.06 370 ARG A N 1
ATOM 2792 C CA . ARG A 1 370 ? -38.151 26.191 27.339 1.00 35.06 370 ARG A CA 1
ATOM 2793 C C . ARG A 1 370 ? -39.468 25.765 27.999 1.00 35.06 370 ARG A C 1
ATOM 2795 O O . ARG A 1 370 ? -39.706 24.572 28.130 1.00 35.06 370 ARG A O 1
ATOM 2802 N N . ASP A 1 371 ? -40.347 26.720 28.301 1.00 32.25 371 ASP A N 1
ATOM 2803 C CA . ASP A 1 371 ? -41.703 26.439 28.816 1.00 32.25 371 ASP A CA 1
ATOM 2804 C C . ASP A 1 371 ? -42.861 27.074 28.007 1.00 32.25 371 ASP A C 1
ATOM 2806 O O . ASP A 1 371 ? -44.016 26.671 28.158 1.00 32.25 371 ASP A O 1
ATOM 2810 N N . ASP A 1 372 ? -42.591 27.966 27.044 1.00 30.66 372 ASP A N 1
ATOM 2811 C CA . ASP A 1 372 ? -43.641 28.620 26.228 1.00 30.66 372 ASP A CA 1
ATOM 2812 C C . ASP A 1 372 ? -44.243 27.735 25.107 1.00 30.66 372 ASP A C 1
ATOM 2814 O O . ASP A 1 372 ? -45.101 28.172 24.339 1.00 30.66 372 ASP A O 1
ATOM 2818 N N . ALA A 1 373 ? -43.838 26.466 24.999 1.00 30.92 373 ALA A N 1
ATOM 2819 C CA . ALA A 1 373 ? -44.272 25.558 23.928 1.00 30.92 373 ALA A CA 1
ATOM 2820 C C . ALA A 1 373 ? -45.565 24.762 24.225 1.00 30.92 373 ALA A C 1
ATOM 2822 O O . ALA A 1 373 ? -45.974 23.953 23.394 1.00 30.92 373 ALA A O 1
ATOM 2823 N N . VAL A 1 374 ? -46.208 24.958 25.388 1.00 35.09 374 VAL A N 1
ATOM 2824 C CA . VAL A 1 374 ? -47.374 24.149 25.834 1.00 35.09 374 VAL A CA 1
ATOM 2825 C C . VAL A 1 374 ? -48.619 25.001 26.170 1.00 35.09 374 VAL A C 1
ATOM 2827 O O . VAL A 1 374 ? -49.638 24.476 26.611 1.00 35.09 374 VAL A O 1
ATOM 2830 N N . ARG A 1 375 ? -48.604 26.324 25.934 1.00 34.84 375 ARG A N 1
ATOM 2831 C CA . ARG A 1 375 ? -49.760 27.213 26.209 1.00 34.84 375 ARG A CA 1
ATOM 2832 C C . ARG A 1 375 ? -50.077 28.217 25.093 1.00 34.84 375 ARG A C 1
ATOM 2834 O O . ARG A 1 375 ? -50.220 29.408 25.348 1.00 34.84 375 ARG A O 1
ATOM 2841 N N . ALA A 1 376 ? -50.257 27.727 23.865 1.00 31.75 376 ALA A N 1
ATOM 2842 C CA . ALA A 1 376 ? -50.772 28.543 22.759 1.00 31.75 376 ALA A CA 1
ATOM 2843 C C . ALA A 1 376 ? -51.552 27.746 21.689 1.00 31.75 376 ALA A C 1
ATOM 2845 O O . ALA A 1 376 ? -51.402 28.016 20.501 1.00 31.75 376 ALA A O 1
ATOM 2846 N N . ASP A 1 377 ? -52.407 26.795 22.090 1.00 37.16 377 ASP A N 1
ATOM 2847 C CA . ASP A 1 377 ? -53.420 26.221 21.184 1.00 37.16 377 ASP A CA 1
ATOM 2848 C C . ASP A 1 377 ? -54.834 26.315 21.776 1.00 37.16 377 ASP A C 1
ATOM 2850 O O . ASP A 1 377 ? -55.380 25.385 22.365 1.00 37.16 377 ASP A O 1
ATOM 2854 N N . ALA A 1 378 ? -55.399 27.516 21.657 1.00 42.88 378 ALA A N 1
ATOM 2855 C CA . ALA A 1 378 ? -56.831 27.772 21.702 1.00 42.88 378 ALA A CA 1
ATOM 2856 C C . ALA A 1 378 ? -57.102 29.133 21.037 1.00 42.88 378 ALA A C 1
ATOM 2858 O O . ALA A 1 378 ? -56.471 30.122 21.407 1.00 42.88 378 ALA A O 1
ATOM 2859 N N . ARG A 1 379 ? -58.117 29.195 20.156 1.00 38.88 379 ARG A N 1
ATOM 2860 C CA . ARG A 1 379 ? -58.659 30.399 19.467 1.00 38.88 379 ARG A CA 1
ATOM 2861 C C . ARG A 1 379 ? -57.948 30.867 18.172 1.00 38.88 379 ARG A C 1
ATOM 2863 O O . ARG A 1 379 ? -57.404 31.963 18.138 1.00 38.88 379 ARG A O 1
ATOM 2870 N N . ASP A 1 380 ? -58.089 30.109 17.078 1.00 41.19 380 ASP A N 1
ATOM 2871 C CA . ASP A 1 380 ? -58.582 30.619 15.767 1.00 41.19 380 ASP A CA 1
ATOM 2872 C C . ASP A 1 380 ? -58.769 29.460 14.750 1.00 41.19 380 ASP A C 1
ATOM 2874 O O . ASP A 1 380 ? -57.797 29.022 14.126 1.00 41.19 380 ASP A O 1
ATOM 2878 N N . PRO A 1 381 ? -60.003 28.968 14.513 1.00 37.19 381 PRO A N 1
ATOM 2879 C CA . PRO A 1 381 ? -60.255 27.902 13.533 1.00 37.19 381 PRO A CA 1
ATOM 2880 C C . PRO A 1 381 ? -60.082 28.324 12.056 1.00 37.19 381 PRO A C 1
ATOM 2882 O O . PRO A 1 381 ? -60.133 27.479 11.163 1.00 37.19 381 PRO A O 1
ATOM 2885 N N . GLY A 1 382 ? -59.906 29.617 11.755 1.00 44.34 382 GLY A N 1
ATOM 2886 C CA . GLY A 1 382 ? -60.011 30.180 10.402 1.00 44.34 382 GLY A CA 1
ATOM 2887 C C . GLY A 1 382 ? -58.719 30.245 9.575 1.00 44.34 382 GLY A C 1
ATOM 2888 O O . GLY A 1 382 ? -58.724 30.853 8.492 1.00 44.34 382 GLY A O 1
ATOM 2889 N N . ARG A 1 383 ? -57.601 29.689 10.066 1.00 40.78 383 ARG A N 1
ATOM 2890 C CA . ARG A 1 383 ? -56.264 29.880 9.462 1.00 40.78 383 ARG A CA 1
ATOM 2891 C C . ARG A 1 383 ? -55.803 28.746 8.536 1.00 40.78 383 ARG A C 1
ATOM 2893 O O . ARG A 1 383 ? -55.059 29.008 7.591 1.00 40.78 383 ARG A O 1
ATOM 2900 N N . ALA A 1 384 ? -56.285 27.517 8.736 1.00 40.88 384 ALA A N 1
ATOM 2901 C CA . ALA A 1 384 ? -55.886 26.351 7.937 1.00 40.88 384 ALA A CA 1
ATOM 2902 C C . ALA A 1 384 ? -56.408 26.390 6.480 1.00 40.88 384 ALA A C 1
ATOM 2904 O O . ALA A 1 384 ? -55.665 26.069 5.548 1.00 40.88 384 ALA A O 1
ATOM 2905 N N . ASP A 1 385 ? -57.650 26.842 6.255 1.00 41.34 385 ASP A N 1
ATOM 2906 C CA . ASP A 1 385 ? -58.270 26.823 4.913 1.00 41.34 385 ASP A CA 1
ATOM 2907 C C . ASP A 1 385 ? -57.690 27.890 3.959 1.00 41.34 385 ASP A C 1
ATOM 2909 O O . ASP A 1 385 ? -57.655 27.717 2.739 1.00 41.34 385 ASP A O 1
ATOM 2913 N N . ARG A 1 386 ? -57.133 28.982 4.506 1.00 42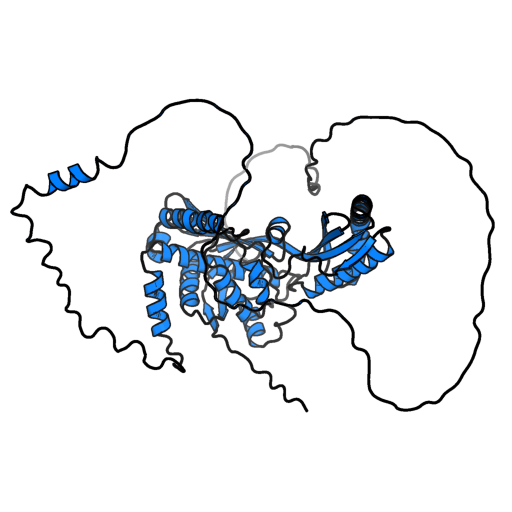.81 386 ARG A N 1
ATOM 2914 C CA . ARG A 1 386 ? -56.485 30.043 3.711 1.00 42.81 386 ARG A CA 1
ATOM 2915 C C . ARG A 1 386 ? -55.102 29.665 3.178 1.00 42.81 386 ARG A C 1
ATOM 2917 O O . ARG A 1 386 ? -54.700 30.194 2.144 1.00 42.81 386 ARG A O 1
ATOM 2924 N N . LEU A 1 387 ? -54.396 28.738 3.828 1.00 41.06 387 LEU A N 1
ATOM 2925 C CA . LEU A 1 387 ? -53.107 28.234 3.339 1.00 41.06 387 LEU A CA 1
ATOM 2926 C C . LEU A 1 387 ? -53.294 27.151 2.265 1.00 41.06 387 LEU A C 1
ATOM 2928 O O . LEU A 1 387 ? -52.633 27.208 1.228 1.00 41.06 387 LEU A O 1
ATOM 2932 N N . ARG A 1 388 ? -54.273 26.246 2.429 1.00 40.50 388 ARG A N 1
ATOM 2933 C CA . ARG A 1 388 ? -54.592 25.220 1.415 1.00 40.50 388 ARG A CA 1
ATOM 2934 C C . ARG A 1 388 ? -55.045 25.812 0.076 1.00 40.50 388 ARG A C 1
ATOM 2936 O O . ARG A 1 388 ? -54.646 25.314 -0.972 1.00 40.50 388 ARG A O 1
ATOM 2943 N N . ARG A 1 389 ? -55.790 26.924 0.074 1.00 40.09 389 ARG A N 1
ATOM 2944 C CA . ARG A 1 389 ? -56.225 27.597 -1.170 1.00 40.09 389 ARG A CA 1
ATOM 2945 C C . ARG A 1 389 ? -55.113 28.332 -1.935 1.00 40.09 389 ARG A C 1
ATOM 2947 O O . ARG A 1 389 ? -55.356 28.749 -3.066 1.00 40.09 389 ARG A O 1
ATOM 2954 N N . ARG A 1 390 ? -53.908 28.493 -1.364 1.00 36.28 390 ARG A N 1
ATOM 2955 C CA . ARG A 1 390 ? -52.791 29.209 -2.014 1.00 36.28 390 ARG A CA 1
ATOM 2956 C C . ARG A 1 390 ? -51.778 28.292 -2.711 1.00 36.28 390 ARG A C 1
ATOM 2958 O O . ARG A 1 390 ? -51.108 28.755 -3.622 1.00 36.28 390 ARG A O 1
ATOM 2965 N N . GLN A 1 391 ? -51.714 27.006 -2.352 1.00 36.25 391 GLN A N 1
ATOM 2966 C CA . GLN A 1 391 ? -50.841 26.011 -3.004 1.00 36.25 391 GLN A CA 1
ATOM 2967 C C . GLN A 1 391 ? -51.490 25.277 -4.195 1.00 36.25 391 GLN A C 1
ATOM 2969 O O . GLN A 1 391 ? -50.796 24.597 -4.938 1.00 36.25 391 GLN A O 1
ATOM 2974 N N . VAL A 1 392 ? -52.798 25.442 -4.432 1.00 35.28 392 VAL A N 1
ATOM 2975 C CA . VAL A 1 392 ? -53.543 24.762 -5.521 1.00 35.28 392 VAL A CA 1
ATOM 2976 C C . VAL A 1 392 ? -53.717 25.665 -6.766 1.00 35.28 392 VAL A C 1
ATOM 2978 O O . VAL A 1 392 ? -54.543 25.403 -7.633 1.00 35.28 392 VAL A O 1
ATOM 2981 N N . ARG A 1 393 ? -52.948 26.761 -6.878 1.00 33.16 393 ARG A N 1
ATOM 2982 C CA . ARG A 1 393 ? -52.982 27.680 -8.040 1.00 33.16 393 ARG A CA 1
ATOM 2983 C C . ARG A 1 393 ? -51.696 27.752 -8.869 1.00 33.16 393 ARG A C 1
ATOM 2985 O O . ARG A 1 393 ? -51.712 28.390 -9.915 1.00 33.16 393 ARG A O 1
ATOM 2992 N N . GLU A 1 394 ? -50.635 27.057 -8.471 1.00 35.16 394 GLU A N 1
ATOM 2993 C CA . GLU A 1 394 ? -49.384 26.964 -9.236 1.00 35.16 394 GLU A CA 1
ATOM 2994 C C . GLU A 1 394 ? -49.060 25.496 -9.520 1.00 35.16 394 GLU A C 1
ATOM 2996 O O . GLU A 1 394 ? -48.303 24.852 -8.801 1.00 35.16 394 GLU A O 1
ATOM 3001 N N . GLY A 1 395 ? -49.684 24.948 -10.567 1.00 32.91 395 GLY A N 1
ATOM 3002 C CA . GLY A 1 395 ? -49.405 23.582 -11.006 1.00 32.91 395 GLY A CA 1
ATOM 3003 C C . GLY A 1 395 ? -50.578 22.869 -11.664 1.00 32.91 395 GLY A C 1
ATOM 3004 O O . GLY A 1 395 ? -51.061 21.901 -11.092 1.00 32.91 395 GLY A O 1
ATOM 3005 N N . HIS A 1 396 ? -51.015 23.339 -12.842 1.00 29.64 396 HIS A N 1
ATOM 3006 C CA . HIS A 1 396 ? -51.488 22.540 -13.995 1.00 29.64 396 HIS A CA 1
ATOM 3007 C C . HIS A 1 396 ? -52.159 23.443 -15.047 1.00 29.64 396 HIS A C 1
ATOM 3009 O O . HIS A 1 396 ? -53.106 24.157 -14.724 1.00 29.64 396 HIS A O 1
ATOM 3015 N N . ARG A 1 397 ? -51.757 23.314 -16.321 1.00 28.48 397 ARG A N 1
ATOM 3016 C CA . ARG A 1 397 ? -52.642 22.915 -17.441 1.00 28.48 397 ARG A CA 1
ATOM 3017 C C . ARG A 1 397 ? -51.816 22.585 -18.709 1.00 28.48 397 ARG A C 1
ATOM 3019 O O . ARG A 1 397 ? -50.654 22.983 -18.761 1.00 28.48 397 ARG A O 1
ATOM 3026 N N . PRO A 1 398 ? -52.352 21.791 -19.661 1.00 37.97 398 PRO A N 1
ATOM 3027 C CA . PRO A 1 398 ? -51.531 21.000 -20.586 1.00 37.97 398 PRO A CA 1
ATOM 3028 C C . PRO A 1 398 ? -51.618 21.417 -22.068 1.00 37.97 398 PRO A C 1
ATOM 3030 O O . PRO A 1 398 ? -52.550 22.109 -22.456 1.00 37.97 398 PRO A O 1
ATOM 3033 N N . GLY A 1 399 ? -50.664 20.894 -22.856 1.00 26.92 399 GLY A N 1
ATOM 3034 C CA . GLY A 1 399 ? -50.770 20.401 -24.246 1.00 26.92 399 GLY A CA 1
ATOM 3035 C C . GLY A 1 399 ? -51.462 21.223 -25.347 1.00 26.92 399 GLY A C 1
ATOM 3036 O O . GLY A 1 399 ? -52.638 21.541 -25.233 1.00 26.92 399 GLY A O 1
ATOM 3037 N N . LEU A 1 400 ? -50.774 21.395 -26.488 1.00 28.52 400 LEU A N 1
ATOM 3038 C CA . LEU A 1 400 ? -51.172 20.809 -27.788 1.00 28.52 400 LEU A CA 1
ATOM 3039 C C . LEU A 1 400 ? -50.175 21.151 -28.925 1.00 28.52 400 LEU A C 1
ATOM 3041 O O . LEU A 1 400 ? -49.796 22.299 -29.112 1.00 28.52 400 LEU A O 1
ATOM 3045 N N . ASP A 1 401 ? -49.797 20.096 -29.646 1.00 29.58 401 ASP A N 1
ATOM 3046 C CA . ASP A 1 401 ? -49.607 19.944 -31.098 1.00 29.58 401 ASP A CA 1
ATOM 3047 C C . ASP A 1 401 ? -48.707 20.796 -32.038 1.00 29.58 401 ASP A C 1
ATOM 3049 O O . ASP A 1 401 ? -48.660 22.019 -32.053 1.00 29.58 401 ASP A O 1
ATOM 3053 N N . GLU A 1 402 ? -48.120 20.008 -32.954 1.00 28.42 402 GLU A N 1
ATOM 3054 C CA . GLU A 1 402 ? -47.834 20.220 -34.385 1.00 28.42 402 GLU A CA 1
ATOM 3055 C C . GLU A 1 402 ? -46.726 21.149 -34.959 1.00 28.42 402 GLU A C 1
ATOM 3057 O O . GLU A 1 402 ? -46.741 22.371 -34.904 1.00 28.42 402 GLU A O 1
ATOM 3062 N N . ARG A 1 403 ? -45.856 20.471 -35.737 1.00 28.69 403 ARG A N 1
ATOM 3063 C CA . ARG A 1 403 ? -45.288 20.823 -37.062 1.00 28.69 403 ARG A CA 1
ATOM 3064 C C . ARG A 1 403 ? -44.573 22.180 -37.266 1.00 28.69 403 ARG A C 1
ATOM 3066 O O . ARG A 1 403 ? -45.196 23.204 -37.510 1.00 28.69 403 ARG A O 1
ATOM 3073 N N . GLY A 1 404 ? -43.277 22.086 -37.603 1.00 27.05 404 GLY A N 1
ATOM 3074 C CA . GLY A 1 404 ? -42.799 22.695 -38.862 1.00 27.05 404 GLY A CA 1
ATOM 3075 C C . GLY A 1 404 ? -41.479 23.484 -38.864 1.00 27.05 404 GLY A C 1
ATOM 3076 O O . GLY A 1 404 ? -41.306 24.447 -38.138 1.00 27.05 404 GLY A O 1
ATOM 3077 N N . ARG A 1 405 ? -40.601 23.099 -39.807 1.00 29.19 405 ARG A N 1
ATOM 3078 C CA . ARG A 1 405 ? -39.724 23.941 -40.665 1.00 29.19 405 ARG A CA 1
ATOM 3079 C C . ARG A 1 405 ? -39.030 25.161 -40.006 1.00 29.19 405 ARG A C 1
ATOM 3081 O O . ARG A 1 405 ? -39.640 26.185 -39.765 1.00 29.19 405 ARG A O 1
ATOM 3088 N N . ALA A 1 406 ? -37.725 25.110 -39.733 1.00 28.88 406 ALA A N 1
ATOM 3089 C CA . ALA A 1 406 ? -36.612 25.275 -40.689 1.00 28.88 406 ALA A CA 1
ATOM 3090 C C . ALA A 1 406 ? -36.222 26.729 -41.072 1.00 28.88 406 ALA A C 1
ATOM 3092 O O . ALA A 1 406 ? -37.019 27.478 -41.616 1.00 28.88 406 ALA A O 1
ATOM 3093 N N . ARG A 1 407 ? -34.899 26.978 -40.989 1.00 29.22 407 ARG A N 1
ATOM 3094 C CA . ARG A 1 407 ? -34.070 27.957 -41.739 1.00 29.22 407 ARG A CA 1
ATOM 3095 C C . ARG A 1 407 ? -34.144 29.468 -41.422 1.00 29.22 407 ARG A C 1
ATOM 3097 O O . ARG A 1 407 ? -35.116 30.128 -41.739 1.00 29.22 407 ARG A O 1
ATOM 3104 N N . ARG A 1 408 ? -32.928 29.991 -41.157 1.00 28.56 408 ARG A N 1
ATOM 3105 C CA . ARG A 1 408 ? -32.353 31.304 -41.560 1.00 28.56 408 ARG A CA 1
ATOM 3106 C C . ARG A 1 408 ? -32.950 32.579 -40.941 1.00 28.56 408 ARG A C 1
ATOM 3108 O O . ARG A 1 408 ? -34.152 32.759 -40.896 1.00 28.56 408 ARG A O 1
ATOM 3115 N N . GLY A 1 409 ? -32.074 33.535 -40.605 1.00 26.70 409 GLY A N 1
ATOM 3116 C CA . GLY A 1 409 ? -32.502 34.887 -40.220 1.00 26.70 409 GLY A CA 1
ATOM 3117 C C . GLY A 1 409 ? -31.395 35.794 -39.678 1.00 26.70 409 GLY A C 1
ATOM 3118 O O . GLY A 1 409 ? -31.451 36.218 -38.533 1.00 26.70 409 GLY A O 1
ATOM 3119 N N . HIS A 1 410 ? -30.375 36.098 -40.484 1.00 29.41 410 HIS A N 1
ATOM 3120 C CA . HIS A 1 410 ? -29.444 37.196 -40.189 1.00 29.41 410 HIS A CA 1
ATOM 3121 C C . HIS A 1 410 ? -30.169 38.549 -40.327 1.00 29.41 410 HIS A C 1
ATOM 3123 O O . HIS A 1 410 ? -30.725 38.791 -41.399 1.00 29.41 410 HIS A O 1
ATOM 3129 N N . ARG A 1 411 ? -30.067 39.427 -39.313 1.00 28.66 411 ARG A N 1
ATOM 3130 C CA . ARG A 1 411 ? -29.826 40.901 -39.343 1.00 28.66 411 ARG A CA 1
ATOM 3131 C C . ARG A 1 411 ? -30.411 41.527 -38.062 1.00 28.66 411 ARG A C 1
ATOM 3133 O O . ARG A 1 411 ? -31.535 41.206 -37.715 1.00 28.66 411 ARG A O 1
ATOM 3140 N N . ASP A 1 412 ? -29.652 42.210 -37.204 1.00 29.16 412 ASP A N 1
ATOM 3141 C CA . ASP A 1 412 ? -28.805 43.417 -37.363 1.00 29.16 412 ASP A CA 1
ATOM 3142 C C . ASP A 1 412 ? -29.590 44.714 -37.050 1.00 29.16 412 ASP A C 1
ATOM 3144 O O . ASP A 1 412 ? -30.791 44.791 -37.280 1.00 29.16 412 ASP A O 1
ATOM 3148 N N . HIS A 1 413 ? -28.869 45.705 -36.512 1.00 31.38 413 HIS A N 1
ATOM 3149 C CA . HIS A 1 413 ? -29.285 46.978 -35.903 1.00 31.38 413 HIS A CA 1
ATOM 3150 C C . HIS A 1 413 ? -29.833 46.881 -34.456 1.00 31.38 413 HIS A C 1
ATOM 3152 O O . HIS A 1 413 ? -30.615 46.003 -34.125 1.00 31.38 413 HIS A O 1
ATOM 3158 N N . GLY A 1 414 ? -29.476 47.779 -33.526 1.00 26.52 414 GLY A N 1
ATOM 3159 C CA . GLY A 1 414 ? -28.430 48.807 -33.596 1.00 26.52 414 GLY A CA 1
ATOM 3160 C C . GLY A 1 414 ? -28.625 49.983 -32.624 1.00 26.52 414 GLY A C 1
ATOM 3161 O O . GLY A 1 414 ? -29.692 50.577 -32.588 1.00 26.52 414 GLY A O 1
ATOM 3162 N N . ARG A 1 415 ? -27.523 50.403 -31.975 1.00 30.17 415 ARG A N 1
ATOM 3163 C CA . ARG A 1 415 ? -27.308 51.667 -31.215 1.00 30.17 415 ARG A CA 1
ATOM 3164 C C . ARG A 1 415 ? -27.920 51.777 -29.799 1.00 30.17 415 ARG A C 1
ATOM 3166 O O . ARG A 1 415 ? -29.123 51.850 -29.618 1.00 30.17 415 ARG A O 1
ATOM 3173 N N . GLY A 1 416 ? -27.039 51.964 -28.805 1.00 28.31 416 GLY A N 1
ATOM 3174 C CA . GLY A 1 416 ? -27.387 52.248 -27.399 1.00 28.31 416 GLY A CA 1
ATOM 3175 C C . GLY A 1 416 ? -26.163 52.604 -26.534 1.00 28.31 416 GLY A C 1
ATOM 3176 O O . GLY A 1 416 ? -25.738 51.826 -25.694 1.00 28.31 416 GLY A O 1
ATOM 3177 N N . ARG A 1 417 ? -25.535 53.758 -26.805 1.00 31.03 417 ARG A N 1
ATOM 3178 C CA . ARG A 1 417 ? -24.278 54.273 -26.200 1.00 31.03 417 ARG A CA 1
ATOM 3179 C C . ARG A 1 417 ? -24.150 54.097 -24.663 1.00 31.03 417 ARG A C 1
ATOM 3181 O O . ARG A 1 417 ? -24.997 54.624 -23.949 1.00 31.03 417 ARG A O 1
ATOM 3188 N N . ARG A 1 418 ? -22.970 53.674 -24.167 1.00 31.06 418 ARG A N 1
ATOM 3189 C CA . ARG A 1 418 ? -21.946 54.534 -23.491 1.00 31.06 418 ARG A CA 1
ATOM 3190 C C . ARG A 1 418 ? -20.687 53.740 -23.053 1.00 31.06 418 ARG A C 1
ATOM 3192 O O . ARG A 1 418 ? -20.742 52.534 -22.858 1.00 31.06 418 ARG A O 1
ATOM 3199 N N . ARG A 1 419 ? -19.545 54.443 -22.963 1.00 31.22 419 ARG A N 1
ATOM 3200 C CA . ARG A 1 419 ? -18.216 53.983 -22.470 1.00 31.22 419 ARG A CA 1
ATOM 3201 C C . ARG A 1 419 ? -18.271 53.756 -20.937 1.00 31.22 419 ARG A C 1
ATOM 3203 O O . ARG A 1 419 ? -19.131 54.367 -20.315 1.00 31.22 419 ARG A O 1
ATOM 3210 N N . THR A 1 420 ? -17.443 52.921 -20.289 1.00 33.19 420 THR A N 1
ATOM 3211 C CA . THR A 1 420 ? -15.962 53.024 -20.173 1.00 33.19 420 THR A CA 1
ATOM 3212 C C . THR A 1 420 ? -15.216 51.695 -19.907 1.00 33.19 420 THR A C 1
ATOM 3214 O O . THR A 1 420 ? -15.583 50.954 -19.002 1.00 33.19 420 THR A O 1
ATOM 3217 N N . ASP A 1 421 ? -14.119 51.446 -20.643 1.00 30.16 421 ASP A N 1
ATOM 3218 C CA . ASP A 1 421 ? -12.723 51.320 -20.146 1.00 30.16 421 ASP A CA 1
ATOM 3219 C C . ASP A 1 421 ? -12.491 50.941 -18.651 1.00 30.16 421 ASP A C 1
ATOM 3221 O O . ASP A 1 421 ? -13.038 51.602 -17.777 1.00 30.16 421 ASP A O 1
ATOM 3225 N N . ARG A 1 422 ? -11.614 49.996 -18.235 1.00 30.66 422 ARG A N 1
ATOM 3226 C CA . ARG A 1 422 ? -10.535 49.220 -18.909 1.00 30.66 422 ARG A CA 1
ATOM 3227 C C . AR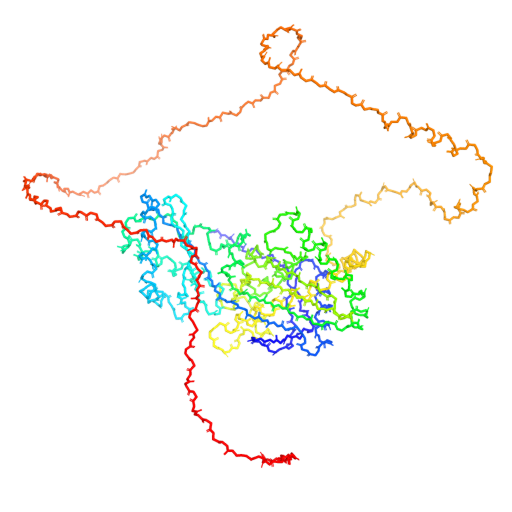G A 1 422 ? -10.293 47.841 -18.249 1.00 30.66 422 ARG A C 1
ATOM 3229 O O . ARG A 1 422 ? -10.440 47.701 -17.038 1.00 30.66 422 ARG A O 1
ATOM 3236 N N . ARG A 1 423 ? -9.728 46.880 -18.998 1.00 28.05 423 ARG A N 1
ATOM 3237 C CA . ARG A 1 423 ? -8.839 45.804 -18.487 1.00 28.05 423 ARG A CA 1
ATOM 3238 C C . ARG A 1 423 ? -7.680 45.586 -19.481 1.00 28.05 423 ARG A C 1
ATOM 3240 O O . ARG A 1 423 ? -7.957 45.541 -20.678 1.00 28.05 423 ARG A O 1
ATOM 3247 N N . PRO A 1 424 ? -6.409 45.461 -19.048 1.00 37.59 424 PRO A N 1
ATOM 3248 C CA . PRO A 1 424 ? -5.279 45.283 -19.963 1.00 37.59 424 PRO A CA 1
ATOM 3249 C C . PRO A 1 424 ? -5.106 43.822 -20.412 1.00 37.59 424 PRO A C 1
ATOM 3251 O O . PRO A 1 424 ? -5.291 42.885 -19.635 1.00 37.59 424 PRO A O 1
ATOM 3254 N N . ALA A 1 425 ? -4.722 43.635 -21.677 1.00 31.17 425 ALA A N 1
ATOM 3255 C CA . ALA A 1 425 ? -4.506 42.326 -22.289 1.00 31.17 425 ALA A CA 1
ATOM 3256 C C . ALA A 1 425 ? -3.084 41.780 -22.052 1.00 31.17 425 ALA A C 1
ATOM 3258 O O . ALA A 1 425 ? -2.106 42.526 -22.012 1.00 31.17 425 ALA A O 1
ATOM 3259 N N . ARG A 1 426 ? -2.969 40.448 -21.962 1.00 31.03 426 ARG A N 1
ATOM 3260 C CA . ARG A 1 426 ? -1.688 39.723 -21.907 1.00 31.03 426 ARG A CA 1
ATOM 3261 C C . ARG A 1 426 ? -1.004 39.751 -23.283 1.00 31.03 426 ARG A C 1
ATOM 3263 O O . ARG A 1 426 ? -1.645 39.423 -24.279 1.00 31.03 426 ARG A O 1
ATOM 3270 N N . ARG A 1 427 ? 0.295 40.070 -23.341 1.00 31.19 427 ARG A N 1
ATOM 3271 C CA . ARG A 1 427 ? 1.136 39.868 -24.538 1.00 31.19 427 ARG A CA 1
ATOM 3272 C C . ARG A 1 427 ? 1.899 38.541 -24.456 1.00 31.19 427 ARG A C 1
ATOM 3274 O O . ARG A 1 427 ? 2.261 38.099 -23.369 1.00 31.19 427 ARG A O 1
ATOM 3281 N N . ARG A 1 428 ? 2.119 37.920 -25.619 1.00 30.78 428 ARG A N 1
ATOM 3282 C CA . ARG A 1 428 ? 2.992 36.746 -25.808 1.00 30.78 428 ARG A CA 1
ATOM 3283 C C . ARG A 1 428 ? 4.473 37.177 -25.787 1.00 30.78 428 ARG A C 1
ATOM 3285 O O . ARG A 1 428 ? 4.736 38.327 -26.140 1.00 30.78 428 ARG A O 1
ATOM 3292 N N . PRO A 1 429 ? 5.416 36.295 -25.415 1.00 35.66 429 PRO A N 1
ATOM 3293 C CA . PRO A 1 429 ? 6.844 36.528 -25.610 1.00 35.66 429 PRO A CA 1
ATOM 3294 C C . PRO A 1 429 ? 7.280 36.157 -27.037 1.00 35.66 429 PRO A C 1
ATOM 3296 O O . PRO A 1 429 ? 6.676 35.284 -27.658 1.00 35.66 429 PRO A O 1
ATOM 3299 N N . ASP A 1 430 ? 8.353 36.792 -27.502 1.00 31.12 430 ASP A N 1
ATOM 3300 C CA . ASP A 1 430 ? 9.085 36.467 -28.733 1.00 31.12 430 ASP A CA 1
ATOM 3301 C C . ASP A 1 430 ? 10.591 36.396 -28.378 1.00 31.12 430 ASP A C 1
ATOM 3303 O O . ASP A 1 430 ? 11.006 37.118 -27.458 1.00 31.12 430 ASP A O 1
ATOM 3307 N N . PRO A 1 431 ? 11.409 35.515 -28.987 1.00 40.16 431 PRO A N 1
ATOM 3308 C CA . PRO A 1 431 ? 12.740 35.206 -28.479 1.00 40.16 431 PRO A CA 1
ATOM 3309 C C . PRO A 1 431 ? 13.855 35.913 -29.260 1.00 40.16 431 PRO A C 1
ATOM 3311 O O . PRO A 1 431 ? 14.052 35.626 -30.431 1.00 40.16 431 PRO A O 1
ATOM 3314 N N . ASP A 1 432 ? 14.659 36.740 -28.587 1.00 32.56 432 ASP A N 1
ATOM 3315 C CA . ASP A 1 432 ? 16.105 36.833 -28.858 1.00 32.56 432 ASP A CA 1
ATOM 3316 C C . ASP A 1 432 ? 16.814 37.774 -27.873 1.00 32.56 432 ASP A C 1
ATOM 3318 O O . ASP A 1 432 ? 16.396 38.917 -27.675 1.00 32.56 432 ASP A O 1
ATOM 3322 N N . ARG A 1 433 ? 17.941 37.331 -27.296 1.00 31.36 433 ARG A N 1
ATOM 3323 C CA . ARG A 1 433 ? 19.007 38.235 -26.821 1.00 31.36 433 ARG A CA 1
ATOM 3324 C C . ARG A 1 433 ? 20.320 37.494 -26.570 1.00 31.36 433 ARG A C 1
ATOM 3326 O O . ARG A 1 433 ? 20.458 36.726 -25.623 1.00 31.36 433 ARG A O 1
ATOM 3333 N N . ARG A 1 434 ? 21.317 37.786 -27.409 1.00 31.27 434 ARG A N 1
ATOM 3334 C CA . ARG A 1 434 ? 22.704 37.324 -27.269 1.00 31.27 434 ARG A CA 1
ATOM 3335 C C . ARG A 1 434 ? 23.592 38.374 -26.578 1.00 31.27 434 ARG A C 1
ATOM 3337 O O . ARG A 1 434 ? 23.603 39.525 -26.990 1.00 31.27 434 ARG A O 1
ATOM 3344 N N . LEU A 1 435 ? 24.407 37.881 -25.639 1.00 30.91 435 LEU A N 1
ATOM 3345 C CA . LEU A 1 435 ? 25.838 38.178 -25.409 1.00 30.91 435 LEU A CA 1
ATOM 3346 C C . LEU A 1 435 ? 26.335 39.608 -25.090 1.00 30.91 435 LEU A C 1
ATOM 3348 O O . LEU A 1 435 ? 26.251 40.507 -25.923 1.00 30.91 435 LEU A O 1
ATOM 3352 N N . ARG A 1 436 ? 27.036 39.713 -23.940 1.00 28.58 436 ARG A N 1
ATOM 3353 C CA . ARG A 1 436 ? 28.239 40.528 -23.587 1.00 28.58 436 ARG A CA 1
ATOM 3354 C C . ARG A 1 436 ? 28.417 40.496 -22.053 1.00 28.58 436 ARG A C 1
ATOM 3356 O O . ARG A 1 436 ? 27.407 40.486 -21.365 1.00 28.58 436 ARG A O 1
ATOM 3363 N N . HIS A 1 437 ? 29.594 40.498 -21.416 1.00 30.72 437 HIS A N 1
ATOM 3364 C CA . HIS A 1 437 ? 31.017 40.331 -21.805 1.00 30.72 437 HIS A CA 1
ATOM 3365 C C . HIS A 1 437 ? 31.572 39.051 -21.081 1.00 30.72 437 HIS A C 1
ATOM 3367 O O . HIS A 1 437 ? 30.759 38.279 -20.585 1.00 30.72 437 HIS A O 1
ATOM 3373 N N . GLY A 1 438 ? 32.862 38.678 -20.995 1.00 28.11 438 GLY A N 1
ATOM 3374 C CA . GLY A 1 438 ? 34.127 39.342 -21.342 1.00 28.11 438 GLY A CA 1
ATOM 3375 C C . GLY A 1 438 ? 35.334 38.385 -21.445 1.00 28.11 438 GLY A C 1
ATOM 3376 O O . GLY A 1 438 ? 35.192 37.170 -21.377 1.00 28.11 438 GLY A O 1
ATOM 3377 N N . ASP A 1 439 ? 36.513 38.969 -21.661 1.00 29.14 439 ASP A N 1
ATOM 3378 C CA . ASP A 1 439 ? 37.678 38.387 -22.350 1.00 29.14 439 ASP A CA 1
ATOM 3379 C C . ASP A 1 439 ? 38.826 37.967 -21.398 1.00 29.14 439 ASP A C 1
ATOM 3381 O O . ASP A 1 439 ? 39.151 38.730 -20.488 1.00 29.14 439 ASP A O 1
ATOM 3385 N N . ARG A 1 440 ? 39.494 36.820 -21.640 1.00 31.34 440 ARG A N 1
ATOM 3386 C CA . ARG A 1 440 ? 40.903 36.535 -21.254 1.00 31.34 440 ARG A CA 1
ATOM 3387 C C . ARG A 1 440 ? 41.551 35.530 -22.228 1.00 31.34 440 ARG A C 1
ATOM 3389 O O . ARG A 1 440 ? 40.880 34.692 -22.822 1.00 31.34 440 ARG A O 1
ATOM 3396 N N . ARG A 1 441 ? 42.869 35.672 -22.431 1.00 29.67 441 ARG A N 1
ATOM 3397 C CA . ARG A 1 441 ? 43.605 35.240 -23.639 1.00 29.67 441 ARG A CA 1
ATOM 3398 C C . ARG A 1 441 ? 44.272 33.843 -23.574 1.00 29.67 441 ARG A C 1
ATOM 3400 O O . ARG A 1 441 ? 44.555 33.317 -22.507 1.00 29.67 441 ARG A O 1
ATOM 3407 N N . ARG A 1 442 ? 44.543 33.333 -24.789 1.00 30.44 442 ARG A N 1
ATOM 3408 C CA . ARG A 1 442 ? 45.395 32.203 -25.277 1.00 30.44 442 ARG A CA 1
ATOM 3409 C C . ARG A 1 442 ? 46.887 32.281 -24.836 1.00 30.44 442 ARG A C 1
ATOM 3411 O O . ARG A 1 442 ? 47.205 33.315 -24.250 1.00 30.44 442 ARG A O 1
ATOM 3418 N N . PRO A 1 443 ? 47.825 31.335 -25.171 1.00 45.91 443 PRO A N 1
ATOM 3419 C CA . PRO A 1 443 ? 47.853 30.275 -26.229 1.00 45.91 443 PRO A CA 1
ATOM 3420 C C . PRO A 1 443 ? 48.342 28.863 -25.764 1.00 45.91 443 PRO A C 1
ATOM 3422 O O . PRO A 1 443 ? 48.565 28.677 -24.579 1.00 45.91 443 PRO A O 1
ATOM 3425 N N . GLY A 1 444 ? 48.517 27.809 -26.592 1.00 29.30 444 GLY A N 1
ATOM 3426 C CA . GLY A 1 444 ? 48.369 27.608 -28.052 1.00 29.30 444 GLY A CA 1
ATOM 3427 C C . GLY A 1 444 ? 48.744 26.172 -28.513 1.00 29.30 444 GLY A C 1
ATOM 3428 O O . GLY A 1 444 ? 48.800 25.276 -27.683 1.00 29.30 444 GLY A O 1
ATOM 3429 N N . GLN A 1 445 ? 49.058 26.002 -29.815 1.00 33.06 445 GLN A N 1
ATOM 3430 C CA . GLN A 1 445 ? 49.354 24.738 -30.554 1.00 33.06 445 GLN A CA 1
ATOM 3431 C C . GLN A 1 445 ? 48.139 23.792 -30.781 1.00 33.06 445 GLN A C 1
ATOM 3433 O O . GLN A 1 445 ? 47.310 23.635 -29.897 1.00 33.06 445 GLN A O 1
ATOM 3438 N N . GLY A 1 446 ? 47.936 23.139 -31.940 1.00 28.48 446 GLY A N 1
ATOM 3439 C CA . GLY A 1 446 ? 48.542 23.319 -33.272 1.00 28.48 446 GLY A CA 1
ATOM 3440 C C . GLY A 1 446 ? 48.243 22.156 -34.252 1.00 28.48 446 GLY A C 1
ATOM 3441 O O . GLY A 1 446 ? 48.602 21.033 -33.944 1.00 28.48 446 GLY A O 1
ATOM 3442 N N . GLY A 1 447 ? 47.668 22.434 -35.441 1.00 29.36 447 GLY A N 1
ATOM 3443 C CA . GLY A 1 447 ? 47.559 21.521 -36.616 1.00 29.36 447 GLY A CA 1
ATOM 3444 C C . GLY A 1 447 ? 46.729 20.219 -36.463 1.00 29.36 447 GLY A C 1
ATOM 3445 O O . GLY A 1 447 ? 46.503 19.752 -35.362 1.00 29.36 447 GLY A O 1
ATOM 3446 N N . ARG A 1 448 ? 46.239 19.554 -37.524 1.00 32.31 448 ARG A N 1
ATOM 3447 C CA . ARG A 1 448 ? 46.209 19.850 -38.974 1.00 32.31 448 ARG A CA 1
ATOM 3448 C C . ARG A 1 448 ? 45.185 18.915 -39.681 1.00 32.31 448 ARG A C 1
ATOM 3450 O O . ARG A 1 448 ? 44.933 17.821 -39.205 1.00 32.31 448 ARG A O 1
ATOM 3457 N N . HIS A 1 449 ? 44.691 19.345 -40.847 1.00 32.66 449 HIS A N 1
ATOM 3458 C CA . HIS A 1 449 ? 44.039 18.574 -41.935 1.00 32.66 449 HIS A CA 1
ATOM 3459 C C . HIS A 1 449 ? 42.727 17.781 -41.727 1.00 32.66 449 HIS A C 1
ATOM 3461 O O . HIS A 1 449 ? 42.686 16.666 -41.224 1.00 32.66 449 HIS A O 1
ATOM 3467 N N . THR A 1 450 ? 41.677 18.310 -42.363 1.00 30.05 450 THR A N 1
ATOM 3468 C CA . THR A 1 450 ? 40.597 17.560 -43.028 1.00 30.05 450 THR A CA 1
ATOM 3469 C C . THR A 1 450 ? 40.945 17.311 -44.508 1.00 30.05 450 THR A C 1
ATOM 3471 O O . THR A 1 450 ? 41.666 18.130 -45.082 1.00 30.05 450 THR A O 1
ATOM 3474 N N . ARG A 1 451 ? 40.392 16.256 -45.145 1.00 33.66 451 ARG A N 1
ATOM 3475 C CA . ARG A 1 451 ? 39.675 16.258 -46.459 1.00 33.66 451 ARG A CA 1
ATOM 3476 C C . ARG A 1 451 ? 39.292 14.823 -46.945 1.00 33.66 451 ARG A C 1
ATOM 3478 O O . ARG A 1 451 ? 39.745 13.877 -46.311 1.00 33.66 451 ARG A O 1
ATOM 3485 N N . PRO A 1 452 ? 38.364 14.654 -47.929 1.00 45.94 452 PRO A N 1
ATOM 3486 C CA . PRO A 1 452 ? 37.362 13.566 -47.856 1.00 45.94 452 PRO A CA 1
ATOM 3487 C C . PRO A 1 452 ? 36.987 12.852 -49.196 1.00 45.94 452 PRO A C 1
ATOM 3489 O O . PRO A 1 452 ? 37.556 13.150 -50.240 1.00 45.94 452 PRO A O 1
ATOM 3492 N N . LEU A 1 453 ? 35.886 12.072 -49.142 1.00 30.03 453 LEU A N 1
ATOM 3493 C CA . LEU A 1 453 ? 34.874 11.775 -50.194 1.00 30.03 453 LEU A CA 1
ATOM 3494 C C . LEU A 1 453 ? 35.082 10.657 -51.249 1.00 30.03 453 LEU A C 1
ATOM 3496 O O . LEU A 1 453 ? 36.191 10.371 -51.677 1.00 30.03 453 LEU A O 1
ATOM 3500 N N . ALA A 1 454 ? 33.911 10.173 -51.725 1.00 28.62 454 ALA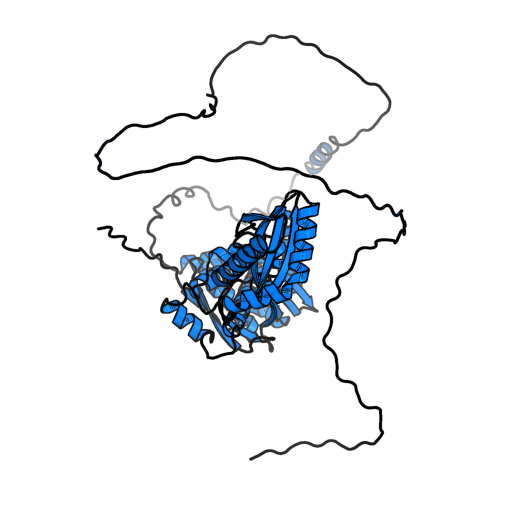 A N 1
ATOM 3501 C CA . ALA A 1 454 ? 33.605 9.335 -52.909 1.00 28.62 454 ALA A CA 1
ATOM 3502 C C . ALA A 1 454 ? 33.956 7.825 -52.842 1.00 28.62 454 ALA A C 1
ATOM 3504 O O . ALA A 1 454 ? 34.903 7.451 -52.165 1.00 28.62 454 ALA A O 1
ATOM 3505 N N . ALA A 1 455 ? 33.269 6.893 -53.532 1.00 29.17 455 ALA A N 1
ATOM 3506 C CA . ALA A 1 455 ? 31.898 6.810 -54.097 1.00 29.17 455 ALA A CA 1
ATOM 3507 C C . ALA A 1 455 ? 31.586 5.322 -54.463 1.00 29.17 455 ALA A C 1
ATOM 3509 O O . ALA A 1 455 ? 32.494 4.497 -54.434 1.00 29.17 455 ALA A O 1
ATOM 3510 N N . GLY A 1 456 ? 30.326 4.967 -54.785 1.00 25.83 456 GLY A N 1
ATOM 3511 C CA . GLY A 1 456 ? 29.917 3.614 -55.259 1.00 25.83 456 GLY A CA 1
ATOM 3512 C C . GLY A 1 456 ? 30.390 3.279 -56.693 1.00 25.83 456 GLY A C 1
ATOM 3513 O O . GLY A 1 456 ? 31.104 4.106 -57.263 1.00 25.83 456 GLY A O 1
ATOM 3514 N N . PRO A 1 457 ? 30.019 2.125 -57.309 1.00 44.12 457 PRO A N 1
ATOM 3515 C CA . PRO A 1 457 ? 28.648 1.552 -57.439 1.00 44.12 457 PRO A CA 1
ATOM 3516 C C . PRO A 1 457 ? 28.608 0.004 -57.213 1.00 44.12 457 PRO A C 1
ATOM 3518 O O . PRO A 1 457 ? 29.625 -0.561 -56.841 1.00 44.12 457 PRO A O 1
ATOM 3521 N N . ALA A 1 458 ? 27.595 -0.833 -57.495 1.00 30.45 458 ALA A N 1
ATOM 3522 C CA . ALA A 1 458 ? 26.119 -0.888 -57.504 1.00 30.45 458 ALA A CA 1
ATOM 3523 C C . ALA A 1 458 ? 25.715 -2.327 -57.979 1.00 30.45 458 ALA A C 1
ATOM 3525 O O . ALA A 1 458 ? 26.581 -3.074 -58.424 1.00 30.45 458 ALA A O 1
ATOM 3526 N N . LEU A 1 459 ? 24.403 -2.640 -57.995 1.00 30.80 459 LEU A N 1
ATOM 3527 C CA . LEU A 1 459 ? 23.705 -3.773 -58.670 1.00 30.80 459 LEU A CA 1
ATOM 3528 C C . LEU A 1 459 ? 23.652 -5.166 -57.989 1.00 30.80 459 LEU A C 1
ATOM 3530 O O . LEU A 1 459 ? 24.660 -5.710 -57.556 1.00 30.80 459 LEU A O 1
ATOM 3534 N N . GLY A 1 460 ? 22.441 -5.761 -57.976 1.00 28.42 460 GLY A N 1
ATOM 3535 C CA . GLY A 1 460 ? 22.173 -7.136 -57.511 1.00 28.42 460 GLY A CA 1
ATOM 3536 C C . GLY A 1 460 ? 20.728 -7.437 -57.047 1.00 28.42 460 GLY A C 1
ATOM 3537 O O . GLY A 1 460 ? 20.538 -7.799 -55.893 1.00 28.42 460 GLY A O 1
ATOM 3538 N N . ASP A 1 461 ? 19.715 -7.297 -57.916 1.00 32.97 461 ASP A N 1
ATOM 3539 C CA . ASP A 1 461 ? 18.351 -7.870 -57.734 1.00 32.97 461 ASP A CA 1
ATOM 3540 C C . ASP A 1 461 ? 18.298 -9.231 -58.463 1.00 32.97 461 ASP A C 1
ATOM 3542 O O . ASP A 1 461 ? 18.861 -9.331 -59.558 1.00 32.97 461 ASP A O 1
ATOM 3546 N N . PRO A 1 462 ? 17.656 -10.278 -57.903 1.00 43.66 462 PRO A N 1
ATOM 3547 C CA . PRO A 1 462 ? 16.439 -10.740 -58.574 1.00 43.66 462 PRO A CA 1
ATOM 3548 C C . PRO A 1 462 ? 15.309 -11.247 -57.652 1.00 43.66 462 PRO A C 1
ATOM 3550 O O . PRO A 1 462 ? 15.406 -12.260 -56.961 1.00 43.66 462 PRO A O 1
ATOM 3553 N N . ARG A 1 463 ? 14.162 -10.582 -57.794 1.00 31.22 463 ARG A N 1
ATOM 3554 C CA . ARG A 1 463 ? 12.766 -11.047 -57.665 1.00 31.22 463 ARG A CA 1
ATOM 3555 C C . ARG A 1 463 ? 12.542 -12.573 -57.606 1.00 31.22 463 ARG A C 1
ATOM 3557 O O . ARG A 1 463 ? 12.828 -13.289 -58.563 1.00 31.22 463 ARG A O 1
ATOM 3564 N N . GLY A 1 464 ? 11.776 -13.011 -56.601 1.00 27.52 464 GLY A N 1
ATOM 3565 C CA . GLY A 1 464 ? 11.033 -14.281 -56.593 1.00 27.52 464 GLY A CA 1
ATOM 3566 C C . GLY A 1 464 ? 9.592 -14.074 -56.101 1.00 27.52 464 GLY A C 1
ATOM 3567 O O . GLY A 1 464 ? 9.378 -13.430 -55.078 1.00 27.52 464 GLY A O 1
ATOM 3568 N N . ARG A 1 465 ? 8.589 -14.576 -56.839 1.00 31.86 465 ARG A N 1
ATOM 3569 C CA . ARG A 1 465 ? 7.150 -14.477 -56.501 1.00 31.86 465 ARG A CA 1
ATOM 3570 C C . ARG A 1 465 ? 6.608 -15.811 -55.967 1.00 31.86 465 ARG A C 1
ATOM 3572 O O . ARG A 1 465 ? 6.770 -16.817 -56.645 1.00 31.86 465 ARG A O 1
ATOM 3579 N N . ALA A 1 466 ? 5.829 -15.772 -54.885 1.00 29.91 466 ALA A N 1
ATOM 3580 C CA . ALA A 1 466 ? 4.743 -16.718 -54.569 1.00 29.91 466 ALA A CA 1
ATOM 3581 C C . ALA A 1 466 ? 3.796 -16.016 -53.570 1.00 29.91 466 ALA A C 1
ATOM 3583 O O . ALA A 1 466 ? 4.225 -15.621 -52.494 1.00 29.91 466 ALA A O 1
ATOM 3584 N N . GLN A 1 467 ? 2.657 -15.483 -54.017 1.00 28.42 467 GLN A N 1
ATOM 3585 C CA . GLN A 1 467 ? 1.323 -16.107 -54.046 1.00 28.42 467 GLN A CA 1
ATOM 3586 C C . GLN A 1 467 ? 0.687 -16.416 -52.678 1.00 28.42 467 GLN A C 1
ATOM 3588 O O . GLN A 1 467 ? 1.261 -17.051 -51.804 1.00 28.42 467 GLN A O 1
ATOM 3593 N N . ALA A 1 468 ? -0.536 -15.904 -52.540 1.00 27.69 468 ALA A N 1
ATOM 3594 C CA . ALA A 1 468 ? -1.331 -15.814 -51.328 1.00 27.69 468 ALA A CA 1
ATOM 3595 C C . ALA A 1 468 ? -1.891 -17.152 -50.820 1.00 27.69 468 ALA A C 1
ATOM 3597 O O . ALA A 1 468 ? -2.258 -18.023 -51.605 1.00 27.69 468 ALA A O 1
ATOM 3598 N N . GLY A 1 469 ? -2.107 -17.218 -49.505 1.00 26.00 469 GLY A N 1
ATOM 3599 C CA . GLY A 1 469 ? -3.027 -18.151 -48.858 1.00 26.00 469 GLY A CA 1
ATOM 3600 C C . GLY A 1 469 ? -3.821 -17.422 -47.775 1.00 26.00 469 GLY A C 1
ATOM 3601 O O . GLY A 1 469 ? -3.306 -17.194 -46.684 1.00 26.00 469 GLY A O 1
ATOM 3602 N N . LEU A 1 470 ? -5.062 -17.021 -48.076 1.00 28.20 470 LEU A N 1
ATOM 3603 C CA . LEU A 1 470 ? -5.992 -16.527 -47.057 1.00 28.20 470 LEU A CA 1
ATOM 3604 C C . LEU A 1 470 ? -6.502 -17.713 -46.232 1.00 28.20 470 LEU A C 1
ATOM 3606 O O . LEU A 1 470 ? -7.097 -18.632 -46.788 1.00 28.20 470 LEU A O 1
ATOM 3610 N N . LEU A 1 471 ? -6.360 -17.642 -44.910 1.00 29.59 471 LEU A N 1
ATOM 3611 C CA . LEU A 1 471 ? -7.114 -18.470 -43.973 1.00 29.59 471 LEU A CA 1
ATOM 3612 C C . LEU A 1 471 ? -7.704 -17.570 -42.889 1.00 29.59 471 LEU A C 1
ATOM 3614 O O . LEU A 1 471 ? -6.992 -17.050 -42.033 1.00 29.59 471 LEU A O 1
ATOM 3618 N N . GLN A 1 472 ? -9.021 -17.381 -42.950 1.00 29.66 472 GLN A N 1
ATOM 3619 C CA . GLN A 1 472 ? -9.789 -16.777 -41.866 1.00 29.66 472 GLN A CA 1
ATOM 3620 C C . GLN A 1 472 ? -9.743 -17.702 -40.643 1.00 29.66 472 GLN A C 1
ATOM 3622 O O . GLN A 1 472 ? -9.940 -18.911 -40.772 1.00 29.66 472 GLN A O 1
ATOM 3627 N N . ARG A 1 473 ? -9.520 -17.133 -39.456 1.00 32.16 473 ARG A N 1
ATOM 3628 C CA . ARG A 1 473 ? -9.843 -17.769 -38.174 1.00 32.16 473 ARG A CA 1
ATOM 3629 C C . ARG A 1 473 ? -10.415 -16.733 -37.222 1.00 32.16 473 ARG A C 1
ATOM 3631 O O . ARG A 1 473 ? -9.876 -15.634 -37.103 1.00 32.16 473 ARG A O 1
ATOM 3638 N N . ASP A 1 474 ? -11.506 -17.107 -36.570 1.00 32.47 474 ASP A N 1
ATOM 3639 C CA . ASP A 1 474 ? -12.273 -16.246 -35.680 1.00 32.47 474 ASP A CA 1
ATOM 3640 C C . ASP A 1 474 ? -11.486 -15.877 -34.418 1.00 32.47 474 ASP A C 1
ATOM 3642 O O . ASP A 1 474 ? -10.961 -16.736 -33.708 1.00 32.47 474 ASP A O 1
ATOM 3646 N N . GLY A 1 475 ? -11.412 -14.575 -34.136 1.00 27.59 475 GLY A N 1
ATOM 3647 C CA . GLY A 1 475 ? -10.710 -14.020 -32.982 1.00 27.59 475 GLY A CA 1
ATOM 3648 C C . GLY A 1 475 ? -11.661 -13.627 -31.856 1.00 27.59 475 GLY A C 1
ATOM 3649 O O . GLY A 1 475 ? -12.079 -12.474 -31.778 1.00 27.59 475 GLY A O 1
ATOM 3650 N N . GLY A 1 476 ? -11.961 -14.563 -30.953 1.00 28.53 476 GLY A N 1
ATOM 3651 C CA . GLY A 1 476 ? -12.434 -14.225 -29.605 1.00 28.53 476 GLY A CA 1
ATOM 3652 C C . GLY A 1 476 ? -11.271 -13.730 -28.723 1.00 28.53 476 GLY A C 1
ATOM 3653 O O . GLY A 1 476 ? -10.123 -14.104 -28.974 1.00 28.53 476 GLY A O 1
ATOM 3654 N N . PRO A 1 477 ? -11.516 -12.893 -27.696 1.00 31.12 477 PRO A N 1
ATOM 3655 C CA . PRO A 1 477 ? -10.446 -12.342 -26.865 1.00 31.12 477 PRO A CA 1
ATOM 3656 C C . PRO A 1 477 ? -9.757 -13.425 -26.021 1.00 31.12 477 PRO A C 1
ATOM 3658 O O . PRO A 1 477 ? -10.408 -14.198 -25.318 1.00 31.12 477 PRO A O 1
ATOM 3661 N N . ALA A 1 478 ? -8.423 -13.454 -26.065 1.00 31.20 478 ALA A N 1
ATOM 3662 C CA . ALA A 1 478 ? -7.613 -14.415 -25.325 1.00 31.20 478 ALA A CA 1
ATOM 3663 C C . ALA A 1 478 ? -7.639 -14.139 -23.810 1.00 31.20 478 ALA A C 1
ATOM 3665 O O . ALA A 1 478 ? -7.237 -13.069 -23.348 1.00 31.20 478 ALA A O 1
ATOM 3666 N N . VAL A 1 479 ? -8.072 -15.133 -23.032 1.00 28.64 479 VAL A N 1
ATOM 3667 C CA . VAL A 1 479 ? -8.008 -15.120 -21.564 1.00 28.64 479 VAL A CA 1
ATOM 3668 C C . VAL A 1 479 ? -6.667 -15.703 -21.117 1.00 28.64 479 VAL A C 1
ATOM 3670 O O . VAL A 1 479 ? -6.349 -16.854 -21.411 1.00 28.64 479 VAL A O 1
ATOM 3673 N N . TRP A 1 480 ? -5.883 -14.914 -20.383 1.00 32.16 480 TRP A N 1
ATOM 3674 C CA . TRP A 1 480 ? -4.592 -15.340 -19.841 1.00 32.16 480 TRP A CA 1
ATOM 3675 C C . TRP A 1 480 ? -4.775 -16.306 -18.662 1.00 32.16 480 TRP A C 1
ATOM 3677 O O . TRP A 1 480 ? -5.159 -15.897 -17.566 1.00 32.16 480 TRP A O 1
ATOM 3687 N N . HIS A 1 481 ? -4.448 -17.585 -18.861 1.00 29.08 481 HIS A N 1
ATOM 3688 C CA . HIS A 1 481 ? -4.343 -18.565 -17.778 1.00 29.08 481 HIS A CA 1
ATOM 3689 C C . HIS A 1 481 ? -2.894 -18.700 -17.294 1.00 29.08 481 HIS A C 1
ATOM 3691 O O . HIS A 1 481 ? -2.004 -19.057 -18.062 1.00 29.08 481 HIS A O 1
ATOM 3697 N N . GLN A 1 482 ? -2.664 -18.473 -15.997 1.00 34.88 482 GLN A N 1
ATOM 3698 C CA . GLN A 1 482 ? -1.390 -18.802 -15.350 1.00 34.88 482 GLN A CA 1
ATOM 3699 C C . GLN A 1 482 ? -1.208 -20.332 -15.251 1.00 34.88 482 GLN A C 1
ATOM 3701 O O . GLN A 1 482 ? -2.155 -21.025 -14.858 1.00 34.88 482 GLN A O 1
ATOM 3706 N N . PRO A 1 483 ? -0.011 -20.880 -15.531 1.00 33.16 483 PRO A N 1
ATOM 3707 C CA . PRO A 1 483 ? 0.266 -22.297 -15.329 1.00 33.16 483 PRO A CA 1
ATOM 3708 C C . PRO A 1 483 ? 0.402 -22.625 -13.833 1.00 33.16 483 PRO A C 1
ATOM 3710 O O . PRO A 1 483 ? 1.131 -21.964 -13.096 1.00 33.16 483 PRO A O 1
ATOM 3713 N N . ARG A 1 484 ? -0.282 -23.682 -13.378 1.00 33.44 484 ARG A N 1
ATOM 3714 C CA . ARG A 1 484 ? -0.089 -24.255 -12.033 1.00 33.44 484 ARG A CA 1
ATOM 3715 C C . ARG A 1 484 ? 1.118 -25.209 -12.026 1.00 33.44 484 ARG A C 1
ATOM 3717 O O . ARG A 1 484 ? 1.308 -25.918 -13.014 1.00 33.44 484 ARG A O 1
ATOM 3724 N N . PRO A 1 485 ? 1.887 -25.297 -10.923 1.00 37.91 485 PRO A N 1
ATOM 3725 C CA . PRO A 1 485 ? 2.984 -26.257 -10.807 1.00 37.91 485 PRO A CA 1
ATOM 3726 C C . PRO A 1 485 ? 2.469 -27.712 -10.773 1.00 37.91 485 PRO A C 1
ATOM 3728 O O . PRO A 1 485 ? 1.334 -27.959 -10.343 1.00 37.91 485 PRO A O 1
ATOM 3731 N N . PRO A 1 486 ? 3.282 -28.693 -11.210 1.00 35.88 486 PRO A N 1
ATOM 3732 C CA . PRO A 1 486 ? 2.864 -30.087 -11.302 1.00 35.88 486 PRO A CA 1
ATOM 3733 C C . PRO A 1 486 ? 2.697 -30.731 -9.918 1.00 35.88 486 PRO A C 1
ATOM 3735 O O . PRO A 1 486 ? 3.550 -30.598 -9.043 1.00 35.88 486 PRO A O 1
ATOM 3738 N N . ARG A 1 487 ? 1.613 -31.496 -9.735 1.00 33.69 487 ARG A N 1
ATOM 3739 C CA . ARG A 1 487 ? 1.455 -32.402 -8.586 1.00 33.69 487 ARG A CA 1
ATOM 3740 C C . ARG A 1 487 ? 2.143 -33.746 -8.877 1.00 33.69 487 ARG A C 1
ATOM 3742 O O . ARG A 1 487 ? 1.968 -34.259 -9.985 1.00 33.69 487 ARG A O 1
ATOM 3749 N N . PRO A 1 488 ? 2.854 -34.358 -7.912 1.00 36.34 488 PRO A N 1
ATOM 3750 C CA . PRO A 1 488 ? 3.341 -35.726 -8.059 1.00 36.34 488 PRO A CA 1
ATOM 3751 C C . PRO A 1 488 ? 2.170 -36.720 -8.145 1.00 36.34 488 PRO A C 1
ATOM 3753 O O . PRO A 1 488 ? 1.108 -36.514 -7.552 1.00 36.34 488 PRO A O 1
ATOM 3756 N N . ARG A 1 489 ? 2.358 -37.790 -8.926 1.00 34.19 489 ARG A N 1
ATOM 3757 C CA . ARG A 1 489 ? 1.331 -38.805 -9.213 1.00 34.19 489 ARG A CA 1
ATOM 3758 C C . ARG A 1 489 ? 1.075 -39.692 -7.989 1.00 34.19 489 ARG A C 1
ATOM 3760 O O . ARG A 1 489 ? 2.021 -40.141 -7.351 1.00 34.19 489 ARG A O 1
ATOM 3767 N N . GLY A 1 490 ? -0.195 -39.975 -7.703 1.00 30.80 490 GLY A N 1
ATOM 3768 C CA . GLY A 1 490 ? -0.587 -40.929 -6.663 1.00 30.80 490 GLY A CA 1
ATOM 3769 C C . GLY A 1 490 ? -0.432 -42.387 -7.109 1.00 30.80 490 GLY A C 1
ATOM 3770 O O . GLY A 1 490 ? -0.621 -42.704 -8.284 1.00 30.80 490 GLY A O 1
ATOM 3771 N N . ALA A 1 491 ? -0.123 -43.266 -6.154 1.00 33.19 491 ALA A N 1
ATOM 3772 C CA . ALA A 1 491 ? -0.256 -44.713 -6.309 1.00 33.19 491 ALA A CA 1
ATOM 3773 C C . ALA A 1 491 ? -1.726 -45.151 -6.132 1.00 33.19 491 ALA A C 1
ATOM 3775 O O . ALA A 1 491 ? -2.520 -44.446 -5.508 1.00 33.19 491 ALA A O 1
ATOM 3776 N N . GLY A 1 492 ? -2.084 -46.301 -6.714 1.00 30.77 492 GLY A N 1
ATOM 3777 C CA . GLY A 1 492 ? -3.453 -46.832 -6.730 1.00 30.77 492 GLY A CA 1
ATOM 3778 C C . GLY A 1 492 ? -3.951 -47.412 -5.392 1.00 30.77 492 GLY A C 1
ATOM 3779 O O . GLY A 1 492 ? -3.192 -47.498 -4.427 1.00 30.77 492 GLY A O 1
ATOM 3780 N N . PRO A 1 493 ? -5.239 -47.803 -5.322 1.00 37.88 493 PRO A N 1
ATOM 3781 C CA . PRO A 1 493 ? -5.915 -48.148 -4.072 1.00 37.88 493 PRO A CA 1
ATOM 3782 C C . PRO A 1 493 ? -5.665 -49.596 -3.618 1.00 37.88 493 PRO A C 1
ATOM 3784 O O . PRO A 1 493 ? -5.660 -50.520 -4.428 1.00 37.88 493 PRO A O 1
ATOM 3787 N N . GLY A 1 494 ? -5.538 -49.791 -2.301 1.00 29.02 494 GLY A N 1
ATOM 3788 C CA . GLY A 1 494 ? -5.300 -51.091 -1.666 1.00 29.02 494 GLY A CA 1
ATOM 3789 C C . GLY A 1 494 ? -5.784 -51.132 -0.214 1.00 29.02 494 GLY A C 1
ATOM 3790 O O . GLY A 1 494 ? -5.022 -50.879 0.709 1.00 29.02 494 GLY A O 1
ATOM 3791 N N . ASP A 1 495 ? -7.077 -51.410 -0.062 1.00 30.86 495 ASP A N 1
ATOM 3792 C CA . ASP A 1 495 ? -7.793 -51.964 1.099 1.00 30.86 495 ASP A CA 1
ATOM 3793 C C . ASP A 1 495 ? -6.970 -52.419 2.341 1.00 30.86 495 ASP A C 1
ATOM 3795 O O . ASP A 1 495 ? -6.161 -53.341 2.231 1.00 30.86 495 ASP A O 1
ATOM 3799 N N . ARG A 1 496 ? -7.267 -51.863 3.540 1.00 30.59 496 ARG A N 1
ATOM 3800 C CA . ARG A 1 496 ? -7.760 -52.623 4.729 1.00 30.59 496 ARG A CA 1
ATOM 3801 C C . ARG A 1 496 ? -7.878 -51.828 6.052 1.00 30.59 496 ARG A C 1
ATOM 3803 O O . ARG A 1 496 ? -6.920 -51.282 6.575 1.00 30.59 496 ARG A O 1
ATOM 3810 N N . GLN A 1 497 ? -9.072 -51.944 6.644 1.00 31.33 497 GLN A N 1
ATOM 3811 C CA . GLN A 1 497 ? -9.384 -52.150 8.077 1.00 31.33 497 GLN A CA 1
ATOM 3812 C C . GLN A 1 497 ? -8.891 -51.190 9.196 1.00 31.33 497 GLN A C 1
ATOM 3814 O O . GLN A 1 497 ? -7.755 -51.218 9.647 1.00 31.33 497 GLN A O 1
ATOM 3819 N N . ARG A 1 498 ? -9.887 -50.514 9.799 1.00 32.41 498 ARG A N 1
ATOM 3820 C CA . ARG A 1 498 ? -10.160 -50.353 11.253 1.00 32.41 498 ARG A CA 1
ATOM 3821 C C . ARG A 1 498 ? -9.030 -50.678 12.263 1.00 32.41 498 ARG A C 1
ATOM 3823 O O . ARG A 1 498 ? -8.727 -51.854 12.450 1.00 32.41 498 ARG A O 1
ATOM 3830 N N . ARG A 1 499 ? -8.714 -49.718 13.155 1.00 30.28 499 ARG A N 1
ATOM 3831 C CA . ARG A 1 499 ? -8.836 -49.888 14.632 1.00 30.28 499 ARG A CA 1
ATOM 3832 C C . ARG A 1 499 ? -8.670 -48.580 15.436 1.00 30.28 499 ARG A C 1
ATOM 3834 O O . ARG A 1 499 ? -7.726 -47.840 15.227 1.00 30.28 499 ARG A O 1
ATOM 3841 N N . LEU A 1 500 ? -9.628 -48.393 16.351 1.00 30.59 500 LEU A N 1
ATOM 3842 C CA . LEU A 1 500 ? -9.665 -47.689 17.649 1.00 30.59 500 LEU A CA 1
ATOM 3843 C C . LEU A 1 500 ? -8.875 -46.394 17.963 1.00 30.59 500 LEU A C 1
ATOM 3845 O O . LEU A 1 500 ? -7.703 -46.210 17.666 1.00 30.59 500 LEU A O 1
ATOM 3849 N N . GLN A 1 501 ? -9.570 -45.562 18.749 1.00 31.38 501 GLN A N 1
ATOM 3850 C CA . GLN A 1 501 ? -9.060 -44.489 19.610 1.00 31.38 501 GLN A CA 1
ATOM 3851 C C . GLN A 1 501 ? -8.043 -45.001 20.652 1.00 31.38 501 GLN A C 1
ATOM 3853 O O . GLN A 1 501 ? -8.155 -46.147 21.078 1.00 31.38 501 GLN A O 1
ATOM 3858 N N . VAL A 1 502 ? -7.163 -44.112 21.143 1.00 30.52 502 VAL A N 1
ATOM 3859 C CA . VAL A 1 502 ? -6.959 -43.754 22.577 1.00 30.52 502 VAL A CA 1
ATOM 3860 C C . VAL A 1 502 ? -5.744 -42.803 22.719 1.00 30.52 502 VAL A C 1
ATOM 3862 O O . VAL A 1 502 ? -4.671 -43.053 22.181 1.00 30.52 502 VAL A O 1
ATOM 3865 N N . ARG A 1 503 ? -5.927 -41.694 23.453 1.00 31.80 503 ARG A N 1
ATOM 3866 C CA . ARG A 1 503 ? -4.889 -40.848 24.106 1.00 31.80 503 ARG A CA 1
ATOM 3867 C C . ARG A 1 503 ? -4.908 -41.178 25.622 1.00 31.80 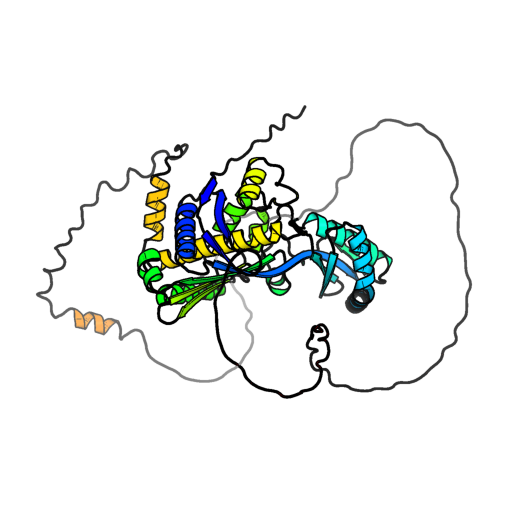503 ARG A C 1
ATOM 3869 O O . ARG A 1 503 ? -5.934 -41.721 26.030 1.00 31.80 503 ARG A O 1
ATOM 3876 N N . PRO A 1 504 ? -3.947 -40.769 26.490 1.00 46.09 504 PRO A N 1
ATOM 3877 C CA . PRO A 1 504 ? -2.775 -39.887 26.296 1.00 46.09 504 PRO A CA 1
ATOM 3878 C C . PRO A 1 504 ? -1.450 -40.449 26.893 1.00 46.09 504 PRO A C 1
ATOM 3880 O O . PRO A 1 504 ? -1.429 -41.554 27.422 1.00 46.09 504 PRO A O 1
ATOM 3883 N N . GLY A 1 505 ? -0.356 -39.665 26.885 1.00 29.05 505 GLY A N 1
ATOM 3884 C CA . GLY A 1 505 ? 0.822 -39.942 27.733 1.00 29.05 505 GLY A CA 1
ATOM 3885 C C . GLY A 1 505 ? 2.123 -39.211 27.358 1.00 29.05 505 GLY A C 1
ATOM 3886 O O . GLY A 1 505 ? 2.898 -39.709 26.553 1.00 29.05 505 GLY A O 1
ATOM 3887 N N . GLN A 1 506 ? 2.383 -38.059 27.983 1.00 31.05 506 GLN A N 1
ATOM 3888 C CA . GLN A 1 506 ? 3.740 -37.526 28.237 1.00 31.05 506 GLN A CA 1
ATOM 3889 C C . GLN A 1 506 ? 4.237 -38.061 29.610 1.00 31.05 506 GLN A C 1
ATOM 3891 O O . GLN A 1 506 ? 3.396 -38.597 30.338 1.00 31.05 506 GLN A O 1
ATOM 3896 N N . PRO A 1 507 ? 5.510 -37.878 30.044 1.00 49.25 507 PRO A N 1
ATOM 3897 C CA . PRO A 1 507 ? 6.637 -37.192 29.388 1.00 49.25 507 PRO A CA 1
ATOM 3898 C C . PRO A 1 507 ? 7.976 -37.975 29.372 1.00 49.25 507 PRO A C 1
ATOM 3900 O O . PRO A 1 507 ? 8.213 -38.859 30.196 1.00 49.25 507 PRO A O 1
ATOM 3903 N N . ARG A 1 508 ? 8.918 -37.520 28.538 1.00 32.75 508 ARG A N 1
ATOM 3904 C CA . ARG A 1 508 ? 10.275 -37.119 28.958 1.00 32.75 508 ARG A CA 1
ATOM 3905 C C . ARG A 1 508 ? 10.844 -36.113 27.962 1.00 32.75 508 ARG A C 1
ATOM 3907 O O . ARG A 1 508 ? 10.376 -36.146 26.804 1.00 32.75 508 ARG A O 1
#

Mean predicted aligned error: 16.57 Å

Solvent-accessible surface area (backbone atoms only — not comparable to full-atom values): 30927 Å² total; per-residue (Å²): 136,84,88,72,77,81,82,80,87,87,67,54,68,48,75,39,52,54,26,28,35,21,56,83,72,47,76,48,73,46,57,46,55,37,26,44,86,64,65,61,52,52,64,35,29,30,50,22,14,49,51,23,64,75,29,94,67,19,31,34,25,40,74,78,50,75,26,33,49,32,10,32,24,33,35,26,84,34,48,68,44,27,50,55,39,51,52,55,54,56,78,35,48,68,63,54,28,59,57,28,45,75,72,33,100,49,37,41,57,77,50,69,50,74,50,75,58,69,30,33,30,37,39,27,39,31,23,47,35,40,26,32,52,25,68,66,61,37,45,54,37,47,48,53,49,49,60,47,45,62,73,74,42,71,64,50,39,90,65,35,83,66,50,74,62,29,43,86,65,44,77,54,65,58,24,68,73,73,52,21,29,35,20,35,40,26,36,34,69,41,52,38,70,52,32,41,73,74,48,63,46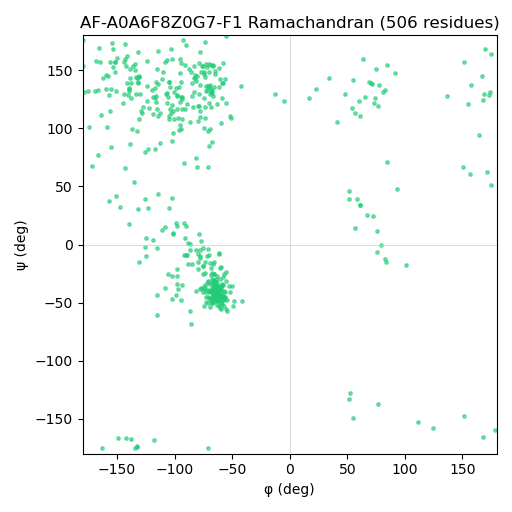,52,20,57,54,41,20,51,46,36,47,54,51,20,45,51,44,24,55,77,71,67,50,65,64,38,25,46,89,54,46,47,60,46,49,46,12,36,21,59,34,47,27,39,70,62,66,43,43,52,32,34,35,26,20,42,55,49,48,41,54,58,94,47,21,26,38,39,34,34,36,31,33,22,35,68,52,37,55,50,65,79,57,39,87,39,71,67,22,40,54,44,33,45,76,65,62,33,64,66,94,68,66,80,23,50,38,21,50,46,51,48,46,54,53,46,46,45,30,40,14,33,46,55,34,50,49,30,33,64,68,36,91,60,48,56,59,57,49,45,60,54,47,64,69,64,60,78,68,83,87,78,89,79,80,92,77,90,82,84,87,84,91,83,75,79,85,84,75,95,70,76,89,81,78,84,90,80,93,73,91,76,61,66,68,64,55,61,68,62,66,78,73,76,87,87,86,81,89,84,86,85,88,81,85,85,82,87,82,92,79,84,88,83,90,82,90,79,88,78,89,88,82,88,81,89,80,84,90,81,92,85,88,83,90,86,87,87,89,85,85,88,89,83,90,79,89,82,87,87,89,87,85,88,80,87,91,82,92,89,85,83,91,85,89,83,85,87,80,93,76,91,75,90,82,75,88,86,79,90,75,83,86,77,83,85,76,85,84,81,81,84,92,80,92,83,82,90,82,82,89,87,86,87,85,86,89,132

pLDDT: mean 75.78, std 29.94, range [25.83, 98.94]

Radius of gyration: 35.14 Å; Cα contacts (8 Å, |Δi|>4): 765; chains: 1; bounding box: 110×107×88 Å

Secondary structure (DSSP, 8-state):
------------EEEEEEEEEEESS--EEEEEEEE-S-TTHHHHHHHHHHHHHHSTT-EEEEEEEEEEEEEEEEEESSHHHHHHHHHHHHHTHHHHHHHHHTT-TT-EEEEEEEEEETTEEEEEEEEE-TTB--HHHHHHHHHHHHHHHHHHSTTEEEEES--S-S-TTS--HHHHHH--EEEEEEEEEE-HHHIIIII-S-HHHHHHHIIIIIIIIHHHTT-SS--SSSHHHHHHHHHHHTT--GGGHHHHT--EEEEEEETTEEEEEEEEEEE---SBSTTTTSHHHHHHHHHTT-SSS-STTHHHHHHHHHHHHHHHHHHHHHHHHHTSTTHHHHHHHHHHTTS-----S--SSSSSS-SS-----TTTTSS---S-TTSHHHHHHHHSSSS----------------------------PPPPPP----------------------------------------------PPPP-PPPPPPPPPPP-----------------

InterPro domains:
  IPR002202 Hydroxymethylglutaryl-CoA reductase, class I/II [PF00368] (6-345)
  IPR002202 Hydroxymethylglutaryl-CoA reductase, class I/II [PR00071] (32-52)
  IPR002202 Hydroxymethylglutaryl-CoA reductase, class I/II [PR00071] (122-140)
  IPR002202 Hydroxymethylglutaryl-CoA reductase, class I/II [PR00071] (162-187)
  IPR002202 Hydroxymethylglutaryl-CoA reductase, class I/II [PR00071] (213-239)
  IPR002202 Hydroxymethylglutaryl-CoA reductase, class I/II [PR00071] (265-286)
  IPR002202 Hydroxymethylglutaryl-CoA reductase, class I/II [PS50065] (11-345)
  IPR002202 Hydroxymethylglutaryl-CoA reductase, class I/II [PTHR10572] (9-346)
  IPR009023 Hydroxymethylglutaryl-CoA reductase, class I/II, NAD/NADP-binding domain superfamily [G3DSA:3.30.70.420] (67-181)
  IPR009023 Hydroxymethylglutaryl-CoA reductase, class I/II, NAD/NADP-binding domain superfamily [SSF55035] (67-181)
  IPR009029 Hydroxymethylglutaryl-CoA reductase, class I/II, substrate-binding domain superfamily [SSF56542] (8-333)
  IPR023074 Hydroxymethylglutaryl-CoA reductase, class I/II, catalytic domain superfamily [G3DSA:3.90.770.10] (12-340)